Protein 8TFG (pdb70)

Foldseek 3Di:
DAEEEEEADPLLQVLLCVQVDPRYRYYHQVAAQKAQAPAPVQQDPVCPPPPCRNLQFDLVPLRDGDIGGDPVRVVVLVVVLVVLVPHQEYEYEYEQALRSLLRVVNNCVSNVHPHYYFYFYFFFRDNVRSVVRRVPGDPRQVLSPLLVVLVSSVQSVQQVQCLVLCCVQFNNVDGDDQLLLLLLLVQVVQLVLLLQFAKAKAWWKKFWWAQCVQPVPWVVRIDIWIWQDKQRAGADDLVQADRHHHGDPDDGHDGDDPVVNVLLVVLCPPHWKFWADKDKAKDWAAADFAAALLVLQLQCCQPVVDASVRSVVLVVSCRSNRWKTHRFDPASFADPLLQVQLQVVCCVVPNPQLFAPDGDGPGDPDLDVSRPHYGIATGDSHHDALVNCCVVQPDPNVSNSVSSLQNHLSSSLNRTHIWMWIKIKTWMWDDRPPMIIIIIDIWIATPGCRSVVRDWGGDDPFVDDDTPHDTGDGTDDDGGRIIGTDDMDIGMDMHHRDTADFLSVSSVVCVVLQQDGSVPSNVSVVVCVVSQQWHDDDRGIFGFLSSVLVSCVCCVQVNLSNDSNLNNQVSVQSSCSSVVNDGSSVVQCQAAQADDDTDPPHNSPVGHDNVSSPDDCVVSHSFVSQWAWNAAAPVRWTWTWGQDPVGIKIWTWAQDPVGDTDIQIFRDDVVAGSSRCDSVNVVVRSVD

CATH classification: 3.40.50.140 (+1 more: 1.10.290.10)

InterPro domains:
  IPR000380 DNA topoisomerase, type IA [PTHR42785] (16-924)
  IPR003601 DNA topoisomerase, type IA, domain 2 [SM00436] (132-220)
  IPR003602 DNA topoisomerase, type IA, DNA-binding domain [SM00437] (295-567)
  IPR005733 DNA topoisomerase I, bacterial-type [TIGR01051] (20-669)
  IPR006171 TOPRIM domain [PF01751] (20-141)
  IPR006171 TOPRIM domain [PS50880] (18-142)
  IPR006171 TOPRIM domain [SM00493] (18-132)
  IPR013497 DNA topoisomerase, type IA, central [PF01131] (156-603)
  IPR013497 DNA topoisomerase, type IA, central [PR00417] (106-119)
  IPR013497 DNA topoisomerase, type IA, central [PR00417] (190-208)
  IPR013497 DNA topoisomerase, type IA, central [PR00417] (337-346)
  IPR013497 DNA topoisomerase, type IA, central [PR00417] (419-435)
  IPR013497 DNA topoisomerase, type IA, central [PR00417] (530-544)
  IPR013497 DNA topoisomerase, type IA, central [PS52039] (157-616)
  IPR013497 DNA topoisomerase, type IA, central [cd00186] (158-608)
  IPR013824 DNA topoisomerase, type IA, central region, subdomain 1 [G3DSA:1.10.460.10] (163-608)
  IPR013825 DNA topoisomerase, type IA, central region, subdomain 2 [G3DSA:2.70.20.10] (212-514)
  IPR013826 DNA topoisomerase, type IA, central region, subdomain 3 [G3DSA:1.10.290.10] (303-434)
  IPR023405 DNA topoisomerase, type IA, core domain [SSF56712] (18-608)
  IPR023406 DNA topoisomerase, type IA, active site [PS00396] (332-346)

Organism: Mycobacterium tuberculosis (strain ATCC 25618 / H37Rv) (NCBI:txid83332)

Radius of gyration: 31.02 Å; Cα contacts (8 Å, |Δi|>4): 1341; chains: 1; bounding box: 82×68×83 Å

Solvent-accessible surface area: 31887 Å² total; per-residue (Å²): 65,112,70,0,0,0,0,27,23,64,46,3,8,158,56,0,40,77,71,24,39,117,33,51,73,20,62,12,0,119,20,52,0,37,30,0,2,165,53,66,104,24,10,58,85,167,58,144,90,74,135,40,2,163,34,0,0,26,29,126,46,79,0,75,32,9,31,14,25,17,85,132,35,127,72,4,2,71,105,4,98,28,55,19,170,98,12,62,31,0,7,0,0,1,19,7,10,35,81,1,0,0,7,0,53,5,0,38,79,4,12,149,36,228,39,83,58,63,8,0,45,19,50,23,0,19,66,76,22,0,118,50,7,8,106,138,59,47,132,54,25,87,62,0,7,35,0,21,13,0,49,44,0,0,69,36,0,6,20,122,26,5,13,57,7,5,125,107,10,22,21,112,144,10,51,19,16,13,18,40,16,0,0,5,63,5,4,0,30,64,1,80,76,44,49,60,30,137,64,12,70,28,52,10,0,58,0,38,0,34,0,44,117,53,44,117,126,10,77,43,65,57,15,61,3,86,4,42,15,4,60,66,114,101,3,0,32,25,185,17,25,57,73,115,20,87,73,148,220,60,127,121,24,53,61,3,86,104,50,45,0,61,66,13,9,68,36,0,79,96,47,86,0,25,2,40,59,40,87,102,120,92,42,72,64,180,6,22,50,0,0,13,0,2,25,0,2,6,1,0,20,39,110,19,153,2,38,1,76,98,0,21,55,2,0,50,100,2,2,13,59,17,43,0,1,12,0,62,2,26,0,4,28,1,42,140,39,0,13,77,15,0,36,72,28,0,100,135,104,52,29,102,117,28,6,2,132,62,87,42,85,43,102,107,160,29,120,18,64,81,26,13,94,11,0,0,5,0,11,19,124,114,13,44,47,17,113,60,1,102,171,102,14,81,51,132,56,86,27,6,16,83,0,2,57,4,0,15,50,3,0,0,1,0,0,0,9,36,0,115,5,60,46,16,42,12,105,0,32,10,94,7,56,166,56,66,0,6,0,37,10,90,4,33,20,34,98,12,39,0,0,10,115,10,11,41,51,44,59,17,105,64,106,35,64,83,32,32,62,31,67,91,141,24,6,134,8,75,93,44,24,128,2,38,39,88,117,39,56,40,36,36,51,57,17,123,51,48,27,21,36,6,6,0,19,0,0,84,16,0,48,132,66,22,1,2,25,22,62,34,9,17,55,4,2,73,23,0,46,98,91,35,16,3,52,90,97,69,22,7,2,0,1,20,14,18,0,12,3,7,4,20,3,6,38,139,78,6,33,75,5,1,43,60,112,32,2,16,16,20,3,71,40,0,16,77,2,3,49,41,108,51,172,52,31,72,10,0,46,27,6,7,78,23,22,125,118,37,58,102,85,15,5,12,106,47,19,0,0,109,145,27,8,61,85,118,31,135,69,6,64,40,156,121,20,12,37,20,118,28,55,66,7,119,139,46,72,62,0,35,0,18,24,20,204,158,27,36,31,0,14,13,83,29,75,23,164,97,45,106,102,56,63,54,132,11,134,16,62,95,87,38,3,5,33,74,5,68,54,134,40,0,63,102,41,14,92,156

GO terms:
  GO:0000287 magnesium ion binding (F, IDA)
  GO:0003917 DNA topoisomerase type I (single strand cut, ATP-independent) activity (F, IDA)
  GO:0005886 plasma membrane (C, HDA)
  GO:0008428 ribonuclease inhibitor activity (F, IDA)

Secondary structure (DSSP, 8-state):
--EEEEES-HHHHHHHHHHH-TTEEEEE--S-SEES-SSGGGS-GGGTT-TTTTTTEETTTTTEE--EE-GGGHHHHHHHHHHHTT-SEEEE---SSHHHHHHHHHHHHHH--SS-EEE---SS--HHHHHHHHHS-----HHHHHHHHHHHHHHHHHHHHHHHHHHHHT-TT----HHHHHHHHHHHHHHHHHHH----EEEEEEEEEE-TTT-TT-SSSEEEEEEEEETTEEEP-GGGB-TTSPBPSSS-EE-B-HHHHHHHHHHHTT--EEEEEEEEEEEEEPPPPPB-HHHHHHHHHHHH---HHHHHHHHHHHHHTTSBS-S--------HHHHHHHHHHHHHHH-GGGB-SS-----PPPS-TTT--S-B-B-SSSPPPHHHHHTTT-GGGHHHHHHHHHHHHHHHHTTBPPEEEEEEEEEEEEEETTEEEEEEEEEE--SB-GGGGT--PPPPTTT----TT--B------TT-EEEEEEEEEEEEE--PPPPPBHHHHHHHHHHTT---TTTHHHHHHHHHHTTSEEEETTEEEE-HHHHHHHHHHHHH-GGGG-HHHHHHHHHHHHHHHTTSS-HHHHHHHHHH--S-SSTT-HHHHT-HHHHHTS-GGGS-HHHHTEEEEEE-TTS-EEEEEEETTEEEEEEEEE-SSSSEEEEEEE--TTS-GGG--HHHHHHHHH-

Structure (mmCIF, N/CA/C/O backbone):
data_8TFG
#
_entry.id   8TFG
#
_c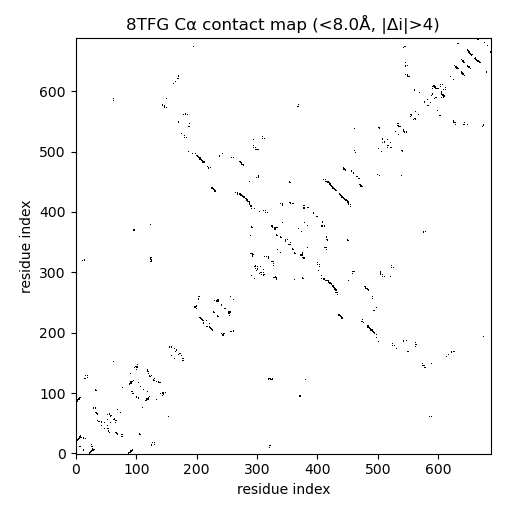ell.length_a   64.371
_cell.length_b   92.876
_cell.length_c   139.931
_cell.angle_alpha   90.000
_cell.angle_beta   90.000
_cell.angle_gamma   90.000
#
_symmetry.space_group_name_H-M   'P 21 21 21'
#
loop_
_entity.id
_entity.type
_entity.pdbx_description
1 polymer 'DNA topoisomerase 1'
2 non-polymer 1,2-ETHANEDIOL
3 non-polymer 'ACETATE ION'
4 water water
#
loop_
_atom_site.group_PDB
_atom_site.id
_atom_site.type_symbol
_atom_site.label_atom_id
_atom_site.label_alt_id
_atom_site.label_comp_id
_atom_site.label_asym_id
_atom_site.label_entity_id
_atom_site.label_seq_id
_atom_site.pdbx_PDB_ins_code
_atom_site.Cartn_x
_atom_site.Cartn_y
_atom_site.Cartn_z
_atom_site.occupancy
_atom_site.B_iso_or_equiv
_atom_site.auth_seq_id
_atom_site.auth_comp_id
_atom_site.auth_asym_id
_atom_site.auth_atom_id
_atom_site.pdbx_PDB_model_num
ATOM 1 N N . GLY A 1 1 ? -40.21272 30.38263 51.24292 1.000 65.55091 17 GLY A N 1
ATOM 2 C CA . GLY A 1 1 ? -39.03260 30.33922 50.40020 1.000 64.41643 17 GLY A CA 1
ATOM 3 C C . GLY A 1 1 ? -39.02518 29.09357 49.53679 1.000 67.43328 17 GLY A C 1
ATOM 4 O O . GLY A 1 1 ? -38.21832 28.18519 49.74500 1.000 69.65213 17 GLY A O 1
ATOM 5 N N . ARG A 1 2 ? -39.94294 29.03335 48.57717 1.000 57.15795 18 ARG A N 1
ATOM 6 C CA . ARG A 1 2 ? -40.06982 27.87906 47.70400 1.000 50.81951 18 ARG A CA 1
ATOM 7 C C . ARG A 1 2 ? -39.54107 28.25861 46.32366 1.000 46.33690 18 ARG A C 1
ATOM 8 O O . ARG A 1 2 ? -39.71853 29.40311 45.85720 1.000 43.78918 18 ARG A O 1
ATOM 16 N N . ARG A 1 3 ? -38.86086 27.30849 45.69341 1.000 41.64807 19 ARG A N 1
ATOM 17 C CA . ARG A 1 3 ? -38.27832 27.50455 44.36739 1.000 42.19298 19 ARG A CA 1
ATOM 18 C C . ARG A 1 3 ? -38.80267 26.41560 43.42711 1.000 40.99750 19 ARG A C 1
ATOM 19 O O . ARG A 1 3 ? -38.85717 25.23755 43.81043 1.000 42.65849 19 ARG A O 1
ATOM 27 N N . LEU A 1 4 ? -39.22073 26.80852 42.22194 1.000 37.07058 20 LEU A N 1
ATOM 28 C CA . LEU A 1 4 ? -39.61153 25.87521 41.16655 1.000 34.23366 20 LEU A CA 1
ATOM 29 C C . LEU A 1 4 ? -38.41296 25.65923 40.26717 1.000 39.37625 20 LEU A C 1
ATOM 30 O O . LEU A 1 4 ? -37.78831 26.64814 39.84974 1.000 33.33329 20 LEU A O 1
ATOM 35 N N . VAL A 1 5 ? -38.09184 24.38161 39.96724 1.000 33.14776 21 VAL A N 1
ATOM 36 C CA . VAL A 1 5 ? -37.01037 24.02648 39.05520 1.000 30.29864 21 VAL A CA 1
ATOM 37 C C . VAL A 1 5 ? -37.60352 23.17800 37.93212 1.000 29.33337 21 VAL A C 1
ATOM 38 O O . VAL A 1 5 ? -38.34405 22.23156 38.21449 1.000 31.93438 21 VAL A O 1
ATOM 42 N N . ILE A 1 6 ? -37.28718 23.51608 36.67278 1.000 27.65934 22 ILE A N 1
ATOM 43 C CA . ILE A 1 6 ? -37.80473 22.81321 35.49865 1.000 27.57305 22 ILE A CA 1
ATOM 44 C C . ILE A 1 6 ? -36.64413 22.18987 34.72204 1.000 31.03605 22 ILE A C 1
ATOM 45 O O . ILE A 1 6 ? -35.65540 22.86132 34.36716 1.000 27.98312 22 ILE A O 1
ATOM 50 N N . VAL A 1 7 ? -36.78405 20.91023 34.44379 1.000 29.20782 23 VAL A N 1
ATOM 51 C CA . VAL A 1 7 ? -35.86723 20.15353 33.59609 1.000 29.80767 23 VAL A CA 1
ATOM 52 C C . VAL A 1 7 ? -36.71227 19.43907 32.53235 1.000 31.06058 23 VAL A C 1
ATOM 53 O O . VAL A 1 7 ? -37.94597 19.46683 32.57457 1.000 29.37410 23 VAL A O 1
ATOM 57 N N . GLU A 1 8 ? -36.02776 18.74934 31.59939 1.000 27.37200 24 GLU A N 1
ATOM 58 C CA . GLU A 1 8 ? -36.71170 18.11945 30.47963 1.000 29.56760 24 GLU A CA 1
ATOM 59 C C . GLU A 1 8 ? -37.45289 16.83054 30.84283 1.000 32.54937 24 GLU A C 1
ATOM 60 O O . GLU A 1 8 ? -38.40717 16.48329 30.14439 1.000 35.27135 24 GLU A O 1
ATOM 66 N N . SER A 1 9 ? -36.98424 16.05099 31.80804 1.000 31.72114 25 SER A N 1
ATOM 67 C CA . SER A 1 9 ? -37.50875 14.70466 31.99224 1.000 33.89068 25 SER A CA 1
ATOM 68 C C . SER A 1 9 ? -37.74431 14.37432 33.46061 1.000 34.48413 25 SER A C 1
ATOM 69 O O . SER A 1 9 ? -37.06283 14.92170 34.34978 1.000 32.11779 25 SER A O 1
ATOM 72 N N . PRO A 1 10 ? -38.70099 13.46478 33.75245 1.000 34.14450 26 PRO A N 1
ATOM 73 C CA . PRO A 1 10 ? -38.92781 13.08164 35.16237 1.000 35.42655 26 PRO A CA 1
ATOM 74 C C . PRO A 1 10 ? -37.71970 12.41564 35.81661 1.000 34.43955 26 PRO A C 1
ATOM 75 O O . PRO A 1 10 ? -37.51211 12.60049 37.02120 1.000 36.84566 26 PRO A O 1
ATOM 79 N N . THR A 1 11 ? -36.94328 11.59872 35.09112 1.000 38.49889 27 THR A N 1
ATOM 80 C CA . THR A 1 11 ? -35.78485 10.96096 35.73596 1.000 39.42316 27 THR A CA 1
ATOM 81 C C . THR A 1 11 ? -34.79303 12.02017 36.20471 1.000 32.82189 27 THR A C 1
ATOM 82 O O . THR A 1 11 ? -34.29920 11.98695 37.34341 1.000 32.12045 27 THR A O 1
ATOM 86 N N . LYS A 1 12 ? -34.50849 12.98324 35.33080 1.000 29.36164 28 LYS A N 1
ATOM 87 C CA . LYS A 1 12 ? -33.65500 14.11396 35.69292 1.000 33.22650 28 LYS A CA 1
ATOM 88 C C . LYS A 1 12 ? -34.24894 14.92196 36.83215 1.000 33.05244 28 LYS A C 1
ATOM 89 O O . LYS A 1 12 ? -33.52077 15.35386 37.73954 1.000 31.96592 28 LYS A O 1
ATOM 95 N N . ALA A 1 13 ? -35.57901 15.09700 36.84000 1.000 32.29294 29 ALA A N 1
ATOM 96 C CA . ALA A 1 13 ? -36.20012 15.87089 37.91469 1.000 31.44081 29 ALA A CA 1
ATOM 97 C C . ALA A 1 13 ? -36.01429 15.20453 39.27391 1.000 38.31005 29 ALA A C 1
ATOM 98 O O . ALA A 1 13 ? -35.66970 15.88071 40.25189 1.000 33.64039 29 ALA A O 1
ATOM 100 N N . ARG A 1 14 ? -36.20257 13.87614 39.35578 1.000 35.97917 30 ARG A N 1
ATOM 101 C CA . ARG A 1 14 ? -35.99122 13.20096 40.63282 1.000 39.64215 30 ARG A CA 1
ATOM 102 C C . ARG A 1 14 ? -34.53961 13.27786 41.05558 1.000 36.12054 30 ARG A C 1
ATOM 103 O O . ARG A 1 14 ? -34.25677 13.49371 42.23378 1.000 33.55609 30 ARG A O 1
ATOM 111 N N . LYS A 1 15 ? -33.60467 13.08270 40.10789 1.000 34.21764 31 LYS A N 1
ATOM 112 C CA . LYS A 1 15 ? -32.18857 13.14547 40.45742 1.000 36.41919 31 LYS A CA 1
ATOM 113 C C . LYS A 1 15 ? -31.77979 14.54932 40.93145 1.000 35.29837 31 LYS A C 1
ATOM 114 O O . LYS A 1 15 ? -31.07012 14.68777 41.95312 1.000 35.48027 31 LYS A O 1
ATOM 120 N N . LEU A 1 16 ? -32.21005 15.61914 40.22365 1.000 33.22443 32 LEU A N 1
ATOM 121 C CA . LEU A 1 16 ? -31.91339 16.95344 40.76608 1.000 36.27702 32 LEU A CA 1
ATOM 122 C C . LEU A 1 16 ? -32.51500 17.16046 42.15283 1.000 38.62121 32 LEU A C 1
ATOM 123 O O . LEU A 1 16 ? -31.85580 17.72982 43.04403 1.000 39.07464 32 LEU A O 1
ATOM 128 N N . ALA A 1 17 ? -33.77470 16.75228 42.35471 1.000 37.24597 33 ALA A N 1
ATOM 129 C CA . ALA A 1 17 ? -34.41575 17.00879 43.65161 1.000 39.31918 33 ALA A CA 1
ATOM 130 C C . ALA A 1 17 ? -33.65811 16.35086 44.78222 1.000 37.74462 33 ALA A C 1
ATOM 131 O O . ALA A 1 17 ? -33.61831 16.88944 45.90279 1.000 40.22342 33 ALA A O 1
ATOM 133 N N . SER A 1 18 ? -33.07851 15.18175 44.51401 1.000 38.41152 34 SER A N 1
ATOM 134 C CA . SER A 1 18 ? -32.28296 14.47413 45.51313 1.000 40.28394 34 SER A CA 1
ATOM 135 C C . SER A 1 18 ? -31.06185 15.26797 45.95642 1.000 39.27522 34 SER A C 1
ATOM 136 O O . SER A 1 18 ? -30.56861 15.05643 47.05095 1.000 42.90335 34 SER A O 1
ATOM 139 N N . TYR A 1 19 ? -30.51055 16.13278 45.11466 1.000 40.88993 35 TYR A N 1
ATOM 140 C CA . TYR A 1 19 ? -29.34499 16.91341 45.53353 1.000 42.25684 35 TYR A CA 1
ATOM 141 C C . TYR A 1 19 ? -29.68900 18.32028 46.03315 1.000 45.59198 35 TYR A C 1
ATOM 142 O O . TYR A 1 19 ? -28.92695 18.87571 46.82453 1.000 46.90705 35 TYR A O 1
ATOM 151 N N . LEU A 1 20 ? -30.79970 18.91575 45.56213 1.000 39.13973 36 LEU A N 1
ATOM 152 C CA . LEU A 1 20 ? -31.18491 20.27467 45.93614 1.000 43.90517 36 LEU A CA 1
ATOM 153 C C . LEU A 1 20 ? -31.87025 20.32087 47.29221 1.000 49.42854 36 LEU A C 1
ATOM 154 O O . LEU A 1 20 ? -31.76230 21.32381 47.99819 1.000 44.67126 36 LEU A O 1
ATOM 159 N N . GLY A 1 21 ? -32.62946 19.27744 47.63685 1.000 48.02989 37 GLY A N 1
ATOM 160 C CA . GLY A 1 21 ? -33.22169 19.16785 48.95196 1.000 54.10506 37 GLY A CA 1
ATOM 161 C C . GLY A 1 21 ? -34.43668 20.05684 49.15787 1.000 50.34193 37 GLY A C 1
ATOM 162 O O . GLY A 1 21 ? -35.16094 20.43630 48.22433 1.000 44.64485 37 GLY A O 1
ATOM 163 N N . SER A 1 22 ? -34.64531 20.38943 50.43167 1.000 50.83904 38 SER A N 1
ATOM 164 C CA . SER A 1 22 ? -35.86471 21.05003 50.87155 1.000 50.73160 38 SER A CA 1
ATOM 165 C C . SER A 1 22 ? -35.95397 22.45261 50.29745 1.000 50.34506 38 SER A C 1
ATOM 166 O O . SER A 1 22 ? -34.94675 23.15284 50.14928 1.000 50.24408 38 SER A O 1
ATOM 169 N N . GLY A 1 23 ? -37.17654 22.85227 49.95438 1.000 49.16033 39 GLY A N 1
ATOM 170 C CA . GLY A 1 23 ? -37.38270 24.17087 49.41758 1.000 49.41607 39 GLY A CA 1
ATOM 171 C C . GLY A 1 23 ? -37.28765 24.25911 47.91439 1.000 48.75031 39 GLY A C 1
ATOM 172 O O . GLY A 1 23 ? -37.37780 25.36003 47.38016 1.000 47.23757 39 GLY A O 1
ATOM 173 N N . TYR A 1 24 ? -37.06274 23.14550 47.22065 1.000 44.36604 40 TYR A N 1
ATOM 174 C CA . TYR A 1 24 ? -37.03334 23.12042 45.76883 1.000 43.87413 40 TYR A CA 1
ATOM 175 C C . TYR A 1 24 ? -38.09662 22.13752 45.30601 1.000 45.35005 40 TYR A C 1
ATOM 176 O O . TYR A 1 24 ? -38.15009 21.00869 45.79570 1.000 49.70563 40 TYR A O 1
ATOM 185 N N . ILE A 1 25 ? -38.94121 22.55355 44.37815 1.000 37.61037 41 ILE A N 1
ATOM 186 C CA . ILE A 1 25 ? -39.88749 21.65944 43.73258 1.000 41.20848 41 ILE A CA 1
ATOM 187 C C . ILE A 1 25 ? -39.36511 21.47889 42.30899 1.000 41.74953 41 ILE A C 1
ATOM 188 O O . ILE A 1 25 ? -39.20838 22.47686 41.60474 1.000 37.44198 41 ILE A O 1
ATOM 193 N N . VAL A 1 26 ? -39.04835 20.24174 41.89002 1.000 33.71964 42 VAL A N 1
ATOM 194 C CA . VAL A 1 26 ? -38.41374 20.01370 40.58153 1.000 32.41315 42 VAL A CA 1
ATOM 195 C C . VAL A 1 26 ? -39.41069 19.28348 39.69160 1.000 36.69566 42 VAL A C 1
ATOM 196 O O . VAL A 1 26 ? -39.93566 18.21899 40.06628 1.000 37.15949 42 VAL A O 1
ATOM 200 N N . GLU A 1 27 ? -39.73486 19.89345 38.56131 1.000 33.84124 43 GLU A N 1
ATOM 201 C CA . GLU A 1 27 ? -40.76708 19.39167 37.68317 1.000 35.04231 43 GLU A CA 1
ATOM 202 C C . GLU A 1 27 ? -40.18876 19.21806 36.28571 1.000 36.74076 43 GLU A C 1
ATOM 203 O O . GLU A 1 27 ? -39.15375 19.78478 35.93115 1.000 32.01775 43 GLU A O 1
ATOM 209 N N . SER A 1 28 ? -40.88447 18.42098 35.49373 1.000 34.16009 44 SER A N 1
ATOM 210 C CA . SER A 1 28 ? -40.40915 18.06625 34.16873 1.000 33.94377 44 SER A CA 1
ATOM 211 C C . SER A 1 28 ? -41.28746 18.75580 33.13357 1.000 34.42102 44 SER A C 1
ATOM 212 O O . SER A 1 28 ? -42.51116 18.83810 33.31401 1.000 39.07924 44 SER A O 1
ATOM 215 N N . SER A 1 29 ? -40.66951 19.26311 32.04919 1.000 30.69776 45 SER A N 1
ATOM 216 C CA . SER A 1 29 ? -41.44505 19.82380 30.93961 1.000 38.90946 45 SER A CA 1
ATOM 217 C C . SER A 1 29 ? -41.79272 18.79659 29.87807 1.000 38.87777 45 SER A C 1
ATOM 218 O O . SER A 1 29 ? -42.51900 19.13863 28.92587 1.000 39.77811 45 SER A O 1
ATOM 221 N N . ARG A 1 30 ? -41.26828 17.57755 30.00183 1.000 34.92696 46 ARG A N 1
ATOM 222 C CA . ARG A 1 30 ? -41.32497 16.57439 28.93824 1.000 39.07964 46 ARG A CA 1
ATOM 223 C C . ARG A 1 30 ? -40.77642 17.11537 27.61593 1.000 39.03021 46 ARG A C 1
ATOM 224 O O . ARG A 1 30 ? -41.35796 16.89157 26.55521 1.000 39.30756 46 ARG A O 1
ATOM 232 N N . GLY A 1 31 ? -39.64937 17.83550 27.67004 1.000 37.23290 47 GLY A N 1
ATOM 233 C CA . GLY A 1 31 ? -39.03574 18.30969 26.43839 1.000 33.51845 47 GLY A CA 1
ATOM 234 C C . GLY A 1 31 ? -39.56042 19.67265 25.99706 1.000 32.57961 47 GLY A C 1
ATOM 235 O O . GLY A 1 31 ? -39.83502 20.54514 26.83860 1.000 29.51259 47 GLY A O 1
ATOM 236 N N . HIS A 1 32 ? -39.70583 19.88029 24.68380 1.000 30.21174 48 HIS A N 1
ATOM 237 C CA . HIS A 1 32 ? -40.30231 21.13488 24.21007 1.000 31.23268 48 HIS A CA 1
ATOM 238 C C . HIS A 1 32 ? -41.75987 21.22544 24.61644 1.000 29.54830 48 HIS A C 1
ATOM 239 O O . HIS A 1 32 ? -42.45645 20.20669 24.69028 1.000 33.88352 48 HIS A O 1
ATOM 246 N N . ILE A 1 33 ? -42.22454 22.45226 24.88076 1.000 28.23658 49 ILE A N 1
ATOM 247 C CA . ILE A 1 33 ? -43.63815 22.71410 25.17497 1.000 31.39586 49 ILE A CA 1
ATOM 248 C C . ILE A 1 33 ? -44.34663 23.44180 24.02284 1.000 33.01237 49 ILE A C 1
ATOM 249 O O . ILE A 1 33 ? -45.58802 23.47214 24.00579 1.000 31.57970 49 ILE A O 1
ATOM 254 N N . ARG A 1 34 ? -43.60092 24.00493 23.07613 1.000 27.81527 50 ARG A N 1
ATOM 255 C CA . ARG A 1 34 ? -44.15476 24.71177 21.93704 1.000 28.82430 50 ARG A CA 1
ATOM 256 C C . ARG A 1 34 ? -43.53349 24.19732 20.65542 1.000 31.93598 50 ARG A C 1
ATOM 257 O O . ARG A 1 34 ? -42.46421 23.56998 20.63485 1.000 31.71225 50 ARG A O 1
ATOM 265 N N . ASP A 1 35 ? -44.21616 24.48792 19.55977 1.000 28.01045 51 ASP A N 1
ATOM 266 C CA . ASP A 1 35 ? -43.67090 24.10901 18.25287 1.000 26.84059 51 ASP A CA 1
ATOM 267 C C . ASP A 1 35 ? -44.39470 24.94709 17.21683 1.000 25.11191 51 ASP A C 1
ATOM 268 O O . ASP A 1 35 ? -45.37531 25.64151 17.53159 1.000 27.33090 51 ASP A O 1
ATOM 273 N N . LEU A 1 36 ? -43.91453 24.86873 15.97985 1.000 28.08565 52 LEU A N 1
ATOM 274 C CA . LEU A 1 36 ? -44.68297 25.43199 14.87544 1.000 26.78042 52 LEU A CA 1
ATOM 275 C C . LEU A 1 36 ? -45.94864 24.61396 14.68934 1.000 28.52583 52 LEU A C 1
ATOM 276 O O . LEU A 1 36 ? -45.99177 23.43858 15.09370 1.000 28.54387 52 LEU A O 1
ATOM 281 N N . PRO A 1 37 ? -46.98628 25.17662 14.04394 1.000 28.13100 53 PRO A N 1
ATOM 282 C CA . PRO A 1 37 ? -48.22670 24.40506 13.82410 1.000 30.16662 53 PRO A CA 1
ATOM 283 C C . PRO A 1 37 ? -47.97179 23.11359 13.06940 1.000 31.69224 53 PRO A C 1
ATOM 284 O O . PRO A 1 37 ? -47.25480 23.10344 12.07954 1.000 33.36630 53 PRO A O 1
ATOM 288 N N . ARG A 1 38 ? -48.61372 22.03123 13.51911 1.000 32.99298 54 ARG A N 1
ATOM 289 C CA . ARG A 1 38 ? -48.53222 20.72735 12.86782 1.000 37.79825 54 ARG A CA 1
ATOM 290 C C . ARG A 1 38 ? -49.76770 20.40948 12.02788 1.000 40.46498 54 ARG A C 1
ATOM 291 O O . ARG A 1 38 ? -49.75308 19.42002 11.28938 1.000 43.94038 54 ARG A O 1
ATOM 299 N N . ALA A 1 39 ? -50.83751 21.19432 12.15343 1.000 36.00221 55 ALA A N 1
ATOM 300 C CA . ALA A 1 39 ? -52.05726 21.00375 11.36507 1.000 37.39635 55 ALA A CA 1
ATOM 301 C C . ALA A 1 39 ? -52.84046 22.30215 11.40855 1.000 35.37357 55 ALA A C 1
ATOM 302 O O . ALA A 1 39 ? -52.58334 23.16804 12.24644 1.000 34.52005 55 ALA A O 1
ATOM 304 N N . ALA A 1 40 ? -53.87486 22.38359 10.55114 1.000 37.05569 56 ALA A N 1
ATOM 305 C CA . ALA A 1 40 ? -54.69196 23.59064 10.50514 1.000 36.26425 56 ALA A CA 1
ATOM 306 C C . ALA A 1 40 ? -55.26852 23.90909 11.88111 1.000 37.08785 56 ALA A C 1
ATOM 307 O O . ALA A 1 40 ? -55.32104 25.07559 12.28619 1.000 37.40939 56 ALA A O 1
ATOM 309 N N . SER A 1 41 ? -55.68314 22.88000 12.63369 1.000 36.99165 57 SER A N 1
ATOM 310 C CA . SER A 1 41 ? -56.35442 23.14631 13.91727 1.000 40.10423 57 SER A CA 1
ATOM 311 C C . SER A 1 41 ? -55.41063 23.68323 14.99082 1.000 37.42451 57 SER A C 1
ATOM 312 O O . SER A 1 41 ? -55.89563 24.14124 16.03014 1.000 42.02166 57 SER A O 1
ATOM 315 N N . ASP A 1 42 ? -54.08699 23.62711 14.79392 1.000 36.22451 58 ASP A N 1
ATOM 316 C CA . ASP A 1 42 ? -53.16226 24.24233 15.74239 1.000 35.99395 58 ASP A CA 1
ATOM 317 C C . ASP A 1 42 ? -53.15776 25.76638 15.62462 1.000 37.76133 58 ASP A C 1
ATOM 318 O O . ASP A 1 42 ? -52.57709 26.43954 16.48327 1.000 40.29811 58 ASP A O 1
ATOM 323 N N . VAL A 1 43 ? -53.71714 26.33285 14.55832 1.000 31.92578 59 VAL A N 1
ATOM 324 C CA . VAL A 1 43 ? -53.62833 27.77681 14.37013 1.000 32.66039 59 VAL A CA 1
ATOM 325 C C . VAL A 1 43 ? -54.67729 28.44182 15.26897 1.000 33.56161 59 VAL A C 1
ATOM 326 O O . VAL A 1 43 ? -55.88548 28.19538 15.09755 1.000 32.39657 59 VAL A O 1
ATOM 330 N N . PRO A 1 44 ? -54.28827 29.26778 16.24755 1.000 33.86117 60 PRO A N 1
ATOM 331 C CA . PRO A 1 44 ? -55.31210 29.92641 17.08109 1.000 36.98453 60 PRO A CA 1
ATOM 332 C C . PRO A 1 44 ? -56.13921 30.92364 16.27201 1.000 35.10190 60 PRO A C 1
ATOM 333 O O . PRO A 1 44 ? -55.69248 31.46747 15.24777 1.000 30.20240 60 PRO A O 1
ATOM 337 N N . ALA A 1 45 ? -57.34525 31.21131 16.79595 1.000 33.05934 61 ALA A N 1
ATOM 338 C CA . ALA A 1 45 ? -58.30164 32.08414 16.10537 1.000 35.14279 61 ALA A CA 1
ATOM 339 C C . ALA A 1 45 ? -57.67935 33.42206 15.68218 1.000 40.10064 61 ALA A C 1
ATOM 340 O O . ALA A 1 45 ? -57.94240 33.90753 14.57584 1.000 37.23273 61 ALA A O 1
ATOM 342 N N . LYS A 1 46 ? -56.82312 34.00176 16.52669 1.000 35.23320 62 LYS A N 1
ATOM 343 C CA . LYS A 1 46 ? -56.18032 35.28035 16.24093 1.000 32.72277 62 LYS A CA 1
ATOM 344 C C . LYS A 1 46 ? -55.35258 35.24982 14.96277 1.000 35.81898 62 LYS A C 1
ATOM 345 O O . LYS A 1 46 ? -55.20674 36.27325 14.28424 1.000 32.85682 62 LYS A O 1
ATOM 351 N N . TYR A 1 47 ? -54.75459 34.11170 14.65579 1.000 29.00642 63 TYR A N 1
ATOM 352 C CA . TYR A 1 47 ? -53.89916 33.99728 13.48628 1.000 27.04526 63 TYR A CA 1
ATOM 353 C C . TYR A 1 47 ? -54.58289 33.36108 12.26917 1.000 27.54475 63 TYR A C 1
ATOM 354 O O . TYR A 1 47 ? -53.92125 33.18562 11.23556 1.000 30.30632 63 TYR A O 1
ATOM 363 N N . LYS A 1 48 ? -55.85473 32.99219 12.35313 1.000 28.33158 64 LYS A N 1
ATOM 364 C CA . LYS A 1 48 ? -56.51915 32.40082 11.18176 1.000 30.75112 64 LYS A CA 1
ATOM 365 C C . LYS A 1 48 ? -56.68979 33.42360 10.05783 1.000 32.55828 64 LYS A C 1
ATOM 366 O O . LYS A 1 48 ? -56.96882 33.04923 8.90810 1.000 32.13114 64 LYS A O 1
ATOM 372 N N . SER A 1 49 ? -56.56350 34.70801 10.36584 1.000 30.58989 65 SER A N 1
ATOM 373 C CA . SER A 1 49 ? -56.56718 35.74065 9.33019 1.000 30.81342 65 SER A CA 1
ATOM 374 C C . SER A 1 49 ? -55.21577 35.88748 8.60751 1.000 34.18910 65 SER A C 1
ATOM 375 O O . SER A 1 49 ? -55.10368 36.69804 7.67514 1.000 33.83093 65 SER A O 1
ATOM 378 N N . GLN A 1 50 ? -54.18751 35.11087 8.96552 1.000 28.25730 66 GLN A N 1
ATOM 379 C CA . GLN A 1 50 ? -52.87609 35.23819 8.36248 1.000 27.61860 66 GLN A CA 1
ATOM 380 C C . GLN A 1 50 ? -52.67175 34.06867 7.41282 1.000 29.70255 66 GLN A C 1
ATOM 381 O O . GLN A 1 50 ? -52.61457 32.90751 7.88037 1.000 27.14896 66 GLN A O 1
ATOM 387 N N . PRO A 1 51 ? -52.55361 34.28943 6.10161 1.000 27.89856 67 PRO A N 1
ATOM 388 C CA . PRO A 1 51 ? -52.47273 33.14152 5.20061 1.000 28.22178 67 PRO A CA 1
ATOM 389 C C . PRO A 1 51 ? -51.24485 32.28281 5.41873 1.000 28.25801 67 PRO A C 1
ATOM 390 O O . PRO A 1 51 ? -51.28509 31.10185 5.03375 1.000 30.84708 67 PRO A O 1
ATOM 394 N N . TRP A 1 52 ? -50.16870 32.82341 6.02499 1.000 26.21527 68 TRP A N 1
ATOM 395 C CA . TRP A 1 52 ? -48.96878 32.07557 6.31954 1.000 25.62907 68 TRP A CA 1
ATOM 396 C C . TRP A 1 52 ? -49.05686 31.24188 7.61668 1.000 24.87667 68 TRP A C 1
ATOM 397 O O . TRP A 1 52 ? -48.10202 30.53480 7.92822 1.000 25.51401 68 TRP A O 1
ATOM 408 N N . ALA A 1 53 ? -50.13026 31.34741 8.39111 1.000 27.16826 69 ALA A N 1
ATOM 409 C CA . ALA A 1 53 ? -50.11358 30.78731 9.75856 1.000 26.05565 69 ALA A CA 1
ATOM 410 C C . ALA A 1 53 ? -50.00185 29.26255 9.77954 1.000 24.67834 69 ALA A C 1
ATOM 411 O O . ALA A 1 53 ? -49.33062 28.70811 10.65800 1.000 25.77322 69 ALA A O 1
ATOM 413 N N . ARG A 1 54 ? -50.65004 28.55087 8.82938 1.000 26.81065 70 ARG A N 1
ATOM 414 C CA . ARG A 1 54 ? -50.45743 27.09544 8.79104 1.000 27.68860 70 ARG A CA 1
ATOM 415 C C . ARG A 1 54 ? -49.00127 26.70819 8.54177 1.000 28.72159 70 ARG A C 1
ATOM 416 O O . ARG A 1 54 ? -48.47513 25.77405 9.17316 1.000 27.97080 70 ARG A O 1
ATOM 424 N N . LEU A 1 55 ? -48.32322 27.36712 7.58491 1.000 24.01948 71 LEU A N 1
ATOM 425 C CA . LEU A 1 55 ? -46.90447 27.10237 7.43070 1.000 23.27686 71 LEU A CA 1
ATOM 426 C C . LEU A 1 55 ? -46.15171 27.47821 8.72061 1.000 27.12240 71 LEU A C 1
ATOM 427 O O . LEU A 1 55 ? -45.16651 26.82037 9.11057 1.000 22.56173 71 LEU A O 1
ATOM 432 N N . GLY A 1 56 ? -46.61431 28.52003 9.41260 1.000 25.43820 72 GLY A N 1
ATOM 433 C CA . GLY A 1 56 ? -46.03278 28.80185 10.73965 1.000 26.08318 72 GLY A CA 1
ATOM 434 C C . GLY A 1 56 ? -44.87305 29.77356 10.72739 1.000 27.33103 72 GLY A C 1
ATOM 435 O O . GLY A 1 56 ? -44.24520 29.98598 11.78368 1.000 26.41766 72 GLY A O 1
ATOM 436 N N . VAL A 1 57 ? -44.53127 30.32953 9.56184 1.000 23.88913 73 VAL A N 1
ATOM 437 C CA . VAL A 1 57 ? -43.36961 31.20389 9.36345 1.000 21.97480 73 VAL A CA 1
ATOM 438 C C . VAL A 1 57 ? -43.82461 32.30355 8.41703 1.000 22.79673 73 VAL A C 1
ATOM 439 O O . VAL A 1 57 ? -44.39884 32.02067 7.35540 1.000 25.17148 73 VAL A O 1
ATOM 443 N N . ASN A 1 58 ? -43.61309 33.54569 8.80037 1.000 22.61611 74 ASN A N 1
ATOM 444 C CA . ASN A 1 58 ? -43.93206 34.67655 7.91133 1.000 25.08947 74 ASN A CA 1
ATOM 445 C C . ASN A 1 58 ? -42.64757 35.11098 7.22934 1.000 27.86575 74 ASN A C 1
ATOM 446 O O . ASN A 1 58 ? -41.89956 35.94439 7.76211 1.000 25.34443 74 ASN A O 1
ATOM 451 N N . VAL A 1 59 ? -42.41039 34.57215 6.02692 1.000 24.90871 75 VAL A N 1
ATOM 452 C CA . VAL A 1 59 ? -41.14611 34.81021 5.36245 1.000 29.50164 75 VAL A CA 1
ATOM 453 C C . VAL A 1 59 ? -41.04002 36.25824 4.95005 1.000 33.07534 75 VAL A C 1
ATOM 454 O O . VAL A 1 59 ? -39.92736 36.72561 4.60302 1.000 33.49743 75 VAL A O 1
ATOM 458 N N . ASP A 1 60 ? -42.16456 36.97279 4.94187 1.000 29.02317 76 ASP A N 1
ATOM 459 C CA . ASP A 1 60 ? -42.14498 38.38393 4.53670 1.000 31.29133 76 ASP A CA 1
ATOM 460 C C . ASP A 1 60 ? -41.96953 39.32768 5.70909 1.000 34.74143 76 ASP A C 1
ATOM 461 O O . ASP A 1 60 ? -41.98277 40.54614 5.50474 1.000 38.37933 76 ASP A O 1
ATOM 466 N N . ALA A 1 61 ? -41.84879 38.81019 6.92784 1.000 30.52167 77 ALA A N 1
ATOM 467 C CA . ALA A 1 61 ? -41.60045 39.61809 8.11966 1.000 30.93654 77 ALA A CA 1
ATOM 468 C C . ALA A 1 61 ? -40.42957 39.01984 8.88683 1.000 24.56257 77 ALA A C 1
ATOM 469 O O . ALA A 1 61 ? -40.50736 38.68683 10.06481 1.000 31.14127 77 ALA A O 1
ATOM 471 N N . ASP A 1 62 ? -39.33141 38.82241 8.18381 1.000 26.94111 78 ASP A N 1
ATOM 472 C CA . ASP A 1 62 ? -38.10579 38.32275 8.78485 1.000 27.01543 78 ASP A CA 1
ATOM 473 C C . ASP A 1 62 ? -38.32481 36.96612 9.44520 1.000 27.04161 78 ASP A C 1
ATOM 474 O O . ASP A 1 62 ? -37.72752 36.66384 10.47454 1.000 28.10405 78 ASP A O 1
ATOM 479 N N . PHE A 1 63 ? -39.15815 36.13021 8.80969 1.000 24.96332 79 PHE A N 1
ATOM 480 C CA . PHE A 1 63 ? -39.28761 34.70093 9.19413 1.000 24.40133 79 PHE A CA 1
ATOM 481 C C . PHE A 1 63 ? -39.83395 34.57308 10.60114 1.000 23.40842 79 PHE A C 1
ATOM 482 O O . PHE A 1 63 ? -39.47626 33.66809 11.36519 1.000 23.34922 79 PHE A O 1
ATOM 490 N N . GLU A 1 64 ? -40.74840 35.47724 10.93897 1.000 27.07278 80 GLU A N 1
ATOM 491 C CA . GLU A 1 64 ? -41.38767 35.47134 12.23560 1.000 26.68454 80 GLU A CA 1
ATOM 492 C C . GLU A 1 64 ? -42.11279 34.14453 12.46121 1.000 27.53214 80 GLU A C 1
ATOM 493 O O . GLU A 1 64 ? -42.94987 33.77330 11.62911 1.000 27.45116 80 GLU A O 1
ATOM 499 N N . PRO A 1 65 ? -41.85468 33.41998 13.55733 1.000 26.12119 81 PRO A N 1
ATOM 500 C CA . PRO A 1 65 ? -42.53537 32.14383 13.79142 1.000 26.06683 81 PRO A CA 1
ATOM 501 C C . PRO A 1 65 ? -43.84585 32.30252 14.54822 1.000 29.08015 81 PRO A C 1
ATOM 502 O O . PRO A 1 65 ? -44.05103 33.24854 15.29650 1.000 27.60934 81 PRO A O 1
ATOM 506 N N . LEU A 1 66 ? -44.75760 31.37376 14.29730 1.000 24.91485 82 LEU A N 1
ATOM 507 C CA . LEU A 1 66 ? -45.95763 31.17924 15.10436 1.000 24.33296 82 LEU A CA 1
ATOM 508 C C . LEU A 1 66 ? -45.71191 29.94790 15.97023 1.000 29.50123 82 LEU A C 1
ATOM 509 O O . LEU A 1 66 ? -45.89399 28.81506 15.52444 1.000 26.73404 82 LEU A O 1
ATOM 514 N N . TYR A 1 67 ? -45.34248 30.16616 17.22634 1.000 25.46964 83 TYR A N 1
ATOM 515 C CA . TYR A 1 67 ? -45.19077 29.05987 18.18281 1.000 28.27015 83 TYR A CA 1
ATOM 516 C C . TYR A 1 67 ? -46.49521 28.83922 18.91974 1.000 27.71037 83 TYR A C 1
ATOM 517 O O . TYR A 1 67 ? -47.08847 29.79462 19.43300 1.000 26.21087 83 TYR A O 1
ATOM 526 N N . ILE A 1 68 ? -46.95592 27.59388 18.94494 1.000 26.55939 84 ILE A N 1
ATOM 527 C CA . ILE A 1 68 ? -48.20606 27.24749 19.60493 1.000 27.87379 84 ILE A CA 1
ATOM 528 C C . ILE A 1 68 ? -47.92412 26.12234 20.59422 1.000 30.81097 84 ILE A C 1
ATOM 529 O O . ILE A 1 68 ? -46.91980 25.42063 20.48355 1.000 31.29739 84 ILE A O 1
ATOM 534 N N . ILE A 1 69 ? -48.80771 25.96345 21.58103 1.000 33.98635 85 ILE A N 1
ATOM 535 C CA . ILE A 1 69 ? -48.61554 24.88467 22.54505 1.000 37.19506 85 ILE A CA 1
ATOM 536 C C . ILE A 1 69 ? -49.23494 23.62836 21.95849 1.000 41.88409 85 ILE A C 1
ATOM 537 O O . ILE A 1 69 ? -50.41615 23.61183 21.62467 1.000 39.33111 85 ILE A O 1
ATOM 542 N N . SER A 1 70 ? -48.41914 22.60181 21.78503 1.000 45.44438 86 SER A N 1
ATOM 543 C CA . SER A 1 70 ? -48.90339 21.33760 21.24866 1.000 52.09676 86 SER A CA 1
ATOM 544 C C . SER A 1 70 ? -50.01433 20.78790 22.14132 1.000 51.08244 86 SER A C 1
ATOM 545 O O . SER A 1 70 ? -49.92289 20.87516 23.37492 1.000 53.44884 86 SER A O 1
ATOM 548 N N . PRO A 1 71 ? -51.08955 20.26024 21.56231 1.000 52.38151 87 PRO A N 1
ATOM 549 C CA . PRO A 1 71 ? -52.25267 19.90525 22.39009 1.000 52.02093 87 PRO A CA 1
ATOM 550 C C . PRO A 1 71 ? -51.91629 18.88596 23.47733 1.000 54.08677 87 PRO A C 1
ATOM 551 O O . PRO A 1 71 ? -52.41527 19.01203 24.60019 1.000 45.70341 87 PRO A O 1
ATOM 555 N N . GLU A 1 72 ? -51.00176 17.95749 23.21057 1.000 52.16136 88 GLU A N 1
ATOM 556 C CA . GLU A 1 72 ? -50.56108 16.99718 24.21149 1.000 52.54978 88 GLU A CA 1
ATOM 557 C C . GLU A 1 72 ? -49.68357 17.62861 25.28929 1.000 52.85450 88 GLU A C 1
ATOM 558 O O . GLU A 1 72 ? -49.35178 16.92900 26.25067 1.000 46.75978 88 GLU A O 1
ATOM 564 N N . LYS A 1 73 ? -49.28377 18.90360 25.15252 1.000 49.08456 89 LYS A N 1
ATOM 565 C CA . LYS A 1 73 ? -48.49646 19.59548 26.17769 1.000 46.28176 89 LYS A CA 1
ATOM 566 C C . LYS A 1 73 ? -49.28732 20.63754 26.96438 1.000 43.87897 89 LYS A C 1
ATOM 567 O O . LYS A 1 73 ? -48.71912 21.28521 27.84633 1.000 40.99464 89 LYS A O 1
ATOM 573 N N . ARG A 1 74 ? -50.58420 20.82608 26.66826 1.000 43.19516 90 ARG A N 1
ATOM 574 C CA . ARG A 1 74 ? -51.35493 21.86463 27.33619 1.000 43.97483 90 ARG A CA 1
ATOM 575 C C . ARG A 1 74 ? -51.43496 21.62563 28.83234 1.000 41.92457 90 ARG A C 1
ATOM 576 O O . ARG A 1 74 ? -51.30931 22.57014 29.61678 1.000 39.25073 90 ARG A O 1
ATOM 584 N N . SER A 1 75 ? -51.65986 20.37973 29.25589 1.000 40.77671 91 SER A N 1
ATOM 585 C CA . SER A 1 75 ? -51.81705 20.13406 30.69322 1.000 43.11354 91 SER A CA 1
ATOM 586 C C . SER A 1 75 ? -50.49626 20.34385 31.42739 1.000 42.70625 91 SER A C 1
ATOM 587 O O . SER A 1 75 ? -50.47851 20.90863 32.52346 1.000 43.54798 91 SER A O 1
ATOM 590 N N . THR A 1 76 ? -49.37620 20.00043 30.79222 1.000 44.09517 92 THR A N 1
ATOM 591 C CA . THR A 1 76 ? -48.07186 20.31610 31.36058 1.000 43.69962 92 THR A CA 1
ATOM 592 C C . THR A 1 76 ? -47.89534 21.82061 31.56439 1.000 39.99950 92 THR A C 1
ATOM 593 O O . THR A 1 76 ? -47.52858 22.27499 32.65528 1.000 39.56867 92 THR A O 1
ATOM 597 N N . VAL A 1 77 ? -48.14952 22.62018 30.51842 1.000 42.21380 93 VAL A N 1
ATOM 598 C CA . VAL A 1 77 ? -48.07467 24.07714 30.67987 1.000 40.89479 93 VAL A CA 1
ATOM 599 C C . VAL A 1 77 ? -49.02102 24.53411 31.79058 1.000 40.43969 93 VAL A C 1
ATOM 600 O O . VAL A 1 77 ? -48.64989 25.32571 32.67331 1.000 39.87972 93 VAL A O 1
ATOM 604 N N . SER A 1 78 ? -50.23874 23.99888 31.80634 1.000 40.77453 94 SER A N 1
ATOM 605 C CA . SER A 1 78 ? -51.18923 24.40815 32.83815 1.000 44.51861 94 SER A CA 1
ATOM 606 C C . SER A 1 78 ? -50.70067 24.08804 34.25096 1.000 43.40059 94 SER A C 1
ATOM 607 O O . SER A 1 78 ? -50.81220 24.92630 35.15288 1.000 42.78185 94 SER A O 1
ATOM 610 N N . GLU A 1 79 ? -50.14866 22.89392 34.47344 1.000 44.08826 95 GLU A N 1
ATOM 611 C CA . GLU A 1 79 ? -49.59815 22.60038 35.81007 1.000 45.20663 95 GLU A CA 1
ATOM 612 C C . GLU A 1 79 ? -48.43374 23.51512 36.17033 1.000 40.43511 95 GLU A C 1
ATOM 613 O O . GLU A 1 79 ? -48.36921 24.01824 37.29768 1.000 40.53879 95 GLU A O 1
ATOM 619 N N . LEU A 1 80 ? -47.49653 23.73426 35.22981 1.000 37.03213 96 LEU A N 1
ATOM 620 C CA . LEU A 1 80 ? -46.35302 24.60288 35.51033 1.000 41.30243 96 LEU A CA 1
ATOM 621 C C . LEU A 1 80 ? -46.80921 26.00913 35.89199 1.000 40.80621 96 LEU A C 1
ATOM 622 O O . LEU A 1 80 ? -46.27723 26.59997 36.84735 1.000 39.25616 96 LEU A O 1
ATOM 627 N N . ARG A 1 81 ? -47.79658 26.56492 35.15843 1.000 39.68036 97 ARG A N 1
ATOM 628 C CA . ARG A 1 81 ? -48.34179 27.89445 35.49401 1.000 43.65612 97 ARG A CA 1
ATOM 629 C C . ARG A 1 81 ? -48.90859 27.92412 36.90723 1.000 42.94993 97 ARG A C 1
ATOM 630 O O . ARG A 1 81 ? -48.68894 28.88011 37.66089 1.000 46.55831 97 ARG A O 1
ATOM 638 N N . GLY A 1 82 ? -49.64908 26.88974 37.27860 1.000 42.92307 98 GLY A N 1
ATOM 639 C CA . GLY A 1 82 ? -50.21419 26.85440 38.62045 1.000 48.03048 98 GLY A CA 1
ATOM 640 C C . GLY A 1 82 ? -49.14611 26.76099 39.69040 1.000 48.41680 98 GLY A C 1
ATOM 641 O O . GLY A 1 82 ? -49.26457 27.39193 40.74232 1.000 47.14238 98 GLY A O 1
ATOM 642 N N . LEU A 1 83 ? -48.09496 25.96157 39.44603 1.000 45.65702 99 LEU A N 1
ATOM 643 C CA . LEU A 1 83 ? -46.99941 25.83790 40.42015 1.000 46.44246 99 LEU A CA 1
ATOM 644 C C . LEU A 1 83 ? -46.23790 27.15050 40.56353 1.000 47.99291 99 LEU A C 1
ATOM 645 O O . LEU A 1 83 ? -45.78470 27.52670 41.66217 1.000 45.19174 99 LEU A O 1
ATOM 650 N N . LEU A 1 84 ? -46.10045 27.86074 39.44796 1.000 44.79221 100 LEU A N 1
ATOM 651 C CA . LEU A 1 84 ? -45.32608 29.08647 39.42547 1.000 44.07185 100 LEU A CA 1
ATOM 652 C C . LEU A 1 84 ? -45.94185 30.14464 40.32472 1.000 46.75632 100 LEU A C 1
ATOM 653 O O . LEU A 1 84 ? -45.22294 30.91645 40.96203 1.000 45.76517 100 LEU A O 1
ATOM 658 N N . LYS A 1 85 ? -47.27348 30.17450 40.40874 1.000 48.44901 101 LYS A N 1
ATOM 659 C CA . LYS A 1 85 ? -47.99681 31.11007 41.25313 1.000 52.58377 101 LYS A CA 1
ATOM 660 C C . LYS A 1 85 ? -47.62117 31.01575 42.73188 1.000 48.91000 101 LYS A C 1
ATOM 661 O O . LYS A 1 85 ? -47.98426 31.91267 43.48029 1.000 50.82281 101 LYS A O 1
ATOM 667 N N . ASP A 1 86 ? -46.91105 29.97115 43.16950 1.000 50.23729 102 ASP A N 1
ATOM 668 C CA . ASP A 1 86 ? -46.69814 29.71264 44.59362 1.000 53.53297 102 ASP A CA 1
ATOM 669 C C . ASP A 1 86 ? -45.22376 29.61175 44.98048 1.000 51.35814 102 ASP A C 1
ATOM 670 O O . ASP A 1 86 ? -44.90780 29.06389 46.03361 1.000 48.63118 102 ASP A O 1
ATOM 675 N N . VAL A 1 87 ? -44.31062 30.09289 44.13498 1.000 41.53682 103 VAL A N 1
ATOM 676 C CA . VAL A 1 87 ? -42.88815 30.05308 44.43525 1.000 43.21900 103 VAL A CA 1
ATOM 677 C C . VAL A 1 87 ? -42.32989 31.47232 44.35371 1.000 45.44996 103 VAL A C 1
ATOM 678 O O . VAL A 1 87 ? -42.90255 32.35974 43.71590 1.000 40.31061 103 VAL A O 1
ATOM 682 N N . ASP A 1 88 ? -41.20128 31.67290 45.02662 1.000 37.33708 104 ASP A N 1
ATOM 683 C CA . ASP A 1 88 ? -40.48996 32.93795 45.01785 1.000 41.01042 104 ASP A CA 1
ATOM 684 C C . ASP A 1 88 ? -39.42920 33.03812 43.92815 1.000 42.85280 104 ASP A C 1
ATOM 685 O O . ASP A 1 88 ? -39.01400 34.15489 43.61017 1.000 34.65609 104 ASP A O 1
ATOM 690 N N . GLU A 1 89 ? -38.99514 31.92276 43.33076 1.000 37.98413 105 GLU A N 1
ATOM 691 C CA . GLU A 1 89 ? -38.00398 31.99158 42.27154 1.000 37.38768 105 GLU A CA 1
ATOM 692 C C . GLU A 1 89 ? -38.19892 30.79710 41.33639 1.000 36.10957 105 GLU A C 1
ATOM 693 O O . GLU A 1 89 ? -38.66436 29.72214 41.74905 1.000 34.95884 105 GLU A O 1
ATOM 699 N N . LEU A 1 90 ? -37.76927 30.98643 40.09042 1.000 31.78692 106 LEU A N 1
ATOM 700 C CA . LEU A 1 90 ? -37.82801 29.96202 39.04875 1.000 31.49458 106 LEU A CA 1
ATOM 701 C C . LEU A 1 90 ? -36.40786 29.64494 38.57973 1.000 30.37706 106 LEU A C 1
ATOM 702 O O . LEU A 1 90 ? -35.67384 30.55517 38.18891 1.000 32.88827 106 LEU A O 1
ATOM 707 N N . TYR A 1 91 ? -36.03575 28.35757 38.59440 1.000 29.12241 107 TYR A N 1
ATOM 708 C CA . TYR A 1 91 ? -34.76761 27.88448 38.07484 1.000 28.68515 107 TYR A CA 1
ATOM 709 C C . TYR A 1 91 ? -35.03914 27.09042 36.80644 1.000 28.43984 107 TYR A C 1
ATOM 710 O O . TYR A 1 91 ? -35.91754 26.23849 36.80248 1.000 27.65599 107 TYR A O 1
ATOM 719 N N . LEU A 1 92 ? -34.32233 27.39340 35.72212 1.000 27.11254 108 LEU A N 1
ATOM 720 C CA . LEU A 1 92 ? -34.45329 26.60470 34.50398 1.000 26.02205 108 LEU A CA 1
ATOM 721 C C . LEU A 1 92 ? -33.17193 25.78883 34.34945 1.000 31.28703 108 LEU A C 1
ATOM 722 O O . LEU A 1 92 ? -32.07429 26.35328 34.24655 1.000 29.90042 108 LEU A O 1
ATOM 727 N N . ALA A 1 93 ? -33.30118 24.45699 34.37646 1.000 26.47416 109 ALA A N 1
ATOM 728 C CA . ALA A 1 93 ? -32.13871 23.58980 34.49585 1.000 27.28824 109 ALA A CA 1
ATOM 729 C C . ALA A 1 93 ? -32.10873 22.61398 33.33251 1.000 27.28279 109 ALA A C 1
ATOM 730 O O . ALA A 1 93 ? -31.76553 21.44486 33.50238 1.000 27.36976 109 ALA A O 1
ATOM 732 N N . THR A 1 94 ? -32.47466 23.09407 32.15765 1.000 25.68495 110 THR A N 1
ATOM 733 C CA . THR A 1 94 ? -32.34834 22.30275 30.92080 1.000 24.77070 110 THR A CA 1
ATOM 734 C C . THR A 1 94 ? -30.88893 22.22030 30.51269 1.000 26.44928 110 THR A C 1
ATOM 735 O O . THR A 1 94 ? -30.06193 22.96157 31.02725 1.000 25.22993 110 THR A O 1
ATOM 739 N N . ASP A 1 95 ? -30.57305 21.30209 29.56358 1.000 26.34273 111 ASP A N 1
ATOM 740 C CA . ASP A 1 95 ? -29.22785 21.19797 29.01859 1.000 26.91574 111 ASP A CA 1
ATOM 741 C C . ASP A 1 95 ? -28.74995 22.55717 28.51587 1.000 27.88314 111 ASP A C 1
ATOM 742 O O . ASP A 1 95 ? -29.53837 23.37234 28.01944 1.000 24.46685 111 ASP A O 1
ATOM 747 N N . GLY A 1 96 ? -27.42883 22.79210 28.61312 1.000 26.33823 112 GLY A N 1
ATOM 748 C CA . GLY A 1 96 ? -26.87893 24.08473 28.21313 1.000 27.35124 112 GLY A CA 1
ATOM 749 C C . GLY A 1 96 ? -26.54661 24.22641 26.74130 1.000 29.44211 112 GLY A C 1
ATOM 750 O O . GLY A 1 96 ? -25.97202 25.26112 26.33079 1.000 28.66789 112 GLY A O 1
ATOM 751 N N . ASP A 1 97 ? -26.89125 23.24172 25.92868 1.000 26.22130 113 ASP A N 1
ATOM 752 C CA . ASP A 1 97 ? -26.67281 23.42261 24.48725 1.000 24.68712 113 ASP A CA 1
ATOM 753 C C . ASP A 1 97 ? -27.88789 24.12560 23.86843 1.000 23.92873 113 ASP A C 1
ATOM 754 O O . ASP A 1 97 ? -28.87576 24.45558 24.56024 1.000 24.70354 113 ASP A O 1
ATOM 759 N N . ARG A 1 98 ? -27.85328 24.37358 22.53675 1.000 24.10398 114 ARG A N 1
ATOM 760 C CA . ARG A 1 98 ? -28.86012 25.27758 21.96764 1.000 24.03338 114 ARG A CA 1
ATOM 761 C C . ARG A 1 98 ? -30.23879 24.66024 22.07241 1.000 21.33952 114 ARG A C 1
ATOM 762 O O . ARG A 1 98 ? -31.22827 25.38758 22.22232 1.000 23.06287 114 ARG A O 1
ATOM 770 N N . GLU A 1 99 ? -30.33612 23.32207 22.02889 1.000 22.05546 115 GLU A N 1
ATOM 771 C CA . GLU A 1 99 ? -31.63832 22.69881 22.19950 1.000 22.60560 115 GLU A CA 1
ATOM 772 C C . GLU A 1 99 ? -32.21711 23.0211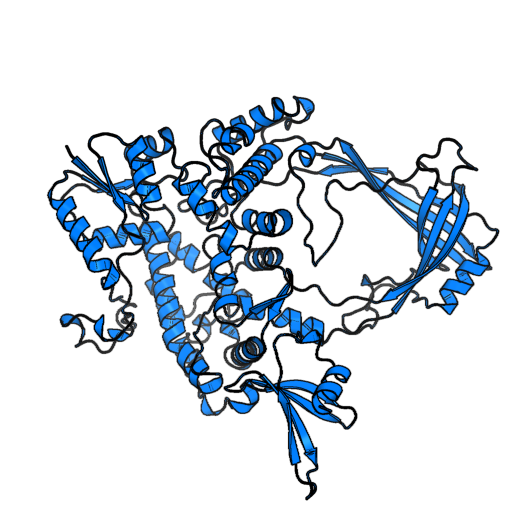9 23.58325 1.000 26.75688 115 GLU A C 1
ATOM 773 O O . GLU A 1 99 ? -33.38381 23.42950 23.69937 1.000 23.46083 115 GLU A O 1
ATOM 779 N N . GLY A 1 100 ? -31.43283 22.77136 24.64545 1.000 24.92674 116 GLY A N 1
ATOM 780 C CA . GLY A 1 100 ? -31.91267 23.02957 26.01385 1.000 22.67143 116 GLY A CA 1
ATOM 781 C C . GLY A 1 100 ? -32.09173 24.52574 26.27816 1.000 23.71906 116 GLY A C 1
ATOM 782 O O . GLY A 1 100 ? -32.99024 24.93465 27.02367 1.000 25.60436 116 GLY A O 1
ATOM 783 N N . GLU A 1 101 ? -31.25955 25.36850 25.64628 1.000 21.24699 117 GLU A N 1
ATOM 784 C CA . GLU A 1 101 ? -31.42991 26.81672 25.80196 1.000 24.82272 117 GLU A CA 1
ATOM 785 C C . GLU A 1 101 ? -32.73866 27.25922 25.18360 1.000 24.59918 117 GLU A C 1
ATOM 786 O O . GLU A 1 101 ? -33.44949 28.07575 25.76107 1.000 25.29428 117 GLU A O 1
ATOM 792 N N . ALA A 1 102 ? -33.07354 26.71074 24.00768 1.000 24.04472 118 ALA A N 1
ATOM 793 C CA . ALA A 1 102 ? -34.34316 27.03649 23.36054 1.000 25.82035 118 ALA A CA 1
ATOM 794 C C . ALA A 1 102 ? -35.52393 26.55819 24.20331 1.000 25.27141 118 ALA A C 1
ATOM 795 O O . ALA A 1 102 ? -36.53452 27.27452 24.32976 1.000 24.51898 118 ALA A O 1
ATOM 797 N N . ILE A 1 103 ? -35.42699 25.37135 24.82756 1.000 24.88567 119 ILE A N 1
ATOM 798 C CA . ILE A 1 103 ? -36.50983 24.98786 25.74095 1.000 26.04263 119 ILE A CA 1
ATOM 799 C C . ILE A 1 103 ? -36.63775 25.98513 26.88659 1.000 28.23411 119 ILE A C 1
ATOM 800 O O . ILE A 1 103 ? -37.74710 26.34162 27.30228 1.000 24.94615 119 ILE A O 1
ATOM 805 N N . ALA A 1 104 ? -35.51038 26.42461 27.45087 1.000 25.38251 120 ALA A N 1
ATOM 806 C CA . ALA A 1 104 ? -35.61448 27.39840 28.54254 1.000 27.39801 120 ALA A CA 1
ATOM 807 C C . ALA A 1 104 ? -36.27299 28.68776 28.02301 1.000 27.21903 120 ALA A C 1
ATOM 808 O O . ALA A 1 104 ? -37.12462 29.28640 28.67940 1.000 29.57951 120 ALA A O 1
ATOM 810 N N . TRP A 1 105 ? -35.85372 29.14135 26.84290 1.000 24.03049 121 TRP A N 1
ATOM 811 C CA . TRP A 1 105 ? -36.41826 30.37018 26.30757 1.000 26.12292 121 TRP A CA 1
ATOM 812 C C . TRP A 1 105 ? -37.92799 30.22240 26.09439 1.000 27.31177 121 TRP A C 1
ATOM 813 O O . TRP A 1 105 ? -38.70748 31.12815 26.41505 1.000 28.03228 121 TRP A O 1
ATOM 824 N N . HIS A 1 106 ? -38.36018 29.07049 25.56826 1.000 25.45233 122 HIS A N 1
ATOM 825 C CA . HIS A 1 106 ? -39.79147 28.85053 25.40441 1.000 26.56543 122 HIS A CA 1
ATOM 826 C C . HIS A 1 106 ? -40.52681 28.85370 26.73602 1.000 27.84555 122 HIS A C 1
ATOM 827 O O . HIS A 1 106 ? -41.66343 29.32020 26.80872 1.000 26.45890 122 HIS A O 1
ATOM 834 N N . LEU A 1 107 ? -39.95220 28.24463 27.77889 1.000 28.55811 123 LEU A N 1
ATOM 835 C CA . LEU A 1 107 ? -40.62916 28.25983 29.07387 1.000 27.08122 123 LEU A CA 1
ATOM 836 C C . LEU A 1 107 ? -40.81740 29.69572 29.55472 1.000 27.64976 123 LEU A C 1
ATOM 837 O O . LEU A 1 107 ? -41.88406 30.05912 30.08286 1.000 29.04299 123 LEU A O 1
ATOM 842 N N . LEU A 1 108 ? -39.80998 30.53551 29.34986 1.000 29.39680 124 LEU A N 1
ATOM 843 C CA . LEU A 1 108 ? -39.94877 31.94553 29.72961 1.000 30.85311 124 LEU A CA 1
ATOM 844 C C . LEU A 1 108 ? -41.01928 32.64633 28.91692 1.000 30.92229 124 LEU A C 1
ATOM 845 O O . LEU A 1 108 ? -41.78432 33.44716 29.46308 1.000 31.98008 124 LEU A O 1
ATOM 850 N N . GLU A 1 109 ? -41.05964 32.38562 27.61154 1.000 32.10484 125 GLU A N 1
ATOM 851 C CA . GLU A 1 109 ? -42.04308 33.04268 26.75335 1.000 35.90326 125 GLU A CA 1
ATOM 852 C C . GLU A 1 109 ? -43.45004 32.60363 27.09886 1.000 32.17973 125 GLU A C 1
ATOM 853 O O . GLU A 1 109 ? -44.38492 33.39469 26.98789 1.000 33.02776 125 GLU A O 1
ATOM 859 N N . THR A 1 110 ? -43.60958 31.35394 27.51811 1.000 29.75361 126 THR A N 1
ATOM 860 C CA . THR A 1 110 ? -44.92504 30.77822 27.78278 1.000 33.67852 126 THR A CA 1
ATOM 861 C C . THR A 1 110 ? -45.41828 31.05641 29.19221 1.000 36.86449 126 THR A C 1
ATOM 862 O O . THR A 1 110 ? -46.60842 31.32922 29.38739 1.000 36.22567 126 THR A O 1
ATOM 866 N N . LEU A 1 111 ? -44.52045 30.94190 30.18756 1.000 33.45067 127 LEU A N 1
ATOM 867 C CA . LEU A 1 111 ? -44.87739 31.07669 31.58972 1.000 34.69941 127 LEU A CA 1
ATOM 868 C C . LEU A 1 111 ? -44.90974 32.53040 32.03237 1.000 34.35244 127 LEU A C 1
ATOM 869 O O . LEU A 1 111 ? -45.60636 32.86163 33.00458 1.000 32.42070 127 LEU A O 1
ATOM 874 N N . LYS A 1 112 ? -44.14561 33.40077 31.37275 1.000 35.21561 128 LYS A N 1
ATOM 875 C CA . LYS A 1 112 ? -44.13709 34.83113 31.66438 1.000 40.43252 128 LYS A CA 1
ATOM 876 C C . LYS A 1 112 ? -43.95777 35.12893 33.15377 1.000 38.16259 128 LYS A C 1
ATOM 877 O O . LYS A 1 112 ? -44.80491 35.79376 33.76669 1.000 37.93954 128 LYS A O 1
ATOM 883 N N . PRO A 1 113 ? -42.83294 34.70532 33.74293 1.000 36.55612 129 PRO A N 1
ATOM 884 C CA . PRO A 1 113 ? -42.63920 34.83986 35.20439 1.000 35.63728 129 PRO A CA 1
ATOM 885 C C . PRO A 1 113 ? -42.66568 36.29369 35.67403 1.000 39.91000 129 PRO A C 1
ATOM 886 O O . PRO A 1 113 ? -42.18700 37.19657 34.98368 1.000 40.51766 129 PRO A O 1
ATOM 890 N N . ARG A 1 114 ? -43.17856 36.50575 36.89375 1.000 37.68792 130 ARG A N 1
ATOM 891 C CA . ARG A 1 114 ? -43.08435 37.79916 37.56772 1.000 41.81071 130 ARG A CA 1
ATOM 892 C C . ARG A 1 114 ? -42.13503 37.75350 38.77203 1.000 37.28066 130 ARG A C 1
ATOM 893 O O . ARG A 1 114 ? -42.19615 38.61212 39.65686 1.000 41.95986 130 ARG A O 1
ATOM 901 N N . ILE A 1 115 ? -41.23105 36.77840 38.79691 1.000 35.21674 131 ILE A N 1
ATOM 902 C CA . ILE A 1 115 ? -40.34709 36.49912 39.92692 1.000 35.15887 131 ILE A CA 1
ATOM 903 C C . ILE A 1 115 ? -38.94648 36.31830 39.35306 1.000 33.20336 131 ILE A C 1
ATOM 904 O O . ILE A 1 115 ? -38.81006 36.13115 38.13562 1.000 34.31630 131 ILE A O 1
ATOM 909 N N . PRO A 1 116 ? -37.90252 36.31451 40.16734 1.000 34.50705 132 PRO A N 1
ATOM 910 C CA . PRO A 1 116 ? -36.55208 36.14306 39.62333 1.000 31.51960 132 PRO A CA 1
ATOM 911 C C . PRO A 1 116 ? -36.39510 34.79367 38.94362 1.000 36.58933 132 PRO A C 1
ATOM 912 O O . PRO A 1 116 ? -36.99447 33.79191 39.35637 1.000 32.94120 132 PRO A O 1
ATOM 916 N N . VAL A 1 117 ? -35.52040 34.76351 37.93956 1.000 31.36953 133 VAL A N 1
ATOM 917 C CA . VAL A 1 117 ? -35.23902 33.55366 37.17074 1.000 29.48820 133 VAL A CA 1
ATOM 918 C C . VAL A 1 117 ? -33.74296 33.29095 37.19274 1.000 32.51846 133 VAL A C 1
ATOM 919 O O . VAL A 1 117 ? -32.95784 34.20513 36.93628 1.000 33.60461 133 VAL A O 1
ATOM 923 N N . LYS A 1 118 ? -33.34575 32.04433 37.45268 1.000 30.63244 134 LYS A N 1
ATOM 924 C CA . LYS A 1 118 ? -31.94375 31.62168 37.43185 1.000 28.83889 134 LYS A CA 1
ATOM 925 C C . LYS A 1 118 ? -31.81127 30.51325 36.39183 1.000 33.95091 134 LYS A C 1
ATOM 926 O O . LYS A 1 118 ? -32.53629 29.52339 36.46212 1.000 31.36680 134 LYS A O 1
ATOM 932 N N . ARG A 1 119 ? -30.92841 30.68824 35.41383 1.000 27.32759 135 ARG A N 1
ATOM 933 C CA . ARG A 1 119 ? -30.67965 29.63887 34.42447 1.000 27.78721 135 ARG A CA 1
ATOM 934 C C . ARG A 1 119 ? -29.45484 28.81518 34.85499 1.000 30.50136 135 ARG A C 1
ATOM 935 O O . ARG A 1 119 ? -28.33876 29.34289 34.92312 1.000 30.09281 135 ARG A O 1
ATOM 943 N N . MET A 1 120 ? -29.66918 27.53251 35.17543 1.000 28.79795 136 MET A N 1
ATOM 944 C CA . MET A 1 120 ? -28.66543 26.62652 35.74527 1.000 31.58385 136 MET A CA 1
ATOM 945 C C . MET A 1 120 ? -28.06114 25.80004 34.60981 1.000 30.37615 136 MET A C 1
ATOM 946 O O . MET A 1 120 ? -28.81465 25.23794 33.82844 1.000 32.05685 136 MET A O 1
ATOM 951 N N . VAL A 1 121 ? -26.73061 25.66571 34.54869 1.000 28.42861 137 VAL A N 1
ATOM 952 C CA . VAL A 1 121 ? -26.11301 24.85262 33.50536 1.000 31.56272 137 VAL A CA 1
ATOM 953 C C . VAL A 1 121 ? -25.08225 23.95007 34.16063 1.000 30.33391 137 VAL A C 1
ATOM 954 O O . VAL A 1 121 ? -24.28898 24.40862 34.98140 1.000 29.79924 137 VAL A O 1
ATOM 958 N N . PHE A 1 122 ? -25.08009 22.68294 33.78559 1.000 26.66484 138 PHE A N 1
ATOM 959 C CA . PHE A 1 122 ? -24.16067 21.69946 34.33489 1.000 27.13573 138 PHE A CA 1
ATOM 960 C C . PHE A 1 122 ? -24.00676 20.60792 33.29359 1.000 29.61352 138 PHE A C 1
ATOM 961 O O . PHE A 1 122 ? -24.88864 20.44945 32.44872 1.000 28.40990 138 PHE A O 1
ATOM 969 N N . HIS A 1 123 ? -22.90050 19.84477 33.36869 1.000 28.07566 139 HIS A N 1
ATOM 970 C CA . HIS A 1 123 ? -22.69624 18.72336 32.43335 1.000 30.17708 139 HIS A CA 1
ATOM 971 C C . HIS A 1 123 ? -22.44347 17.41895 33.16908 1.000 28.59901 139 HIS A C 1
ATOM 972 O O . HIS A 1 123 ? -21.97863 16.43785 32.57328 1.000 28.31181 139 HIS A O 1
ATOM 979 N N . GLU A 1 124 ? -22.75108 17.38052 34.45453 1.000 28.01587 140 GLU A N 1
ATOM 980 C CA . GLU A 1 124 ? -22.88288 16.09778 35.13558 1.000 29.02590 140 GLU A CA 1
ATOM 981 C C . GLU A 1 124 ? -23.80682 16.32931 36.30579 1.000 32.33656 140 GLU A C 1
ATOM 982 O O . GLU A 1 124 ? -23.90418 17.45672 36.80338 1.000 32.46633 140 GLU A O 1
ATOM 988 N N . ILE A 1 125 ? -24.49686 15.27782 36.73004 1.000 29.17800 141 ILE A N 1
ATOM 989 C CA . ILE A 1 125 ? -25.47356 15.48445 37.77017 1.000 30.35778 141 ILE A CA 1
ATOM 990 C C . ILE A 1 125 ? -24.92665 14.84640 39.03238 1.000 33.89907 141 ILE A C 1
ATOM 991 O O . ILE A 1 125 ? -25.14940 13.66118 39.30588 1.000 34.72748 141 ILE A O 1
ATOM 996 N N . THR A 1 126 ? -24.18712 15.64321 39.79892 1.000 33.20197 142 THR A N 1
ATOM 997 C CA . THR A 1 126 ? -23.60112 15.25583 41.07131 1.000 34.82500 142 THR A CA 1
ATOM 998 C C . THR A 1 126 ? -23.96253 16.34427 42.08054 1.000 37.73002 142 THR A C 1
ATOM 999 O O . THR A 1 126 ? -24.33220 17.45913 41.70280 1.000 38.06838 142 THR A O 1
ATOM 1003 N N . GLU A 1 127 ? -23.90127 16.01762 43.35641 1.000 39.69396 143 GLU A N 1
ATOM 1004 C CA . GLU A 1 127 ? -24.24320 17.03728 44.35611 1.000 37.96784 143 GLU A CA 1
ATOM 1005 C C . GLU A 1 127 ? -23.37074 18.29828 44.20567 1.000 37.34231 143 GLU A C 1
ATOM 1006 O O . GLU A 1 127 ? -23.92970 19.40521 44.08476 1.000 38.26986 143 GLU A O 1
ATOM 1012 N N . PRO A 1 128 ? -22.04030 18.21025 44.13014 1.000 40.14429 144 PRO A N 1
ATOM 1013 C CA . PRO A 1 128 ? -21.25673 19.42538 43.87693 1.000 40.78989 144 PRO A CA 1
ATOM 1014 C C . PRO A 1 128 ? -21.59185 20.11078 42.56006 1.000 38.90556 144 PRO A C 1
ATOM 1015 O O . PRO A 1 128 ? -21.59344 21.35257 42.49301 1.000 40.74575 144 PRO A O 1
ATOM 1019 N N . ALA A 1 129 ? -21.88837 19.36694 41.49914 1.000 39.50159 145 ALA A N 1
ATOM 1020 C CA . ALA A 1 129 ? -22.11797 20.06891 40.23482 1.000 34.07882 145 ALA A CA 1
ATOM 1021 C C . ALA A 1 129 ? -23.44386 20.81151 40.26665 1.000 35.02654 145 ALA A C 1
ATOM 1022 O O . ALA A 1 129 ? -23.56270 21.90647 39.70439 1.000 35.30565 145 ALA A O 1
ATOM 1024 N N . ILE A 1 130 ? -24.45708 20.23324 40.91043 1.000 35.34586 146 ILE A N 1
ATOM 1025 C CA . ILE A 1 130 ? -25.78284 20.85898 40.90036 1.000 38.43394 146 ILE A CA 1
ATOM 1026 C C . ILE A 1 130 ? -25.80385 22.05813 41.83815 1.000 40.02793 146 ILE A C 1
ATOM 1027 O O . ILE A 1 130 ? -26.42648 23.10307 41.54193 1.000 40.06543 146 ILE A O 1
ATOM 1032 N N . ARG A 1 131 ? -25.10684 21.93565 42.97330 1.000 39.47853 147 ARG A N 1
ATOM 1033 C CA . ARG A 1 131 ? -25.02725 23.04670 43.91266 1.000 44.32971 147 ARG A CA 1
ATOM 1034 C C . ARG A 1 131 ? -24.31497 24.23084 43.26428 1.000 43.97770 147 ARG A C 1
ATOM 1035 O O . ARG A 1 131 ? -24.80687 25.36868 43.31385 1.000 40.36609 147 ARG A O 1
ATOM 1043 N N . ALA A 1 132 ? -23.14201 23.97332 42.64959 1.000 39.59165 148 ALA A N 1
ATOM 1044 C CA . ALA A 1 132 ? -22.44338 25.01244 41.89177 1.000 41.80053 148 ALA A CA 1
ATOM 1045 C C . ALA A 1 132 ? -23.35708 25.66641 40.85593 1.000 41.11311 148 ALA A C 1
ATOM 1046 O O . ALA A 1 132 ? -23.37003 26.89294 40.70303 1.000 40.93739 148 ALA A O 1
ATOM 1048 N N . ALA A 1 133 ? -24.10550 24.87549 40.10741 1.000 39.19159 149 ALA A N 1
ATOM 1049 C CA . ALA A 1 133 ? -24.86101 25.49294 39.02136 1.000 36.51559 149 ALA A CA 1
ATOM 1050 C C . ALA A 1 133 ? -25.95128 26.39500 39.58423 1.000 35.97770 149 ALA A C 1
ATOM 1051 O O . ALA A 1 133 ? -26.23638 27.45946 39.02508 1.000 37.73470 149 ALA A O 1
ATOM 1053 N N . ALA A 1 134 ? -26.57247 25.98748 40.69389 1.000 38.49079 150 ALA A N 1
ATOM 1054 C CA . ALA A 1 134 ? -27.64696 26.78335 41.28292 1.000 37.61774 150 ALA A CA 1
ATOM 1055 C C . ALA A 1 134 ? -27.11049 28.09176 41.85324 1.000 42.06575 150 ALA A C 1
ATOM 1056 O O . ALA A 1 134 ? -27.83504 29.08834 41.91333 1.000 41.07731 150 ALA A O 1
ATOM 1058 N N . GLU A 1 135 ? -25.87745 28.08585 42.34122 1.000 42.89182 151 GLU A N 1
ATOM 1059 C CA . GLU A 1 135 ? -25.30437 29.29237 42.93392 1.000 45.23446 151 GLU A CA 1
ATOM 1060 C C . GLU A 1 135 ? -24.66690 30.21344 41.90966 1.000 43.05467 151 GLU A C 1
ATOM 1061 O O . GLU A 1 135 ? -24.42809 31.39178 42.21206 1.000 37.59050 151 GLU A O 1
ATOM 1067 N N . HIS A 1 136 ? -24.39756 29.71612 40.70780 1.000 39.83553 152 HIS A N 1
ATOM 1068 C CA . HIS A 1 136 ? -23.74530 30.50539 39.65524 1.000 46.17400 152 HIS A CA 1
ATOM 1069 C C . HIS A 1 136 ? -24.51671 30.41937 38.33594 1.000 37.44846 152 HIS A C 1
ATOM 1070 O O . HIS A 1 136 ? -24.00928 29.86465 37.36133 1.000 36.80725 152 HIS A O 1
ATOM 1077 N N . PRO A 1 137 ? -25.72963 30.99319 38.27118 1.000 38.21683 153 PRO A N 1
ATOM 1078 C CA . PRO A 1 137 ? -26.53895 30.89115 37.04579 1.000 34.38898 153 PRO A CA 1
ATOM 1079 C C . PRO A 1 137 ? -25.85024 31.57431 35.86904 1.000 38.66701 153 PRO A C 1
ATOM 1080 O O . PRO A 1 137 ? -24.99029 32.43356 36.01697 1.000 38.45555 153 PRO A O 1
ATOM 1084 N N . ARG A 1 138 ? -26.24581 31.17058 34.68089 1.000 33.77411 154 ARG A N 1
ATOM 1085 C CA . ARG A 1 138 ? -25.69057 31.68733 33.43301 1.000 35.61802 154 ARG A CA 1
ATOM 1086 C C . ARG A 1 138 ? -26.73606 32.59202 32.80409 1.000 37.53074 154 ARG A C 1
ATOM 1087 O O . ARG A 1 138 ? -27.93417 32.28628 32.85441 1.000 39.15142 154 ARG A O 1
ATOM 1095 N N . ASP A 1 139 ? -26.29751 33.69884 32.19903 1.000 36.12729 155 ASP A N 1
ATOM 1096 C CA . ASP A 1 139 ? -27.24556 34.54523 31.48002 1.000 35.41797 155 ASP A CA 1
ATOM 1097 C C . ASP A 1 139 ? -27.83181 33.80362 30.27392 1.000 35.01374 155 ASP A C 1
ATOM 1098 O O . ASP A 1 139 ? -27.14536 33.02219 29.62041 1.000 31.75098 155 ASP A O 1
ATOM 1103 N N . LEU A 1 140 ? -29.11182 34.03636 29.98509 1.000 33.21576 156 LEU A N 1
ATOM 1104 C CA . LEU A 1 140 ? -29.72681 33.36523 28.84172 1.000 34.92398 156 LEU A CA 1
ATOM 1105 C C . LEU A 1 140 ? -29.00568 33.80545 27.57441 1.000 37.26067 156 LEU A C 1
ATOM 1106 O O . LEU A 1 140 ? -28.71871 34.99215 27.39392 1.000 35.40053 156 LEU A O 1
ATOM 1111 N N . ASP A 1 141 ? -28.66363 32.83812 26.72629 1.000 31.66802 157 ASP A N 1
ATOM 1112 C CA . ASP A 1 141 ? -27.79864 33.06577 25.57446 1.000 32.04682 157 ASP A CA 1
ATOM 1113 C C . ASP A 1 141 ? -28.71302 33.08423 24.33912 1.000 30.39192 157 ASP A C 1
ATOM 1114 O O . ASP A 1 141 ? -29.09825 32.03640 23.80810 1.000 27.60803 157 ASP A O 1
ATOM 1119 N N . ILE A 1 142 ? -29.04800 34.29337 23.87182 1.000 28.27034 158 ILE A N 1
ATOM 1120 C CA . ILE A 1 142 ? -30.00962 34.41229 22.77263 1.000 29.83313 158 ILE A CA 1
ATOM 1121 C C . ILE A 1 142 ? -29.39398 33.97294 21.44552 1.000 29.96732 158 ILE A C 1
ATOM 1122 O O . ILE A 1 142 ? -30.11398 33.60009 20.50680 1.000 26.37453 158 ILE A O 1
ATOM 1127 N N . ASP A 1 143 ? -28.07051 33.96815 21.33746 1.000 27.52034 159 ASP A N 1
ATOM 1128 C CA . ASP A 1 143 ? -27.43682 33.46325 20.11958 1.000 25.39497 159 ASP A CA 1
ATOM 1129 C C . ASP A 1 143 ? -27.67584 31.95559 19.96942 1.000 26.46968 159 ASP A C 1
ATOM 1130 O O . ASP A 1 143 ? -27.94855 31.47219 18.86085 1.000 25.02085 159 ASP A O 1
ATOM 1135 N N . LEU A 1 144 ? -27.64223 31.20544 21.08884 1.000 25.53865 160 LEU A N 1
ATOM 1136 C CA . LEU A 1 144 ? -27.99782 29.78038 21.03575 1.000 25.77162 160 LEU A CA 1
ATOM 1137 C C . LEU A 1 144 ? -29.45749 29.62109 20.61710 1.000 23.43104 160 LEU A C 1
ATOM 1138 O O . LEU A 1 144 ? -29.79857 28.77231 19.77120 1.000 22.68450 160 LEU A O 1
ATOM 1143 N N . VAL A 1 145 ? -30.36224 30.39993 21.25206 1.000 23.58681 161 VAL A N 1
ATOM 1144 C CA . VAL A 1 145 ? -31.77830 30.28435 20.90051 1.000 24.49055 161 VAL A CA 1
ATOM 1145 C C . VAL A 1 145 ? -31.97847 30.59788 19.40859 1.000 21.73907 161 VAL A C 1
ATOM 1146 O O . VAL A 1 145 ? -32.74159 29.89896 18.71476 1.000 22.76408 161 VAL A O 1
ATOM 1150 N N . ASP A 1 146 ? -31.29001 31.64109 18.89868 1.000 23.38293 162 ASP A N 1
ATOM 1151 C CA . ASP A 1 146 ? -31.43878 31.99912 17.48142 1.000 23.25576 162 ASP A CA 1
ATOM 1152 C C . ASP A 1 146 ? -30.91860 30.89137 16.57634 1.000 23.62327 162 ASP A C 1
ATOM 1153 O O . ASP A 1 146 ? -31.49324 30.62957 15.51596 1.000 25.08461 162 ASP A O 1
ATOM 1158 N N . ALA A 1 147 ? -29.82004 30.21883 16.96720 1.000 22.43702 163 ALA A N 1
ATOM 1159 C CA . ALA A 1 147 ? -29.35104 29.12135 16.12016 1.000 21.68302 163 ALA A CA 1
ATOM 1160 C C . ALA A 1 147 ? -30.36045 27.97304 16.10523 1.000 25.92662 163 ALA A C 1
ATOM 1161 O O . ALA A 1 147 ? -30.57184 27.31407 15.06378 1.000 22.57329 163 ALA A O 1
ATOM 1163 N N . GLN A 1 148 ? -30.94739 27.65711 17.27143 1.000 22.63962 164 GLN A N 1
ATOM 1164 C CA . GLN A 1 148 ? -31.94978 26.58733 17.30132 1.000 21.71001 164 GLN A CA 1
ATOM 1165 C C . GLN A 1 148 ? -33.14057 26.96939 16.44170 1.000 24.75307 164 GLN A C 1
ATOM 1166 O O . GLN A 1 148 ? -33.68517 26.13667 15.71388 1.000 22.69042 164 GLN A O 1
ATOM 1172 N N . GLU A 1 149 ? -33.58143 28.23327 16.53555 1.000 23.37324 165 GLU A N 1
ATOM 1173 C CA . GLU A 1 149 ? -34.76725 28.63119 15.77787 1.000 24.88581 165 GLU A CA 1
ATOM 1174 C C . GLU A 1 149 ? -34.46060 28.65195 14.27978 1.000 23.22448 165 GLU A C 1
ATOM 1175 O O . GLU A 1 149 ? -35.34422 28.32823 13.47778 1.000 22.03408 165 GLU A O 1
ATOM 1181 N N . THR A 1 150 ? -33.23260 29.04056 13.90606 1.000 22.21782 166 THR A N 1
ATOM 1182 C CA . THR A 1 150 ? -32.86561 29.03142 12.49315 1.000 24.24748 166 THR A CA 1
ATOM 1183 C C . THR A 1 150 ? -33.00458 27.62752 11.92157 1.000 23.79461 166 THR A C 1
ATOM 1184 O O . THR A 1 150 ? -33.57760 27.41851 10.83487 1.000 22.89202 166 THR A O 1
ATOM 1188 N N . ARG A 1 151 ? -32.49829 26.63610 12.64502 1.000 22.85819 167 ARG A N 1
ATOM 1189 C CA . ARG A 1 151 ? -32.62091 25.27777 12.12352 1.000 25.33752 167 ARG A CA 1
ATOM 1190 C C . ARG A 1 151 ? -34.07426 24.82236 12.09092 1.000 23.50162 167 ARG A C 1
ATOM 1191 O O . ARG A 1 151 ? -34.47319 24.10986 11.16043 1.000 23.10774 167 ARG A O 1
ATOM 1199 N N . ARG A 1 152 ? -34.86169 25.15154 13.13205 1.000 20.44847 168 ARG A N 1
ATOM 1200 C CA . ARG A 1 152 ? -36.28430 24.75921 13.10880 1.000 22.70492 168 ARG A CA 1
ATOM 1201 C C . ARG A 1 152 ? -36.98618 25.33688 11.89141 1.000 25.26931 168 ARG A C 1
ATOM 1202 O O . ARG A 1 152 ? -37.79473 24.64975 11.23896 1.000 24.17329 168 ARG A O 1
ATOM 1210 N N . ILE A 1 153 ? -36.74331 26.62800 11.59825 1.000 22.21870 169 ILE A N 1
ATOM 1211 C CA . ILE A 1 153 ? -37.42117 27.26504 10.46244 1.000 21.38583 169 ILE A CA 1
ATOM 1212 C C . ILE A 1 153 ? -36.87727 26.73806 9.15049 1.000 24.24591 169 ILE A C 1
ATOM 1213 O O . ILE A 1 153 ? -37.63171 26.44001 8.21764 1.000 24.03955 169 ILE A O 1
ATOM 1218 N N . LEU A 1 154 ? -35.57181 26.52514 9.08879 1.000 23.73857 170 LEU A N 1
ATOM 1219 C CA . LEU A 1 154 ? -34.97332 25.89175 7.90840 1.000 21.87716 170 LEU A CA 1
ATOM 1220 C C . LEU A 1 154 ? -35.64792 24.56969 7.61052 1.000 21.67527 170 LEU A C 1
ATOM 1221 O O . LEU A 1 154 ? -35.98038 24.26729 6.44992 1.000 22.39432 170 LEU A O 1
ATOM 1226 N N . ASP A 1 155 ? -35.79484 23.72628 8.63891 1.000 22.70896 171 ASP A N 1
ATOM 1227 C CA . ASP A 1 155 ? -36.41270 22.41296 8.42098 1.000 24.42468 171 ASP A CA 1
ATOM 1228 C C . ASP A 1 155 ? -37.85107 22.54807 7.93995 1.000 26.02946 171 ASP A C 1
ATOM 1229 O O . ASP A 1 155 ? -38.32094 21.75075 7.09373 1.000 22.54905 171 ASP A O 1
ATOM 1234 N N . ARG A 1 156 ? -38.57523 23.55038 8.47502 1.000 20.56578 172 ARG A N 1
ATOM 1235 C CA . ARG A 1 156 ? -39.96500 23.76209 8.04777 1.000 22.05332 172 ARG A CA 1
ATOM 1236 C C . ARG A 1 156 ? -40.04878 24.24349 6.58601 1.000 21.50927 172 ARG A C 1
ATOM 1237 O O . ARG A 1 156 ? -40.87584 23.76140 5.80771 1.000 22.53050 172 ARG A O 1
ATOM 1245 N N . LEU A 1 157 ? -39.16388 25.16643 6.18986 1.000 20.11171 173 LEU A N 1
ATOM 1246 C CA . LEU A 1 157 ? -39.17077 25.70532 4.82036 1.000 22.63835 173 LEU A CA 1
ATOM 1247 C C . LEU A 1 157 ? -38.70180 24.66930 3.83222 1.000 23.50319 173 LEU A C 1
ATOM 1248 O O . LEU A 1 157 ? -39.21479 24.60468 2.69673 1.000 23.05576 173 LEU A O 1
ATOM 1253 N N . TYR A 1 158 ? -37.68383 23.90009 4.23305 1.000 22.08420 174 TYR A N 1
ATOM 1254 C CA . TYR A 1 158 ? -37.17866 22.84019 3.36413 1.000 25.53982 174 TYR A CA 1
ATOM 1255 C C . TYR A 1 158 ? -38.29171 21.84370 3.08257 1.000 24.60795 174 TYR A C 1
ATOM 1256 O O . TYR A 1 158 ? -38.52153 21.44040 1.93054 1.000 25.72402 174 TYR A O 1
ATOM 1265 N N . GLY A 1 159 ? -38.97594 21.41028 4.14402 1.000 21.98545 175 GLY A N 1
ATOM 1266 C CA . GLY A 1 159 ? -40.09071 20.48750 3.98103 1.000 26.36066 175 GLY A CA 1
ATOM 1267 C C . GLY A 1 159 ? -41.22547 21.08049 3.16421 1.000 26.39979 175 GLY A C 1
ATOM 1268 O O . GLY A 1 159 ? -41.78156 20.41657 2.26746 1.000 27.22235 175 GLY A O 1
ATOM 1269 N N . TYR A 1 160 ? -41.54820 22.35305 3.41271 1.000 21.48420 176 TYR A N 1
ATOM 1270 C CA . TYR A 1 160 ? -42.61784 23.02864 2.64929 1.000 25.33770 176 TYR A CA 1
ATOM 1271 C C . TYR A 1 160 ? -42.32367 23.04759 1.14528 1.000 28.08131 176 TYR A C 1
ATOM 1272 O O . TYR A 1 160 ? -43.21803 22.81371 0.32257 1.000 25.99170 176 TYR A O 1
ATOM 1281 N N . GLU A 1 161 ? -41.05985 23.31623 0.76380 1.000 25.81592 177 GLU A N 1
ATOM 1282 C CA . GLU A 1 161 ? -40.70530 23.44524 -0.64873 1.000 27.30582 177 GLU A CA 1
ATOM 1283 C C . GLU A 1 161 ? -40.42735 22.09511 -1.31835 1.000 27.65659 177 GLU A C 1
ATOM 1284 O O . GLU A 1 161 ? -40.79444 21.90182 -2.48139 1.000 26.30052 177 GLU A O 1
ATOM 1290 N N . VAL A 1 162 ? -39.79793 21.15476 -0.60908 1.000 25.54729 178 VAL A N 1
ATOM 1291 C CA . VAL A 1 162 ? -39.29396 19.93656 -1.25315 1.000 25.11754 178 VAL A CA 1
ATOM 1292 C C . VAL A 1 162 ? -40.28963 18.78949 -1.18747 1.000 26.76721 178 VAL A C 1
ATOM 1293 O O . VAL A 1 162 ? -40.42412 18.03260 -2.15017 1.000 26.62503 178 VAL A O 1
ATOM 1297 N N . SER A 1 163 ? -41.02983 18.65391 -0.09487 1.000 26.42456 179 SER A N 1
ATOM 1298 C CA . SER A 1 163 ? -41.99522 17.55533 0.01890 1.000 30.29806 179 SER A CA 1
ATOM 1299 C C . SER A 1 163 ? -42.91892 17.44409 -1.18432 1.000 32.83576 179 SER A C 1
ATOM 1300 O O . SER A 1 163 ? -43.09114 16.31707 -1.68032 1.000 34.13062 179 SER A O 1
ATOM 1303 N N . PRO A 1 164 ? -43.54017 18.52891 -1.69776 1.000 33.34461 180 PRO A N 1
ATOM 1304 C CA . PRO A 1 164 ? -44.45734 18.36162 -2.83025 1.000 34.31934 180 PRO A CA 1
ATOM 1305 C C . PRO A 1 164 ? -43.76901 17.79135 -4.04982 1.000 34.53113 180 PRO A C 1
ATOM 1306 O O . PRO A 1 164 ? -44.39653 17.03536 -4.80242 1.000 33.05498 180 PRO A O 1
ATOM 1310 N N . VAL A 1 165 ? -42.48331 18.11268 -4.25639 1.000 33.97775 181 VAL A N 1
ATOM 1311 C CA . VAL A 1 165 ? -41.75988 17.51095 -5.38378 1.000 32.20767 181 VAL A CA 1
ATOM 1312 C C . VAL A 1 165 ? -41.64807 16.00432 -5.17574 1.000 30.23462 181 VAL A C 1
ATOM 1313 O O . VAL A 1 165 ? -41.90199 15.21711 -6.09415 1.000 35.49079 181 VAL A O 1
ATOM 1317 N N . LEU A 1 166 ? -41.31872 15.57818 -3.95817 1.000 27.65940 182 LEU A N 1
ATOM 1318 C CA . LEU A 1 166 ? -41.20579 14.13757 -3.69891 1.000 34.00759 182 LEU A CA 1
ATOM 1319 C C . LEU A 1 166 ? -42.53944 13.43315 -3.91140 1.000 36.64127 182 LEU A C 1
ATOM 1320 O O . LEU A 1 166 ? -42.58677 12.33102 -4.49050 1.000 34.97961 182 LEU A O 1
ATOM 1325 N N . TRP A 1 167 ? -43.63506 14.06429 -3.44852 1.000 35.91204 183 TRP A N 1
ATOM 1326 C CA . TRP A 1 167 ? -44.98036 13.49575 -3.60019 1.000 35.75711 183 TRP A CA 1
ATOM 1327 C C . TRP A 1 167 ? -45.38393 13.33110 -5.06446 1.000 41.52799 183 TRP A C 1
ATOM 1328 O O . TRP A 1 167 ? -46.05066 12.36023 -5.44640 1.000 42.73448 183 TRP A O 1
ATOM 1339 N N . LYS A 1 168 ? -45.08074 14.31959 -5.87752 1.000 38.91193 184 LYS A N 1
ATOM 1340 C CA . LYS A 1 168 ? -45.53236 14.29195 -7.25455 1.000 38.95418 184 LYS A CA 1
ATOM 1341 C C . LYS A 1 168 ? -44.66561 13.37068 -8.09941 1.000 41.45337 184 LYS A C 1
ATOM 1342 O O . LYS A 1 168 ? -45.18203 12.66352 -8.97469 1.000 39.97880 184 LYS A O 1
ATOM 1348 N N . LYS A 1 169 ? -43.36458 13.33280 -7.80996 1.000 36.96922 185 LYS A N 1
ATOM 1349 C CA . LYS A 1 169 ? -42.37761 12.68501 -8.66035 1.000 39.74282 185 LYS A CA 1
ATOM 1350 C C . LYS A 1 169 ? -41.91095 11.32257 -8.15662 1.000 40.20972 185 LYS A C 1
ATOM 1351 O O . LYS A 1 169 ? -41.34079 10.56608 -8.94766 1.000 42.29193 185 LYS A O 1
ATOM 1357 N N . VAL A 1 170 ? -42.12698 10.97879 -6.88554 1.000 40.46937 186 VAL A N 1
ATOM 1358 C CA . VAL A 1 170 ? -41.69136 9.66724 -6.40199 1.000 38.27020 186 VAL A CA 1
ATOM 1359 C C . VAL A 1 170 ? -42.87986 8.89035 -5.85345 1.000 42.14805 186 VAL A C 1
ATOM 1360 O O . VAL A 1 170 ? -43.33769 7.92757 -6.48222 1.000 45.61700 186 VAL A O 1
ATOM 1364 N N . ALA A 1 171 ? -43.37191 9.29721 -4.66832 1.000 43.84289 187 ALA A N 1
ATOM 1365 C CA . ALA A 1 171 ? -44.43299 8.62360 -3.90774 1.000 49.66056 187 ALA A CA 1
ATOM 1366 C C . ALA A 1 171 ? -45.04340 9.55925 -2.87884 1.000 48.42894 187 ALA A C 1
ATOM 1367 O O . ALA A 1 171 ? -44.30166 10.26263 -2.16677 1.000 45.41883 187 ALA A O 1
ATOM 1369 N N . PRO A 1 172 ? -46.37227 9.55919 -2.75046 1.000 46.34254 188 PRO A N 1
ATOM 1370 C CA . PRO A 1 172 ? -47.04644 10.32739 -1.68381 1.000 49.76739 188 PRO A CA 1
ATOM 1371 C C . PRO A 1 172 ? -46.60573 10.00089 -0.26973 1.000 49.96388 188 PRO A C 1
ATOM 1372 O O . PRO A 1 172 ? -46.71668 10.86677 0.61116 1.000 48.69509 188 PRO A O 1
ATOM 1376 N N . LYS A 1 173 ? -46.13182 8.79947 0.00800 1.000 51.14844 189 LYS A N 1
ATOM 1377 C CA . LYS A 1 173 ? -45.89720 8.49800 1.42756 1.000 63.91139 189 LYS A CA 1
ATOM 1378 C C . LYS A 1 173 ? -44.53541 9.00880 1.96574 1.000 62.63802 189 LYS A C 1
ATOM 1379 O O . LYS A 1 173 ? -44.18322 8.71488 3.12433 1.000 60.20022 189 LYS A O 1
ATOM 1385 N N . LEU A 1 174 ? -43.79047 9.79868 1.18599 1.000 54.89503 190 LEU A N 1
ATOM 1386 C CA . LEU A 1 174 ? -42.42932 10.19871 1.54944 1.000 52.01936 190 LEU A CA 1
ATOM 1387 C C . LEU A 1 174 ? -42.41298 11.52565 2.28950 1.000 49.22027 190 LEU A C 1
ATOM 1388 O O . LEU A 1 174 ? -43.28421 12.38552 2.10394 1.000 51.09268 190 LEU A O 1
ATOM 1393 N N . SER A 1 175 ? -41.40813 11.68485 3.12663 1.000 47.09983 191 SER A N 1
ATOM 1394 C CA . SER A 1 175 ? -41.17752 12.93552 3.83372 1.000 51.79374 191 SER A CA 1
ATOM 1395 C C . SER A 1 175 ? -39.82378 13.49826 3.42250 1.000 39.54866 191 SER A C 1
ATOM 1396 O O . SER A 1 175 ? -38.84882 12.75596 3.32917 1.000 38.73527 191 SER A O 1
ATOM 1399 N N . ALA A 1 176 ? -39.75686 14.80694 3.20070 1.000 39.99776 192 ALA A N 1
ATOM 1400 C CA . ALA A 1 176 ? -38.46177 15.42811 2.98819 1.000 38.11647 192 ALA A CA 1
ATOM 1401 C C . ALA A 1 176 ? -37.62590 15.34017 4.26182 1.000 36.56129 192 ALA A C 1
ATOM 1402 O O . ALA A 1 176 ? -38.14691 15.34268 5.38191 1.000 39.71556 192 ALA A O 1
ATOM 1404 N N . GLY A 1 177 ? -36.31674 15.26142 4.08066 1.000 30.34857 193 GLY A N 1
ATOM 1405 C CA . GLY A 1 177 ? -35.37111 15.36551 5.19317 1.000 27.08283 193 GLY A CA 1
ATOM 1406 C C . GLY A 1 177 ? -34.01535 15.73959 4.59689 1.000 26.92954 193 GLY A C 1
ATOM 1407 O O . GLY A 1 177 ? -33.41847 14.91825 3.89914 1.000 26.53846 193 GLY A O 1
ATOM 1408 N N . ARG A 1 178 ? -33.53515 16.96165 4.85191 1.000 24.72378 194 ARG A N 1
ATOM 1409 C CA . ARG A 1 178 ? -32.39260 17.48876 4.12478 1.000 24.64633 194 ARG A CA 1
ATOM 1410 C C . ARG A 1 178 ? -31.10357 16.71801 4.47022 1.000 28.07085 194 ARG A C 1
ATOM 1411 O O . ARG A 1 178 ? -30.45577 16.16225 3.58059 1.000 23.06003 194 ARG A O 1
ATOM 1419 N N . VAL A 1 179 ? -30.70077 16.70021 5.74957 1.000 21.21777 195 VAL A N 1
ATOM 1420 C CA . VAL A 1 179 ? -29.45676 16.01133 6.10955 1.000 22.17692 195 VAL A CA 1
ATOM 1421 C C . VAL A 1 179 ? -29.64335 14.49602 5.97351 1.000 24.58395 195 VAL A C 1
ATOM 1422 O O . VAL A 1 179 ? -28.71861 13.78407 5.56485 1.000 23.41961 195 VAL A O 1
ATOM 1426 N N . GLN A 1 180 ? -30.85316 13.99583 6.22687 1.000 21.34998 196 GLN A N 1
ATOM 1427 C CA . GLN A 1 180 ? -31.16457 12.59822 5.95798 1.000 25.33834 196 GLN A CA 1
ATOM 1428 C C . GLN A 1 180 ? -30.88466 12.20569 4.51989 1.000 25.31413 196 GLN A C 1
ATOM 1429 O O . GLN A 1 180 ? -30.35018 11.10684 4.25361 1.000 25.24514 196 GLN A O 1
ATOM 1435 N N A SER A 1 181 ? -31.30555 13.04885 3.56110 0.655 23.85176 197 SER A N 1
ATOM 1436 N N B SER A 1 181 ? -31.24437 13.07460 3.57870 0.345 23.88921 197 SER A N 1
ATOM 1437 C CA A SER A 1 181 ? -31.07036 12.72942 2.13748 0.655 22.83258 197 SER A CA 1
ATOM 1438 C CA B SER A 1 181 ? -31.07619 12.73156 2.16967 0.345 22.81754 197 SER A CA 1
ATOM 1439 C C A SER A 1 181 ? -29.57077 12.67635 1.80749 0.655 23.75249 197 SER A C 1
ATOM 1440 C C B SER A 1 181 ? -29.59059 12.69842 1.79497 0.345 23.76819 197 SER A C 1
ATOM 1441 O O A SER A 1 181 ? -29.15128 11.94440 0.90127 0.655 23.04543 197 SER A O 1
ATOM 1442 O O B SER A 1 181 ? -29.19336 11.98499 0.86537 0.345 23.11233 197 SER A O 1
ATOM 1447 N N . VAL A 1 182 ? -28.75985 13.46100 2.50851 1.000 21.67374 198 VAL A N 1
ATOM 1448 C CA . VAL A 1 182 ? -27.31103 13.41545 2.26933 1.000 23.93622 198 VAL A CA 1
ATOM 1449 C C . VAL A 1 182 ? -26.70301 12.13728 2.82421 1.000 24.88866 198 VAL A C 1
ATOM 1450 O O . VAL A 1 182 ? -25.87941 11.49188 2.17119 1.000 22.09028 198 VAL A O 1
ATOM 1454 N N . ALA A 1 183 ? -27.10661 11.74647 4.03324 1.000 22.64803 199 ALA A N 1
ATOM 1455 C CA . ALA A 1 183 ? -26.63969 10.47718 4.56313 1.000 21.48425 199 ALA A CA 1
ATOM 1456 C C . ALA A 1 183 ? -27.09789 9.31963 3.67990 1.000 20.98583 199 ALA A C 1
ATOM 1457 O O . ALA A 1 183 ? -26.33647 8.36463 3.45462 1.000 23.39259 199 ALA A O 1
ATOM 1459 N N . THR A 1 184 ? -28.31236 9.40043 3.15318 1.000 21.49881 200 THR A N 1
ATOM 1460 C CA . THR A 1 184 ? -28.78416 8.34822 2.26021 1.000 22.20943 200 THR A CA 1
ATOM 1461 C C . THR A 1 184 ? -27.94005 8.31193 0.98320 1.000 24.07598 200 THR A C 1
ATOM 1462 O O . THR A 1 184 ? -27.60655 7.21871 0.47456 1.000 22.99321 200 THR A O 1
ATOM 1466 N N . ARG A 1 185 ? -27.55880 9.48924 0.47867 1.000 23.69558 201 ARG A N 1
ATOM 1467 C CA . ARG A 1 185 ? -26.71960 9.55815 -0.72994 1.000 22.24178 201 ARG A CA 1
ATOM 1468 C C . ARG A 1 185 ? -25.37793 8.88907 -0.50251 1.000 22.87835 201 ARG A C 1
ATOM 1469 O O . ARG A 1 185 ? -24.87425 8.18466 -1.37559 1.000 23.08172 201 ARG A O 1
ATOM 1477 N N . ILE A 1 186 ? -24.80367 9.04308 0.70246 1.000 22.34783 202 ILE A N 1
ATOM 1478 C CA . ILE A 1 186 ? -23.52604 8.39591 1.01896 1.000 22.36784 202 ILE A CA 1
ATOM 1479 C C . ILE A 1 186 ? -23.66967 6.89237 0.85832 1.000 24.13499 202 ILE A C 1
ATOM 1480 O O . ILE A 1 186 ? -22.81014 6.22076 0.27268 1.000 23.50977 202 ILE A O 1
ATOM 1485 N N A ILE A 1 187 ? -24.78039 6.34272 1.34514 0.516 21.61658 203 ILE A N 1
ATOM 1486 N N B ILE A 1 187 ? -24.76781 6.33978 1.37336 0.484 22.66470 203 ILE A N 1
ATOM 1487 C CA A ILE A 1 187 ? -24.98055 4.90180 1.29762 0.516 23.67654 203 ILE A CA 1
ATOM 1488 C CA B ILE A 1 187 ? -25.00301 4.90302 1.31303 0.484 23.49656 203 ILE A CA 1
ATOM 1489 C C A ILE A 1 187 ? -25.32567 4.44693 -0.12261 0.516 24.27943 203 ILE A C 1
ATOM 1490 C C B ILE A 1 187 ? -25.32521 4.45379 -0.11513 0.484 24.31651 203 ILE A C 1
ATOM 1491 O O A ILE A 1 187 ? -24.87460 3.37890 -0.58612 0.516 24.76912 203 ILE A O 1
ATOM 1492 O O B ILE A 1 187 ? -24.85516 3.39488 -0.57753 0.484 24.81036 203 ILE A O 1
ATOM 1501 N N . VAL A 1 188 ? -26.15407 5.23041 -0.82268 1.000 21.52183 204 VAL A N 1
ATOM 1502 C CA . VAL A 1 188 ? -26.49137 4.90599 -2.21728 1.000 24.45559 204 VAL A CA 1
ATOM 1503 C C . VAL A 1 188 ? -25.23379 4.95357 -3.08006 1.000 24.73841 204 VAL A C 1
ATOM 1504 O O . VAL A 1 188 ? -24.99368 4.06967 -3.91985 1.000 23.64343 204 VAL A O 1
ATOM 1508 N N . ALA A 1 189 ? -24.39774 5.96907 -2.88208 1.000 22.17744 205 ALA A N 1
ATOM 1509 C CA . ALA A 1 189 ? -23.20397 6.08222 -3.73670 1.000 28.05477 205 ALA A CA 1
ATOM 1510 C C . ALA A 1 189 ? -22.27059 4.89109 -3.56435 1.000 28.76730 205 ALA A C 1
ATOM 1511 O O . ALA A 1 189 ? -21.68413 4.38741 -4.54743 1.000 22.51848 205 ALA A O 1
ATOM 1513 N N . ARG A 1 190 ? -22.11865 4.42126 -2.32405 1.000 22.18211 206 ARG A N 1
ATOM 1514 C CA . ARG A 1 190 ? -21.31680 3.22316 -2.09141 1.000 21.67844 206 ARG A CA 1
ATOM 1515 C C . ARG A 1 190 ? -21.92989 1.98305 -2.76446 1.000 24.71372 206 ARG A C 1
ATOM 1516 O O . ARG A 1 190 ? -21.20844 1.16876 -3.34627 1.000 25.74633 206 ARG A O 1
ATOM 1524 N N . GLU A 1 191 ? -23.22870 1.79493 -2.65783 1.000 22.76644 207 GLU A N 1
ATOM 1525 C CA . GLU A 1 191 ? -23.87531 0.68686 -3.34946 1.000 27.01599 207 GLU A CA 1
ATOM 1526 C C . GLU A 1 191 ? -23.67952 0.77365 -4.86508 1.000 25.76586 207 GLU A C 1
ATOM 1527 O O . GLU A 1 191 ? -23.44734 -0.25063 -5.54200 1.000 25.37358 207 GLU A O 1
ATOM 1533 N N . ARG A 1 192 ? -23.79696 1.98179 -5.42157 1.000 24.20939 208 ARG A N 1
ATOM 1534 C CA . ARG A 1 192 ? -23.54339 2.13683 -6.86747 1.000 27.52267 208 ARG A CA 1
ATOM 1535 C C . ARG A 1 192 ? -22.10588 1.80664 -7.22917 1.000 30.93354 208 ARG A C 1
ATOM 1536 O O . ARG A 1 192 ? -21.85499 1.16725 -8.26288 1.000 27.21067 208 ARG A O 1
ATOM 1544 N N . ASP A 1 193 ? -21.13232 2.26921 -6.42215 1.000 26.17131 209 ASP A N 1
ATOM 1545 C CA . ASP A 1 193 ? -19.74411 1.83893 -6.59703 1.000 26.85423 209 ASP A CA 1
ATOM 1546 C C . ASP A 1 193 ? -19.59081 0.32525 -6.54079 1.000 28.88201 209 ASP A C 1
ATOM 1547 O O . ASP A 1 193 ? -18.79184 -0.25194 -7.29619 1.000 29.14852 209 ASP A O 1
ATOM 1552 N N . ARG A 1 194 ? -20.29770 -0.34973 -5.62258 1.000 26.99995 210 ARG A N 1
ATOM 1553 C CA . ARG A 1 194 ? -20.17035 -1.81848 -5.60747 1.000 27.86186 210 ARG A CA 1
ATOM 1554 C C . ARG A 1 194 ? -20.80596 -2.43444 -6.84956 1.000 31.30224 210 ARG A C 1
ATOM 1555 O O . ARG A 1 194 ? -20.34051 -3.47338 -7.32908 1.000 29.22114 210 ARG A O 1
ATOM 1563 N N . MET A 1 195 ? -21.89676 -1.84358 -7.33061 1.000 25.10973 211 MET A N 1
ATOM 1564 C CA . MET A 1 195 ? -22.57542 -2.41004 -8.50528 1.000 28.40240 211 MET A CA 1
ATOM 1565 C C . MET A 1 195 ? -21.70979 -2.26792 -9.76492 1.000 31.32154 211 MET A C 1
ATOM 1566 O O . MET A 1 195 ? -21.75353 -3.11798 -10.68163 1.000 27.26078 211 MET A O 1
ATOM 1571 N N . ALA A 1 196 ? -20.90841 -1.19523 -9.83214 1.000 25.85638 212 ALA A N 1
ATOM 1572 C CA . ALA A 1 196 ? -20.06795 -0.92480 -11.00196 1.000 28.76015 212 ALA A CA 1
ATOM 1573 C C . ALA A 1 196 ? -18.68998 -1.55200 -10.87786 1.000 31.31010 212 ALA A C 1
ATOM 1574 O O . ALA A 1 196 ? -17.94123 -1.57229 -11.86232 1.000 31.12598 212 ALA A O 1
ATOM 1576 N N . PHE A 1 197 ? -18.33656 -2.05369 -9.69219 1.000 29.38906 213 PHE A N 1
ATOM 1577 C CA . PHE A 1 197 ? -17.03602 -2.69069 -9.44618 1.000 27.89021 213 PHE A CA 1
ATOM 1578 C C . PHE A 1 197 ? -16.82859 -3.96836 -10.26131 1.000 31.13919 213 PHE A C 1
ATOM 1579 O O . PHE A 1 197 ? -17.72156 -4.79470 -10.35099 1.000 27.32679 213 PHE A O 1
ATOM 1587 N N . ARG A 1 198 ? -15.63544 -4.15014 -10.82952 1.000 26.89630 214 ARG A N 1
ATOM 1588 C CA . ARG A 1 198 ? -15.27939 -5.40335 -11.49570 1.000 29.94665 214 ARG A CA 1
ATOM 1589 C C . ARG A 1 198 ? -13.96082 -5.91892 -10.91846 1.000 32.11701 214 ARG A C 1
ATOM 1590 O O . ARG A 1 198 ? -12.97430 -5.18070 -10.84375 1.000 28.86933 214 ARG A O 1
ATOM 1598 N N . SER A 1 199 ? -13.94354 -7.18601 -10.54292 1.000 31.27245 215 SER A N 1
ATOM 1599 C CA . SER A 1 199 ? -12.79970 -7.76501 -9.86198 1.000 32.71743 215 SER A CA 1
ATOM 1600 C C . SER A 1 199 ? -11.69841 -8.11143 -10.86154 1.000 34.44987 215 SER A C 1
ATOM 1601 O O . SER A 1 199 ? -11.97296 -8.37159 -12.03747 1.000 35.84818 215 SER A O 1
ATOM 1604 N N . ALA A 1 200 ? -10.44182 -8.09576 -10.39708 1.000 32.19740 216 ALA A N 1
ATOM 1605 C CA . ALA A 1 200 ? -9.31863 -8.62206 -11.17346 1.000 33.53075 216 ALA A CA 1
ATOM 1606 C C . ALA A 1 200 ? -8.64988 -9.73747 -10.38937 1.000 36.49721 216 ALA A C 1
ATOM 1607 O O . ALA A 1 200 ? -8.56235 -9.67278 -9.14477 1.000 31.47946 216 ALA A O 1
ATOM 1609 N N . ALA A 1 201 ? -8.16261 -10.75332 -11.12006 1.000 34.20804 217 ALA A N 1
ATOM 1610 C CA . ALA A 1 201 ? -7.41996 -11.85808 -10.51506 1.000 36.01976 217 ALA A CA 1
ATOM 1611 C C . ALA A 1 201 ? -5.92986 -11.55978 -10.52794 1.000 34.24801 217 ALA A C 1
ATOM 1612 O O . ALA A 1 201 ? -5.40980 -10.99983 -11.49398 1.000 36.79935 217 ALA A O 1
ATOM 1614 N N . TYR A 1 202 ? -5.23260 -11.97866 -9.47181 1.000 34.16138 218 TYR A N 1
ATOM 1615 C CA . TYR A 1 202 ? -3.77499 -11.90478 -9.44350 1.000 32.72548 218 TYR A CA 1
ATOM 1616 C C . TYR A 1 202 ? -3.27714 -13.00235 -8.51552 1.000 34.81621 218 TYR A C 1
ATOM 1617 O O . TYR A 1 202 ? -4.01630 -13.46004 -7.63082 1.000 33.67678 218 TYR A O 1
ATOM 1626 N N . TRP A 1 203 ? -2.04909 -13.47689 -8.77513 1.000 36.59411 219 TRP A N 1
ATOM 1627 C CA . TRP A 1 203 ? -1.46200 -14.59684 -8.04098 1.000 35.35804 219 TRP A CA 1
ATOM 1628 C C . TRP A 1 203 ? -0.11400 -14.20342 -7.44136 1.000 38.50054 219 TRP A C 1
ATOM 1629 O O . TRP A 1 203 ? 0.60967 -13.33876 -7.96719 1.000 34.02556 219 TRP A O 1
ATOM 1640 N N . ASP A 1 204 ? 0.22516 -14.86124 -6.33842 1.000 37.37874 220 ASP A N 1
ATOM 1641 C CA . ASP A 1 204 ? 1.59308 -14.84100 -5.86385 1.000 37.79824 220 ASP A CA 1
ATOM 1642 C C . ASP A 1 204 ? 1.92045 -16.21036 -5.27703 1.000 39.99805 220 ASP A C 1
ATOM 1643 O O . ASP A 1 204 ? 1.32774 -17.22552 -5.66026 1.000 35.88537 220 ASP A O 1
ATOM 1648 N N . ILE A 1 205 ? 2.95008 -16.25120 -4.43828 1.000 40.31275 221 ILE A N 1
ATOM 1649 C CA . ILE A 1 205 ? 3.39632 -17.46851 -3.77592 1.000 37.36111 221 ILE A CA 1
ATOM 1650 C C . ILE A 1 205 ? 3.49415 -17.15716 -2.29510 1.000 39.64209 221 ILE A C 1
ATOM 1651 O O . ILE A 1 205 ? 4.12424 -16.16414 -1.90748 1.000 39.89235 221 ILE A O 1
ATOM 1656 N N . LEU A 1 206 ? 2.83547 -17.97450 -1.49044 1.000 36.41768 222 LEU A N 1
ATOM 1657 C CA . LEU A 1 206 ? 3.00911 -17.97479 -0.04055 1.000 38.32262 222 LEU A CA 1
ATOM 1658 C C . LEU A 1 206 ? 4.03415 -19.04198 0.29724 1.000 46.20541 222 LEU A C 1
ATOM 1659 O O . LEU A 1 206 ? 3.85834 -20.21074 -0.07049 1.000 43.74632 222 LEU A O 1
ATOM 1664 N N . ALA A 1 207 ? 5.11346 -18.63847 0.96947 1.000 46.22287 223 ALA A N 1
ATOM 1665 C CA . ALA A 1 207 ? 6.16266 -19.54600 1.41016 1.000 48.71319 223 ALA A CA 1
ATOM 1666 C C . ALA A 1 207 ? 6.12326 -19.65291 2.93240 1.000 48.88000 223 ALA A C 1
ATOM 1667 O O . ALA A 1 207 ? 5.94252 -18.64477 3.62107 1.000 49.75657 223 ALA A O 1
ATOM 1669 N N . LYS A 1 208 ? 6.23943 -20.88052 3.42935 1.000 53.24909 224 LYS A N 1
ATOM 1670 C CA . LYS A 1 208 ? 6.59267 -21.17502 4.81277 1.000 54.15359 224 LYS A CA 1
ATOM 1671 C C . LYS A 1 208 ? 8.08937 -21.47463 4.83986 1.000 60.94040 224 LYS A C 1
ATOM 1672 O O . LYS A 1 208 ? 8.55543 -22.39764 4.16115 1.000 59.39648 224 LYS A O 1
ATOM 1675 N N . LEU A 1 209 ? 8.83963 -20.68883 5.59880 1.000 59.14107 225 LEU A N 1
ATOM 1676 C CA . LEU A 1 209 ? 10.28897 -20.78144 5.63407 1.000 59.50689 225 LEU A CA 1
ATOM 1677 C C . LEU A 1 209 ? 10.71434 -21.24472 7.02625 1.000 59.58372 225 LEU A C 1
ATOM 1678 O O . LEU A 1 209 ? 10.10028 -20.85996 8.02446 1.000 56.05558 225 LEU A O 1
ATOM 1683 N N . ASP A 1 210 ? 11.74943 -22.07834 7.07698 1.000 64.87568 226 ASP A N 1
ATOM 1684 C CA . ASP A 1 210 ? 12.29688 -22.62529 8.32241 1.000 71.93724 226 ASP A CA 1
ATOM 1685 C C . ASP A 1 210 ? 13.73312 -22.14513 8.48094 1.000 72.19726 226 ASP A C 1
ATOM 1686 O O . ASP A 1 210 ? 14.59925 -22.49026 7.67003 1.000 68.31498 226 ASP A O 1
ATOM 1691 N N . ALA A 1 211 ? 13.97821 -21.35513 9.53138 1.000 74.68090 227 ALA A N 1
ATOM 1692 C CA . ALA A 1 211 ? 15.31016 -20.87062 9.86827 1.000 77.17005 227 ALA A CA 1
ATOM 1693 C C . ALA A 1 211 ? 15.96652 -21.64317 11.01097 1.000 88.04239 227 ALA A C 1
ATOM 1694 O O . ALA A 1 211 ? 17.00904 -21.20340 11.50915 1.000 89.77875 227 ALA A O 1
ATOM 1696 N N . SER A 1 212 ? 15.39932 -22.78467 11.43448 1.000 93.03302 228 SER A N 1
ATOM 1697 C CA . SER A 1 212 ? 15.93809 -23.48980 12.60041 1.000 91.28545 228 SER A CA 1
ATOM 1698 C C . SER A 1 212 ? 17.22472 -24.22978 12.26709 1.000 93.75325 228 SER A C 1
ATOM 1699 O O . SER A 1 212 ? 18.03772 -24.48181 13.16024 1.000 96.25667 228 SER A O 1
ATOM 1702 N N . VAL A 1 213 ? 17.41496 -24.60913 11.00133 1.000 96.61999 229 VAL A N 1
ATOM 1703 C CA . VAL A 1 213 ? 18.62172 -25.33079 10.60912 1.000 95.42292 229 VAL A CA 1
ATOM 1704 C C . VAL A 1 213 ? 19.83873 -24.40608 10.59419 1.000 94.22532 229 VAL A C 1
ATOM 1705 O O . VAL A 1 213 ? 20.94776 -24.82736 10.94601 1.000 95.68255 229 VAL A O 1
ATOM 1709 N N . SER A 1 214 ? 19.65935 -23.13659 10.21639 1.000 92.98515 230 SER A N 1
ATOM 1710 C CA . SER A 1 214 ? 20.77680 -22.19472 10.18347 1.000 88.36033 230 SER A CA 1
ATOM 1711 C C . SER A 1 214 ? 21.07252 -21.61118 11.57172 1.000 94.02828 230 SER A C 1
ATOM 1712 O O . SER A 1 214 ? 22.20930 -21.68674 12.05380 1.000 98.47923 230 SER A O 1
ATOM 1715 N N . ASP A 1 215 ? 20.06995 -21.04577 12.23732 1.000 91.27295 231 ASP A N 1
ATOM 1716 C CA . ASP A 1 215 ? 20.23023 -20.50946 13.59103 1.000 90.58486 231 ASP A CA 1
ATOM 1717 C C . ASP A 1 215 ? 19.34099 -21.35676 14.49600 1.000 86.19464 231 ASP A C 1
ATOM 1718 O O . ASP A 1 215 ? 18.10137 -21.26072 14.40567 1.000 85.92279 231 ASP A O 1
ATOM 1723 N N . PRO A 1 216 ? 19.90837 -22.19255 15.37230 1.000 91.21581 232 PRO A N 1
ATOM 1724 C CA . PRO A 1 216 ? 19.06600 -23.02901 16.25203 1.000 88.44890 232 PRO A CA 1
ATOM 1725 C C . PRO A 1 216 ? 18.25295 -22.25339 17.27466 1.000 79.39652 232 PRO A C 1
ATOM 1726 O O . PRO A 1 216 ? 17.28204 -22.80539 17.80701 1.000 84.53412 232 PRO A O 1
ATOM 1730 N N . ASP A 1 217 ? 18.59611 -21.00102 17.55858 1.000 80.46429 233 ASP A N 1
ATOM 1731 C CA . ASP A 1 217 ? 17.86687 -20.20217 18.53244 1.000 72.63421 233 ASP A CA 1
ATOM 1732 C C . ASP A 1 217 ? 16.78282 -19.33787 17.88547 1.000 75.67098 233 ASP A C 1
ATOM 1733 O O . ASP A 1 217 ? 16.23272 -18.44435 18.54614 1.000 71.53627 233 ASP A O 1
ATOM 1738 N N . ALA A 1 218 ? 16.49065 -19.55239 16.60469 1.000 76.79005 234 ALA A N 1
ATOM 1739 C CA . ALA A 1 218 ? 15.50708 -18.72557 15.91414 1.000 70.79695 234 ALA A CA 1
ATOM 1740 C C . ALA A 1 218 ? 14.13260 -18.91341 16.53266 1.000 67.86279 234 ALA A C 1
ATOM 1741 O O . ALA A 1 218 ? 13.62164 -20.03687 16.59002 1.000 71.90366 234 ALA A O 1
ATOM 1743 N N . ALA A 1 219 ? 13.52367 -17.81690 16.96913 1.000 63.18848 235 ALA A N 1
ATOM 1744 C CA . ALA A 1 219 ? 12.21529 -17.85918 17.62162 1.000 69.37093 235 ALA A CA 1
ATOM 1745 C C . ALA A 1 219 ? 11.28868 -16.77778 17.07425 1.000 68.05492 235 ALA A C 1
ATOM 1746 O O . ALA A 1 219 ? 11.54055 -15.57216 17.28615 1.000 68.93562 235 ALA A O 1
ATOM 1748 N N . PRO A 1 220 ? 10.20694 -17.13789 16.37022 1.000 65.67181 236 PRO A N 1
ATOM 1749 C CA . PRO A 1 220 ? 9.78291 -18.48823 15.97621 1.000 64.02848 236 PRO A CA 1
ATOM 1750 C C . PRO A 1 220 ? 10.70179 -19.11713 14.92576 1.000 68.33194 236 PRO A C 1
ATOM 1751 O O . PRO A 1 220 ? 11.33266 -18.40223 14.14906 1.000 69.06003 236 PRO A O 1
ATOM 1755 N N . PRO A 1 221 ? 10.80422 -20.45220 14.89199 1.000 68.57713 237 PRO A N 1
ATOM 1756 C CA . PRO A 1 221 ? 11.67190 -21.10110 13.89388 1.000 68.79511 237 PRO A CA 1
ATOM 1757 C C . PRO A 1 221 ? 11.08241 -21.16511 12.49247 1.000 69.66442 237 PRO A C 1
ATOM 1758 O O . PRO A 1 221 ? 11.83683 -21.41372 11.54092 1.000 63.08297 237 PRO A O 1
ATOM 1762 N N . THR A 1 222 ? 9.77365 -20.99679 12.33384 1.000 65.97370 238 THR A N 1
ATOM 1763 C CA . THR A 1 222 ? 9.18035 -20.89148 11.01015 1.000 62.28228 238 THR A CA 1
ATOM 1764 C C . THR A 1 222 ? 8.41334 -19.59052 10.92849 1.000 61.84788 238 THR A C 1
ATOM 1765 O O . THR A 1 222 ? 7.99147 -19.02939 11.94566 1.000 58.60862 238 THR A O 1
ATOM 1769 N N . PHE A 1 223 ? 8.20859 -19.13522 9.69711 1.000 55.49682 239 PHE A N 1
ATOM 1770 C CA . PHE A 1 223 ? 7.42475 -17.94430 9.45324 1.000 53.70730 239 PHE A CA 1
ATOM 1771 C C . PHE A 1 223 ? 7.01033 -17.92391 7.99069 1.000 51.65687 239 PHE A C 1
ATOM 1772 O O . PHE A 1 223 ? 7.48547 -18.71746 7.17196 1.000 51.17027 239 PHE A O 1
ATOM 1780 N N . SER A 1 224 ? 6.08095 -17.02798 7.69073 1.000 51.81667 240 SER A N 1
ATOM 1781 C CA . SER A 1 224 ? 5.50973 -16.92387 6.35697 1.000 51.34124 240 SER A CA 1
ATOM 1782 C C . SER A 1 224 ? 6.06040 -15.70918 5.63690 1.000 50.04274 240 SER A C 1
ATOM 1783 O O . SER A 1 224 ? 6.31713 -14.66840 6.24900 1.000 45.85893 240 SER A O 1
ATOM 1786 N N . ALA A 1 225 ? 6.19908 -15.83416 4.31610 1.000 45.80825 241 ALA A N 1
ATOM 1787 C CA . ALA A 1 225 ? 6.59206 -14.69686 3.50286 1.000 40.84377 241 ALA A CA 1
ATOM 1788 C C . ALA A 1 225 ? 5.88827 -14.83623 2.15557 1.000 46.10449 241 ALA A C 1
ATOM 1789 O O . ALA A 1 225 ? 5.53326 -15.94187 1.74238 1.000 40.25348 241 ALA A O 1
ATOM 1791 N N . ARG A 1 226 ? 5.70659 -13.71814 1.46464 1.000 40.68231 242 ARG A N 1
ATOM 1792 C CA . ARG A 1 226 ? 4.99927 -13.69743 0.18944 1.000 43.32124 242 ARG A CA 1
ATOM 1793 C C . ARG A 1 226 ? 5.90054 -13.20062 -0.92550 1.000 41.73227 242 ARG A C 1
ATOM 1794 O O . ARG A 1 226 ? 6.71809 -12.29879 -0.71005 1.000 40.85686 242 ARG A O 1
ATOM 1802 N N . LEU A 1 227 ? 5.74551 -13.78482 -2.12216 1.000 39.65289 243 LEU A N 1
ATOM 1803 C CA . LEU A 1 227 ? 6.54167 -13.34102 -3.26364 1.000 40.99375 243 LEU A CA 1
ATOM 1804 C C . LEU A 1 227 ? 6.16560 -11.90599 -3.61898 1.000 34.27684 243 LEU A C 1
ATOM 1805 O O . LEU A 1 227 ? 4.99302 -11.60302 -3.82572 1.000 39.63296 243 LEU A O 1
ATOM 1810 N N . THR A 1 228 ? 7.15148 -11.00928 -3.67671 1.000 42.70874 244 THR A N 1
ATOM 1811 C CA . THR A 1 228 ? 6.85351 -9.61835 -4.01099 1.000 38.82900 244 THR A CA 1
ATOM 1812 C C . THR A 1 228 ? 7.61780 -9.09910 -5.22596 1.000 41.71648 244 THR A C 1
ATOM 1813 O O . THR A 1 228 ? 7.24103 -8.04400 -5.74735 1.000 39.33482 244 THR A O 1
ATOM 1817 N N . ALA A 1 229 ? 8.67824 -9.77507 -5.69162 1.000 39.06917 245 ALA A N 1
ATOM 1818 C CA . ALA A 1 229 ? 9.31111 -9.32512 -6.92707 1.000 41.77895 245 ALA A CA 1
ATOM 1819 C C . ALA A 1 229 ? 9.78528 -10.51543 -7.75338 1.000 43.68876 245 ALA A C 1
ATOM 1820 O O . ALA A 1 229 ? 10.15278 -11.55496 -7.19884 1.000 46.47208 245 ALA A O 1
ATOM 1822 N N . VAL A 1 230 ? 9.80600 -10.34275 -9.08491 1.000 46.53472 246 VAL A N 1
ATOM 1823 C CA . VAL A 1 230 ? 10.41114 -11.31821 -10.00136 1.000 43.24574 246 VAL A CA 1
ATOM 1824 C C . VAL A 1 230 ? 11.25678 -10.57659 -11.03173 1.000 48.71810 246 VAL A C 1
ATOM 1825 O O . VAL A 1 230 ? 10.74127 -9.72945 -11.76887 1.000 45.89028 246 VAL A O 1
ATOM 1829 N N . ALA A 1 231 ? 12.54192 -10.92615 -11.10557 1.000 49.23037 247 ALA A N 1
ATOM 1830 C CA . ALA A 1 231 ? 13.49907 -10.35998 -12.06286 1.000 54.96060 247 ALA A CA 1
ATOM 1831 C C . ALA A 1 231 ? 13.40306 -8.83591 -12.10644 1.000 55.65132 247 ALA A C 1
ATOM 1832 O O . ALA A 1 231 ? 13.42821 -8.21778 -13.17035 1.000 56.89120 247 ALA A O 1
ATOM 1834 N N . GLY A 1 232 ? 13.27465 -8.23123 -10.92874 1.000 53.21055 248 GLY A N 1
ATOM 1835 C CA . GLY A 1 232 ? 13.27757 -6.79251 -10.75821 1.000 57.22566 248 GLY A CA 1
ATOM 1836 C C . GLY A 1 232 ? 11.96211 -6.10365 -11.03590 1.000 54.48157 248 GLY A C 1
ATOM 1837 O O . GLY A 1 232 ? 11.91352 -4.86702 -11.02672 1.000 58.61731 248 GLY A O 1
ATOM 1838 N N . ARG A 1 233 ? 10.90416 -6.85459 -11.30029 1.000 51.16837 249 ARG A N 1
ATOM 1839 C CA . ARG A 1 233 ? 9.56374 -6.32180 -11.47686 1.000 53.36254 249 ARG A CA 1
ATOM 1840 C C . ARG A 1 233 ? 8.78237 -6.63915 -10.22096 1.000 48.38925 249 ARG A C 1
ATOM 1841 O O . ARG A 1 233 ? 8.69156 -7.81426 -9.84052 1.000 45.60064 249 ARG A O 1
ATOM 1849 N N . ARG A 1 234 ? 8.20880 -5.61144 -9.59571 1.000 43.13645 250 ARG A N 1
ATOM 1850 C CA . ARG A 1 234 ? 7.31513 -5.84727 -8.47485 1.000 40.44016 250 ARG A CA 1
ATOM 1851 C C . ARG A 1 234 ? 6.10539 -6.67256 -8.91162 1.000 41.39413 250 ARG A C 1
ATOM 1852 O O . ARG A 1 234 ? 5.50951 -6.42445 -9.97424 1.000 40.92181 250 ARG A O 1
ATOM 1860 N N . VAL A 1 235 ? 5.71251 -7.64743 -8.06778 1.000 36.17954 251 VAL A N 1
ATOM 1861 C CA . VAL A 1 235 ? 4.49875 -8.44100 -8.30955 1.000 38.81234 251 VAL A CA 1
ATOM 1862 C C . VAL A 1 235 ? 3.24692 -7.63668 -7.98461 1.000 34.18138 251 VAL A C 1
ATOM 1863 O O . VAL A 1 235 ? 3.16189 -6.98889 -6.92692 1.000 34.50849 251 VAL A O 1
ATOM 1867 N N . ALA A 1 236 ? 2.23619 -7.73875 -8.85701 1.000 31.93009 252 ALA A N 1
ATOM 1868 C CA . ALA A 1 236 ? 0.98108 -7.00384 -8.66324 1.000 35.11252 252 ALA A CA 1
ATOM 1869 C C . ALA A 1 236 ? 0.23435 -7.50067 -7.42996 1.000 34.79991 252 ALA A C 1
ATOM 1870 O O . ALA A 1 236 ? 0.13099 -8.70901 -7.21116 1.000 32.04406 252 ALA A O 1
ATOM 1872 N N . THR A 1 237 ? -0.27163 -6.57369 -6.62103 1.000 30.48407 253 THR A N 1
ATOM 1873 C CA . THR A 1 237 ? -1.16620 -6.91237 -5.51109 1.000 34.04270 253 THR A CA 1
ATOM 1874 C C . THR A 1 237 ? -2.53419 -6.28999 -5.77699 1.000 32.80402 253 THR A C 1
ATOM 1875 O O . THR A 1 237 ? -2.73397 -5.59674 -6.79108 1.000 31.16412 253 THR A O 1
ATOM 1879 N N . GLY A 1 238 ? -3.44790 -6.49744 -4.82106 1.000 30.11136 254 GLY A N 1
ATOM 1880 C CA . GLY A 1 238 ? -4.82535 -6.03075 -4.98153 1.000 36.64034 254 GLY A CA 1
ATOM 1881 C C . GLY A 1 238 ? -4.94359 -4.51460 -5.09196 1.000 37.43734 254 GLY A C 1
ATOM 1882 O O . GLY A 1 238 ? -5.81353 -3.99577 -5.80894 1.000 38.04727 254 GLY A O 1
ATOM 1883 N N . ARG A 1 239 ? -4.04003 -3.78690 -4.45912 1.000 31.46553 255 ARG A N 1
ATOM 1884 C CA . ARG A 1 239 ? -4.08994 -2.31953 -4.52566 1.000 39.03215 255 ARG A CA 1
ATOM 1885 C C . ARG A 1 239 ? -3.65024 -1.75994 -5.88169 1.000 32.14957 255 ARG A C 1
ATOM 1886 O O . ARG A 1 239 ? -3.75427 -0.54418 -6.09216 1.000 34.61893 255 ARG A O 1
ATOM 1894 N N . ASP A 1 240 ? -3.11709 -2.58405 -6.77876 1.000 29.92845 256 ASP A N 1
ATOM 1895 C CA . ASP A 1 240 ? -2.59773 -2.10499 -8.05571 1.000 31.66138 256 ASP A CA 1
ATOM 1896 C C . ASP A 1 240 ? -3.65680 -2.02026 -9.16306 1.000 31.21019 256 ASP A C 1
ATOM 1897 O O . ASP A 1 240 ? -3.30821 -1.63811 -10.29588 1.000 29.90921 256 ASP A O 1
ATOM 1902 N N . PHE A 1 241 ? -4.90212 -2.40868 -8.89615 1.000 28.05707 257 PHE A N 1
ATOM 1903 C CA . PHE A 1 241 ? -5.97039 -2.40821 -9.90067 1.000 31.83397 257 PHE A CA 1
ATOM 1904 C C . PHE A 1 241 ? -6.99251 -1.32125 -9.61674 1.000 30.90833 257 PHE A C 1
ATOM 1905 O O . PHE A 1 241 ? -7.27806 -1.02183 -8.46175 1.000 27.74332 257 PHE A O 1
ATOM 1913 N N . ASP A 1 242 ? -7.59776 -0.78684 -10.68354 1.000 32.68894 258 ASP A N 1
ATOM 1914 C CA . ASP A 1 242 ? -8.63028 0.21991 -10.51412 1.000 30.38560 258 ASP A CA 1
ATOM 1915 C C . ASP A 1 242 ? -9.96637 -0.49584 -10.31731 1.000 32.74879 258 ASP A C 1
ATOM 1916 O O . ASP A 1 242 ? -10.03586 -1.73449 -10.30791 1.000 30.52737 258 ASP A O 1
ATOM 1921 N N . SER A 1 243 ? -11.03093 0.29502 -10.10744 1.000 26.70457 259 SER A N 1
ATOM 1922 C CA . SER A 1 243 ? -12.33113 -0.28274 -9.74220 1.000 29.65766 259 SER A CA 1
ATOM 1923 C C . SER A 1 243 ? -12.94311 -1.10736 -10.87534 1.000 33.27061 259 SER A C 1
ATOM 1924 O O . SER A 1 243 ? -13.96373 -1.78221 -10.65687 1.000 31.15612 259 SER A O 1
ATOM 1927 N N . LEU A 1 244 ? -12.37382 -1.05963 -12.08843 1.000 30.42029 260 LEU A N 1
ATOM 1928 C CA . LEU A 1 244 ? -12.83669 -1.91476 -13.16407 1.000 31.22095 260 LEU A CA 1
ATOM 1929 C C . LEU A 1 244 ? -11.91696 -3.10284 -13.44381 1.000 34.58499 260 LEU A C 1
ATOM 1930 O O . LEU A 1 244 ? -12.13736 -3.80276 -14.43753 1.000 34.84610 260 LEU A O 1
ATOM 1935 N N . GLY A 1 245 ? -10.89379 -3.34989 -12.60890 1.000 30.08474 261 GLY A N 1
ATOM 1936 C CA . GLY A 1 245 ? -10.03880 -4.49934 -12.80697 1.000 30.78272 261 GLY A CA 1
ATOM 1937 C C . GLY A 1 245 ? -8.86469 -4.29300 -13.76032 1.000 30.98333 261 GLY A C 1
ATOM 1938 O O . GLY A 1 245 ? -8.17024 -5.26745 -14.06191 1.000 31.39533 261 GLY A O 1
ATOM 1939 N N . THR A 1 246 ? -8.60134 -3.06623 -14.19098 1.000 29.69928 262 THR A N 1
ATOM 1940 C CA . THR A 1 246 ? -7.43348 -2.67433 -14.99149 1.000 31.22803 262 THR A CA 1
ATOM 1941 C C . THR A 1 246 ? -6.34132 -2.08151 -14.10360 1.000 31.52918 262 THR A C 1
ATOM 1942 O O . THR A 1 246 ? -6.63079 -1.36212 -13.14190 1.000 29.99619 262 THR A O 1
ATOM 1946 N N . LEU A 1 247 ? -5.08644 -2.33796 -14.46017 1.000 33.87334 263 LEU A N 1
ATOM 1947 C CA . LEU A 1 247 ? -3.96267 -1.80950 -13.67094 1.000 31.02598 263 LEU A CA 1
ATOM 1948 C C . LEU A 1 247 ? -4.00994 -0.28906 -13.58535 1.000 33.98015 263 LEU A C 1
ATOM 1949 O O . LEU A 1 247 ? -4.25069 0.40615 -14.59928 1.000 32.67105 263 LEU A O 1
ATOM 1954 N N . ARG A 1 248 ? -3.69645 0.23065 -12.39224 1.000 29.85585 264 ARG A N 1
ATOM 1955 C CA . ARG A 1 248 ? -3.47884 1.65916 -12.25066 1.000 28.35022 264 ARG A CA 1
ATOM 1956 C C . ARG A 1 248 ? -2.27107 2.10386 -13.06443 1.000 34.35188 264 ARG A C 1
ATOM 1957 O O . ARG A 1 248 ? -1.39521 1.31100 -13.41740 1.000 31.18395 264 ARG A O 1
ATOM 1965 N N . LYS A 1 249 ? -2.25728 3.40748 -13.39279 1.000 32.48719 265 LYS A N 1
ATOM 1966 C CA . LYS A 1 249 ? -1.17299 4.03132 -14.16200 1.000 34.93258 265 LYS A CA 1
ATOM 1967 C C . LYS A 1 249 ? -0.06280 4.46831 -13.20000 1.000 40.79207 265 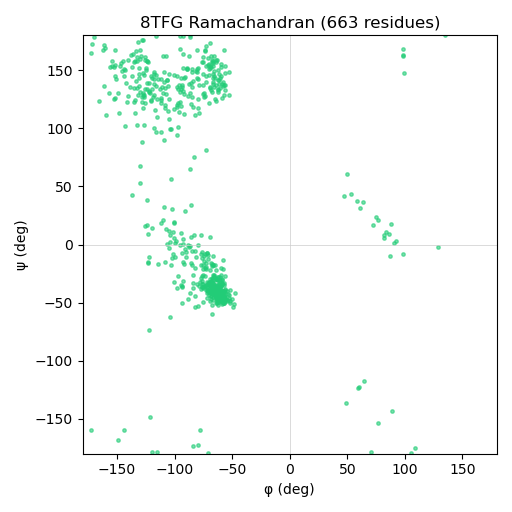LYS A C 1
ATOM 1968 O O . LYS A 1 249 ? 0.19148 5.65594 -12.99008 1.000 45.62977 265 LYS A O 1
ATOM 1974 N N . GLY A 1 250 ? 0.56259 3.49255 -12.55967 1.000 46.72396 266 GLY A N 1
ATOM 1975 C CA . GLY A 1 250 ? 1.67765 3.78559 -11.66863 1.000 44.53673 266 GLY A CA 1
ATOM 1976 C C . GLY A 1 250 ? 2.93436 3.05699 -12.11116 1.000 46.08785 266 GLY A C 1
ATOM 1977 O O . GLY A 1 250 ? 3.14725 2.82970 -13.31368 1.000 42.62861 266 GLY A O 1
ATOM 1978 N N . ASP A 1 251 ? 3.77300 2.68768 -11.14045 1.000 43.79126 267 ASP A N 1
ATOM 1979 C CA . ASP A 1 251 ? 4.99105 1.93623 -11.42863 1.000 46.89953 267 ASP A CA 1
ATOM 1980 C C . ASP A 1 251 ? 4.65911 0.61064 -12.09841 1.000 41.02237 267 ASP A C 1
ATOM 1981 O O . ASP A 1 251 ? 3.57699 0.05723 -11.90762 1.000 45.06469 267 ASP A O 1
ATOM 1986 N N . GLU A 1 252 ? 5.59354 0.11146 -12.89909 1.000 46.85499 268 GLU A N 1
ATOM 1987 C CA . GLU A 1 252 ? 5.37360 -1.14556 -13.60710 1.000 46.76464 268 GLU A CA 1
ATOM 1988 C C . GLU A 1 252 ? 5.30305 -2.29490 -12.61193 1.000 46.03376 268 GLU A C 1
ATOM 1989 O O . GLU A 1 252 ? 6.02478 -2.29907 -11.61028 1.000 46.51126 268 GLU A O 1
ATOM 1995 N N . VAL A 1 253 ? 4.37770 -3.23458 -12.84971 1.000 46.21010 269 VAL A N 1
ATOM 1996 C CA . VAL A 1 253 ? 4.27869 -4.47574 -12.07916 1.000 41.51591 269 VAL A CA 1
ATOM 1997 C C . VAL A 1 253 ? 4.20503 -5.63361 -13.06747 1.000 45.15569 269 VAL A C 1
ATOM 1998 O O . VAL A 1 253 ? 4.01821 -5.43404 -14.26608 1.000 38.07092 269 VAL A O 1
ATOM 2002 N N . ILE A 1 254 ? 4.37905 -6.85559 -12.55793 1.000 41.62597 270 ILE A N 1
ATOM 2003 C CA . ILE A 1 254 ? 4.05468 -8.07187 -13.31255 1.000 39.18701 270 ILE A CA 1
ATOM 2004 C C . ILE A 1 254 ? 2.85266 -8.74148 -12.65238 1.000 40.08201 270 ILE A C 1
ATOM 2005 O O . ILE A 1 254 ? 2.84656 -8.94787 -11.42841 1.000 36.09803 270 ILE A O 1
ATOM 2010 N N . VAL A 1 255 ? 1.80581 -9.01520 -13.44199 1.000 34.08611 271 VAL A N 1
ATOM 2011 C CA . VAL A 1 255 ? 0.61794 -9.70516 -12.93602 1.000 34.07605 271 VAL A CA 1
ATOM 2012 C C . VAL A 1 255 ? 0.82700 -11.19323 -13.16833 1.000 38.08015 271 VAL A C 1
ATOM 2013 O O . VAL A 1 255 ? 0.89207 -11.64089 -14.30718 1.000 36.07902 271 VAL A O 1
ATOM 2017 N N . LEU A 1 256 ? 0.98160 -11.95843 -12.10396 1.000 36.31674 272 LEU A N 1
ATOM 2018 C CA . LEU A 1 256 ? 1.11237 -13.40085 -12.22576 1.000 35.67464 272 LEU A CA 1
ATOM 2019 C C . LEU A 1 256 ? -0.24870 -14.08818 -12.29087 1.000 33.74499 272 LEU A C 1
ATOM 2020 O O . LEU A 1 256 ? -1.24664 -13.59516 -11.76755 1.000 35.73068 272 LEU A O 1
ATOM 2025 N N . ASP A 1 257 ? -0.28804 -15.23812 -12.97269 1.000 38.32033 273 ASP A N 1
ATOM 2026 C CA . ASP A 1 257 ? -1.47178 -16.09542 -12.94566 1.000 41.61518 273 ASP A CA 1
ATOM 2027 C C . ASP A 1 257 ? -1.06878 -17.45003 -12.37841 1.000 37.28926 273 ASP A C 1
ATOM 2028 O O . ASP A 1 257 ? 0.07744 -17.66828 -12.00968 1.000 40.11275 273 ASP A O 1
ATOM 2033 N N . GLU A 1 258 ? -2.02865 -18.37150 -12.30555 1.000 42.53432 274 GLU A N 1
ATOM 2034 C CA . GLU A 1 258 ? -1.72988 -19.71807 -11.82499 1.000 41.63879 274 GLU A CA 1
ATOM 2035 C C . GLU A 1 258 ? -0.48923 -20.31935 -12.49137 1.000 44.09187 274 GLU A C 1
ATOM 2036 O O . GLU A 1 258 ? 0.39794 -20.86402 -11.81247 1.000 40.16390 274 GLU A O 1
ATOM 2042 N N . GLY A 1 259 ? -0.44542 -20.29672 -13.83032 1.000 42.57578 275 GLY A N 1
ATOM 2043 C CA . GLY A 1 259 ? 0.64888 -20.95622 -14.52271 1.000 37.54546 275 GLY A CA 1
ATOM 2044 C C . GLY A 1 259 ? 2.00399 -20.35809 -14.17976 1.000 43.40380 275 GLY A C 1
ATOM 2045 O O . GLY A 1 259 ? 2.98128 -21.08993 -13.96782 1.000 40.11616 275 GLY A O 1
ATOM 2046 N N . SER A 1 260 ? 2.10691 -19.01505 -14.15626 1.000 41.20104 276 SER A N 1
ATOM 2047 C CA . SER A 1 260 ? 3.44522 -18.45051 -13.97751 1.000 41.24111 276 SER A CA 1
ATOM 2048 C C . SER A 1 260 ? 3.86999 -18.57284 -12.51707 1.000 40.49370 276 SER A C 1
ATOM 2049 O O . SER A 1 260 ? 5.03226 -18.87512 -12.22425 1.000 41.71181 276 SER A O 1
ATOM 2052 N N . ALA A 1 261 ? 2.92284 -18.40472 -11.59981 1.000 39.40563 277 ALA A N 1
ATOM 2053 C CA . ALA A 1 261 ? 3.22015 -18.57134 -10.17157 1.000 37.32702 277 ALA A CA 1
ATOM 2054 C C . ALA A 1 261 ? 3.62647 -20.00091 -9.85331 1.000 44.39318 277 ALA A C 1
ATOM 2055 O O . ALA A 1 261 ? 4.61163 -20.23162 -9.12588 1.000 42.86606 277 ALA A O 1
ATOM 2057 N N . THR A 1 262 ? 2.92073 -20.98455 -10.42842 1.000 42.65080 278 THR A N 1
ATOM 2058 C CA . THR A 1 262 ? 3.31012 -22.37419 -10.18698 1.000 42.31765 278 THR A CA 1
ATOM 2059 C C . THR A 1 262 ? 4.67068 -22.68410 -10.79904 1.000 45.71312 278 THR A C 1
ATOM 2060 O O . THR A 1 262 ? 5.47981 -23.38653 -10.19083 1.000 45.49196 278 THR A O 1
ATOM 2064 N N . ALA A 1 263 ? 4.95450 -22.15764 -11.99551 1.000 42.65911 279 ALA A N 1
ATOM 2065 C CA . ALA A 1 263 ? 6.26206 -22.43901 -12.59527 1.000 49.61683 279 ALA A CA 1
ATOM 2066 C C . ALA A 1 263 ? 7.38801 -21.81996 -11.77013 1.000 45.38184 279 ALA A C 1
ATOM 2067 O O . ALA A 1 263 ? 8.46062 -22.43180 -11.60405 1.000 43.02146 279 ALA A O 1
ATOM 2069 N N . LEU A 1 264 ? 7.15170 -20.60913 -11.23339 1.000 46.77923 280 LEU A N 1
ATOM 2070 C CA . LEU A 1 264 ? 8.14537 -19.98204 -10.36829 1.000 48.52265 280 LEU A CA 1
ATOM 2071 C C . LEU A 1 264 ? 8.39016 -20.82320 -9.12499 1.000 43.48622 280 LEU A C 1
ATOM 2072 O O . LEU A 1 264 ? 9.53765 -21.09070 -8.76128 1.000 47.61806 280 LEU A O 1
ATOM 2077 N N . ALA A 1 265 ? 7.31902 -21.25053 -8.47140 1.000 41.61159 281 ALA A N 1
ATOM 2078 C CA . ALA A 1 265 ? 7.46700 -22.09654 -7.28705 1.000 43.71689 281 ALA A CA 1
ATOM 2079 C C . ALA A 1 265 ? 8.19684 -23.37605 -7.63206 1.000 52.86902 281 ALA A C 1
ATOM 2080 O O . ALA A 1 265 ? 9.06012 -23.83575 -6.86881 1.000 51.96546 281 ALA A O 1
ATOM 2082 N N . ALA A 1 266 ? 7.89875 -23.94807 -8.80929 1.000 45.33851 282 ALA A N 1
ATOM 2083 C CA . ALA A 1 266 ? 8.55997 -25.20247 -9.17491 1.000 47.02352 282 ALA A CA 1
ATOM 2084 C C . ALA A 1 266 ? 10.06706 -25.01959 -9.32179 1.000 56.49369 282 ALA A C 1
ATOM 2085 O O . ALA A 1 266 ? 10.84398 -25.88315 -8.89736 1.000 56.53069 282 ALA A O 1
ATOM 2087 N N . GLY A 1 267 ? 10.50525 -23.89114 -9.89316 1.000 51.62886 283 GLY A N 1
ATOM 2088 C CA . GLY A 1 267 ? 11.94151 -23.65393 -9.99191 1.000 52.61967 283 GLY A CA 1
ATOM 2089 C C . GLY A 1 267 ? 12.62916 -23.33177 -8.67593 1.000 55.66853 283 GLY A C 1
ATOM 2090 O O . GLY A 1 267 ? 13.86444 -23.24822 -8.64467 1.000 59.06880 283 GLY A O 1
ATOM 2091 N N . LEU A 1 268 ? 11.86628 -23.14684 -7.60338 1.000 52.84184 284 LEU A N 1
ATOM 2092 C CA . LEU A 1 268 ? 12.41681 -22.87912 -6.28328 1.000 59.00055 284 LEU A CA 1
ATOM 2093 C C . LEU A 1 268 ? 12.60761 -24.15783 -5.46047 1.000 68.30681 284 LEU A C 1
ATOM 2094 O O . LEU A 1 268 ? 13.31984 -24.13143 -4.44397 1.000 67.08213 284 LEU A O 1
ATOM 2099 N N . ASP A 1 269 ? 11.99002 -25.26726 -5.87801 1.000 71.43225 285 ASP A N 1
ATOM 2100 C CA . ASP A 1 269 ? 12.11358 -26.52672 -5.15795 1.000 69.68245 285 ASP A CA 1
ATOM 2101 C C . ASP A 1 269 ? 13.57468 -26.94203 -5.05639 1.000 75.47540 285 ASP A C 1
ATOM 2102 O O . ASP A 1 269 ? 14.34142 -26.83750 -6.02009 1.000 76.03263 285 ASP A O 1
ATOM 2104 N N . GLY A 1 270 ? 13.96001 -27.40427 -3.86956 1.000 76.31683 286 GLY A N 1
ATOM 2105 C CA . GLY A 1 270 ? 15.32175 -27.83229 -3.63108 1.000 76.12285 286 GLY A CA 1
ATOM 2106 C C . GLY A 1 270 ? 16.34014 -26.72740 -3.45198 1.000 73.37893 286 GLY A C 1
ATOM 2107 O O . GLY A 1 270 ? 17.53050 -27.03278 -3.34629 1.000 73.85378 286 GLY A O 1
ATOM 2108 N N A THR A 1 271 ? 15.91396 -25.46270 -3.39784 0.452 70.07698 287 THR A N 1
ATOM 2109 N N B THR A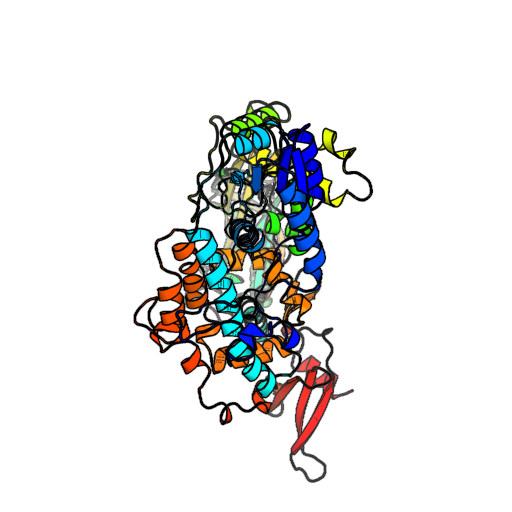 1 271 ? 15.92199 -25.46098 -3.42209 0.548 70.08206 287 THR A N 1
ATOM 2110 C CA A THR A 1 271 ? 16.80122 -24.31599 -3.24589 0.452 67.03562 287 THR A CA 1
ATOM 2111 C CA B THR A 1 271 ? 16.83086 -24.33586 -3.23600 0.548 67.03127 287 THR A CA 1
ATOM 2112 C C A THR A 1 271 ? 16.56607 -23.64215 -1.89580 0.452 66.15130 287 THR A C 1
ATOM 2113 C C B THR A 1 271 ? 16.61394 -23.71263 -1.85954 0.548 66.13781 287 THR A C 1
ATOM 2114 O O A THR A 1 271 ? 15.53370 -23.83838 -1.24466 0.452 66.94768 287 THR A O 1
ATOM 2115 O O B THR A 1 271 ? 15.63315 -23.99452 -1.16318 0.548 67.03581 287 THR A O 1
ATOM 2122 N N . GLN A 1 272 ? 17.53700 -22.82751 -1.48744 1.000 62.79500 288 GLN A N 1
ATOM 2123 C CA . GLN A 1 272 ? 17.48546 -22.10125 -0.22979 1.000 65.53702 288 GLN A CA 1
ATOM 2124 C C . GLN A 1 272 ? 17.30514 -20.60948 -0.52180 1.000 63.20232 288 GLN A C 1
ATOM 2125 O O . GLN A 1 272 ? 17.77624 -20.09929 -1.54876 1.000 60.82123 288 GLN A O 1
ATOM 2131 N N . LEU A 1 273 ? 16.59447 -19.90931 0.36436 1.000 56.40296 289 LEU A N 1
ATOM 2132 C CA . LEU A 1 273 ? 16.47999 -18.45617 0.27240 1.000 61.51555 289 LEU A CA 1
ATOM 2133 C C . LEU A 1 273 ? 17.56804 -17.78907 1.12831 1.000 61.64790 289 LEU A C 1
ATOM 2134 O O . LEU A 1 273 ? 18.19898 -18.42526 1.97938 1.000 60.97427 289 LEU A O 1
ATOM 2139 N N . THR A 1 274 ? 17.79761 -16.49397 0.87856 1.000 57.30608 290 THR A N 1
ATOM 2140 C CA . THR A 1 274 ? 18.85384 -15.73678 1.54938 1.000 61.47234 290 THR A CA 1
ATOM 2141 C C . THR A 1 274 ? 18.30091 -14.41119 2.06361 1.000 62.47700 290 THR A C 1
ATOM 2142 O O . THR A 1 274 ? 17.67734 -13.66228 1.30354 1.000 59.83403 290 THR A O 1
ATOM 2146 N N . VAL A 1 275 ? 18.53506 -14.10993 3.34491 1.000 60.86595 291 VAL A N 1
ATOM 2147 C CA . VAL A 1 275 ? 18.04713 -12.84885 3.90269 1.000 62.77972 291 VAL A CA 1
ATOM 2148 C C . VAL A 1 275 ? 18.85564 -11.71413 3.28251 1.000 59.91432 291 VAL A C 1
ATOM 2149 O O . VAL A 1 275 ? 20.08395 -11.68264 3.39410 1.000 64.28905 291 VAL A O 1
ATOM 2153 N N . ALA A 1 276 ? 18.18062 -10.77313 2.62938 1.000 59.00291 292 ALA A N 1
ATOM 2154 C CA . ALA A 1 276 ? 18.86936 -9.60379 2.08808 1.000 59.24843 292 ALA A CA 1
ATOM 2155 C C . ALA A 1 276 ? 18.85407 -8.42458 3.05939 1.000 62.55488 292 ALA A C 1
ATOM 2156 O O . ALA A 1 276 ? 19.90153 -7.84382 3.35145 1.000 62.34091 292 ALA A O 1
ATOM 2158 N N . SER A 1 277 ? 17.67353 -8.08126 3.57965 1.000 60.81049 293 SER A N 1
ATOM 2159 C CA . SER A 1 277 ? 17.43250 -6.95709 4.47660 1.000 61.84520 293 SER A CA 1
ATOM 2160 C C . SER A 1 277 ? 16.62633 -7.44458 5.66742 1.000 62.99296 293 SER A C 1
ATOM 2161 O O . SER A 1 277 ? 15.71099 -8.25873 5.50895 1.000 60.92069 293 SER A O 1
ATOM 2164 N N . ALA A 1 278 ? 16.92627 -6.89944 6.84401 1.000 68.37650 294 ALA A N 1
ATOM 2165 C CA . ALA A 1 278 ? 16.14049 -7.15154 8.05190 1.000 64.31393 294 ALA A CA 1
ATOM 2166 C C . ALA A 1 278 ? 16.23639 -5.91202 8.92502 1.000 67.12006 294 ALA A C 1
ATOM 2167 O O . ALA A 1 278 ? 17.34033 -5.52053 9.31262 1.000 71.93208 294 ALA A O 1
ATOM 2169 N N A GLU A 1 279 ? 15.09494 -5.28828 9.21813 0.506 66.51630 295 GLU A N 1
ATOM 2170 N N B GLU A 1 279 ? 15.09860 -5.30174 9.23613 0.494 66.51794 295 GLU A N 1
ATOM 2171 C CA A GLU A 1 279 ? 15.05114 -4.06734 10.01473 0.506 68.09882 295 GLU A CA 1
ATOM 2172 C CA B GLU A 1 279 ? 15.07764 -4.07801 10.02292 0.494 68.09620 295 GLU A CA 1
ATOM 2173 C C A GLU A 1 279 ? 14.15879 -4.26049 11.23431 0.506 67.17817 295 GLU A C 1
ATOM 2174 C C B GLU A 1 279 ? 14.15958 -4.24454 11.22707 0.494 67.17917 295 GLU A C 1
ATOM 2175 O O A GLU A 1 279 ? 13.10735 -4.90676 11.16072 0.506 64.92562 295 GLU A O 1
ATOM 2176 O O B GLU A 1 279 ? 13.09251 -4.86205 11.13582 0.494 64.93101 295 GLU A O 1
ATOM 2187 N N . GLU A 1 280 ? 14.59903 -3.70157 12.35670 1.000 66.51444 296 GLU A N 1
ATOM 2188 C CA . GLU A 1 280 ? 13.82736 -3.62992 13.58835 1.000 69.08380 296 GLU A CA 1
ATOM 2189 C C . GLU A 1 280 ? 13.70306 -2.16105 13.94871 1.000 69.75321 296 GLU A C 1
ATOM 2190 O O . GLU A 1 280 ? 14.71336 -1.48780 14.16144 1.000 71.69927 296 GLU A O 1
ATOM 2196 N N . LYS A 1 281 ? 12.47888 -1.65188 13.96539 1.000 66.54124 297 LYS A N 1
ATOM 2197 C CA . LYS A 1 281 ? 12.24557 -0.23023 14.18617 1.000 66.85216 297 LYS A CA 1
ATOM 2198 C C . LYS A 1 281 ? 11.27501 -0.07595 15.34854 1.000 64.02045 297 LYS A C 1
ATOM 2199 O O . LYS A 1 281 ? 10.13483 -0.57692 15.26601 1.000 60.17886 297 LYS A O 1
ATOM 2205 N N . PRO A 1 282 ? 11.63826 0.62653 16.42184 1.000 64.93019 298 PRO A N 1
ATOM 2206 C CA . PRO A 1 282 ? 10.67606 0.83350 17.50790 1.000 50.63289 298 PRO A CA 1
ATOM 2207 C C . PRO A 1 282 ? 9.54598 1.77407 17.13584 1.000 56.92588 298 PRO A C 1
ATOM 2208 O O . PRO A 1 282 ? 9.67140 2.63962 16.26719 1.000 62.65562 298 PRO A O 1
ATOM 2212 N N . TYR A 1 283 ? 8.39946 1.55320 17.77556 1.000 53.67048 299 TYR A N 1
ATOM 2213 C CA . TYR A 1 283 ? 7.26238 2.45252 17.68168 1.000 53.83411 299 TYR A CA 1
ATOM 2214 C C . TYR A 1 283 ? 6.74075 2.70142 19.08661 1.000 53.57958 299 TYR A C 1
ATOM 2215 O O . TYR A 1 283 ? 6.99242 1.92446 20.01490 1.000 52.52869 299 TYR A O 1
ATOM 2224 N N . ALA A 1 284 ? 6.03294 3.81879 19.23197 1.000 52.20631 300 ALA A N 1
ATOM 2225 C CA . ALA A 1 284 ? 5.34172 4.16283 20.46750 1.000 51.69563 300 ALA A CA 1
ATOM 2226 C C . ALA A 1 284 ? 3.95125 4.62996 20.06536 1.000 54.29127 300 ALA A C 1
ATOM 2227 O O . ALA A 1 284 ? 3.81141 5.48946 19.18416 1.000 56.54989 300 ALA A O 1
ATOM 2229 N N . ARG A 1 285 ? 2.93218 3.98928 20.63189 1.000 48.15092 301 ARG A N 1
ATOM 2230 C CA . ARG A 1 285 ? 1.53938 4.25730 20.30730 1.000 45.55683 301 ARG A CA 1
ATOM 2231 C C . ARG A 1 285 ? 0.92124 5.01274 21.48708 1.000 46.08893 301 ARG A C 1
ATOM 2232 O O . ARG A 1 285 ? 0.97568 4.54146 22.62906 1.000 42.02947 301 ARG A O 1
ATOM 2240 N N A ARG A 1 286 ? 0.35676 6.17982 21.20880 0.525 45.81178 302 ARG A N 1
ATOM 2241 N N B ARG A 1 286 ? 0.36762 6.19595 21.21089 0.475 45.81430 302 ARG A N 1
ATOM 2242 C CA A ARG A 1 286 ? -0.28998 6.99203 22.22074 0.525 45.74215 302 ARG A CA 1
ATOM 2243 C CA B ARG A 1 286 ? -0.28980 6.99120 22.23148 0.475 45.75450 302 ARG A CA 1
ATOM 2244 C C A ARG A 1 286 ? -1.69663 6.46148 22.51270 0.525 43.05626 302 ARG A C 1
ATOM 2245 C C B ARG A 1 286 ? -1.68894 6.44430 22.52096 0.475 43.05759 302 ARG A C 1
ATOM 2246 O O A ARG A 1 286 ? -2.34101 5.89239 21.62976 0.525 40.74149 302 ARG A O 1
ATOM 2247 O O B ARG A 1 286 ? -2.32058 5.85247 21.64342 0.475 40.73981 302 ARG A O 1
ATOM 2262 N N . PRO A 1 287 ? -2.19097 6.63707 23.74284 1.000 41.96251 303 PRO A N 1
ATOM 2263 C CA . PRO A 1 287 ? -3.54892 6.17950 24.07470 1.000 38.11952 303 PRO A CA 1
ATOM 2264 C C . PRO A 1 287 ? -4.61783 6.87030 23.24034 1.000 37.49819 303 PRO A C 1
ATOM 2265 O O . PRO A 1 287 ? -4.42772 7.98074 22.73739 1.000 38.68184 303 PRO A O 1
ATOM 2269 N N . TYR A 1 288 ? -5.76942 6.20590 23.12841 1.000 34.80917 304 TYR A N 1
ATOM 2270 C CA . TYR A 1 288 ? -6.93875 6.84761 22.49337 1.000 34.00322 304 TYR A CA 1
ATOM 2271 C C . TYR A 1 288 ? -7.41554 8.02057 23.34225 1.000 34.12725 304 TYR A C 1
ATOM 2272 O O . TYR A 1 288 ? -7.33976 7.94780 24.58026 1.000 34.60261 304 TYR A O 1
ATOM 2281 N N . PRO A 1 289 ? -7.90366 9.10117 22.72992 1.000 35.52884 305 PRO A N 1
ATOM 2282 C CA . PRO A 1 289 ? -8.44647 10.20513 23.52423 1.000 33.78958 305 PRO A CA 1
ATOM 2283 C C . PRO A 1 289 ? -9.69243 9.75000 24.26344 1.000 34.21357 305 PRO A C 1
ATOM 2284 O O . PRO A 1 289 ? -10.36252 8.78395 23.84938 1.000 30.79828 305 PRO A O 1
ATOM 2288 N N . PRO A 1 290 ? -10.09670 10.49448 25.28637 1.000 32.46083 306 PRO A N 1
ATOM 2289 C CA . PRO A 1 290 ? -11.40313 10.25067 25.92560 1.000 30.76026 306 PRO A CA 1
ATOM 2290 C C . PRO A 1 290 ? -12.51583 10.31933 24.88555 1.000 30.17614 306 PRO A C 1
ATOM 2291 O O . PRO A 1 290 ? -12.37965 10.97377 23.84290 1.000 29.99569 306 PRO A O 1
ATOM 2295 N N . PHE A 1 291 ? -13.61827 9.61888 25.16357 1.000 28.28024 307 PHE A N 1
ATOM 2296 C CA . PHE A 1 291 ? -14.74410 9.56491 24.23033 1.000 29.92785 307 PHE A CA 1
ATOM 2297 C C . PHE A 1 291 ? -15.36420 10.95247 23.97027 1.000 27.35777 307 PHE A C 1
ATOM 2298 O O . PHE A 1 291 ? -15.53358 11.77103 24.87762 1.000 25.84732 307 PHE A O 1
ATOM 2306 N N . MET A 1 292 ? -15.75046 11.20202 22.72174 1.000 27.55380 308 MET A N 1
ATOM 2307 C CA . MET A 1 292 ? -16.76691 12.21241 22.41970 1.000 27.49087 308 MET A CA 1
ATOM 2308 C C . MET A 1 292 ? -17.95148 11.47009 21.80576 1.000 27.14809 308 MET A C 1
ATOM 2309 O O . MET A 1 292 ? -17.90531 10.23084 21.65520 1.000 26.89984 308 MET A O 1
ATOM 2314 N N . THR A 1 293 ? -19.03431 12.18220 21.44900 1.000 25.36361 309 THR A N 1
ATOM 2315 C CA . THR A 1 293 ? -20.23062 11.46006 21.01151 1.000 22.52222 309 THR A CA 1
ATOM 2316 C C . THR A 1 293 ? -19.93556 10.56555 19.80619 1.000 25.08770 309 THR A C 1
ATOM 2317 O O . THR A 1 293 ? -20.38956 9.40668 19.74905 1.000 24.52941 309 THR A O 1
ATOM 2321 N N A SER A 1 294 ? -19.17153 11.07915 18.84266 0.572 26.13135 310 SER A N 1
ATOM 2322 N N B SER A 1 294 ? -19.15171 11.06570 18.84558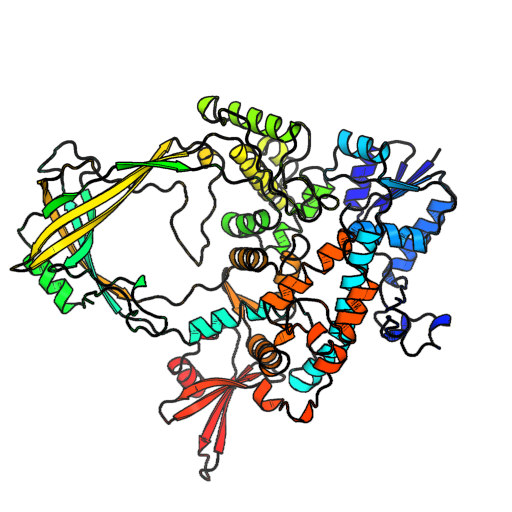 0.428 26.43365 310 SER A N 1
ATOM 2323 C CA A SER A 1 294 ? -18.91076 10.30052 17.62812 0.572 27.84835 310 SER A CA 1
ATOM 2324 C CA B SER A 1 294 ? -18.92327 10.28258 17.62682 0.428 27.77611 310 SER A CA 1
ATOM 2325 C C A SER A 1 294 ? -18.17510 9.00979 17.95598 0.572 27.31170 310 SER A C 1
ATOM 2326 C C B SER A 1 294 ? -18.16801 9.00202 17.94750 0.428 27.45523 310 SER A C 1
ATOM 2327 O O A SER A 1 294 ? -18.53783 7.93312 17.45995 0.572 24.77783 310 SER A O 1
ATOM 2328 O O B SER A 1 294 ? -18.50422 7.92543 17.43484 0.428 25.71083 310 SER A O 1
ATOM 2333 N N . THR A 1 295 ? -17.14185 9.09275 18.80790 1.000 23.76712 311 THR A N 1
ATOM 2334 C CA . THR A 1 295 ? -16.33649 7.88967 19.02230 1.000 25.69696 311 THR A CA 1
ATOM 2335 C C . THR A 1 295 ? -17.04412 6.94209 19.99169 1.000 27.36163 311 THR A C 1
ATOM 2336 O O . THR A 1 295 ? -16.86874 5.72527 19.90226 1.000 24.82356 311 THR A O 1
ATOM 2340 N N . LEU A 1 296 ? -17.87402 7.48032 20.90871 1.000 26.37172 312 LEU A N 1
ATOM 2341 C CA . LEU A 1 296 ? -18.72173 6.60658 21.73258 1.000 25.75354 312 LEU A CA 1
ATOM 2342 C C . LEU A 1 296 ? -19.65548 5.76411 20.86473 1.000 26.73389 312 LEU A C 1
ATOM 2343 O O . LEU A 1 296 ? -19.79150 4.56058 21.08113 1.000 24.32363 312 LEU A O 1
ATOM 2348 N N . GLN A 1 297 ? -20.34172 6.38080 19.89775 1.000 23.64610 313 GLN A N 1
ATOM 2349 C CA . GLN A 1 297 ? -21.24684 5.58341 19.06243 1.000 24.24545 313 GLN A CA 1
ATOM 2350 C C . GLN A 1 297 ? -20.46585 4.60947 18.19549 1.000 24.16330 313 GLN A C 1
ATOM 2351 O O . GLN A 1 297 ? -20.90042 3.47274 17.98882 1.000 25.74852 313 GLN A O 1
ATOM 2357 N N . GLN A 1 298 ? -19.30750 5.02913 17.67617 1.000 25.33555 314 GLN A N 1
ATOM 2358 C CA . GLN A 1 298 ? -18.53150 4.08024 16.86325 1.000 29.21641 314 GLN A CA 1
ATOM 2359 C C . GLN A 1 298 ? -18.10789 2.86067 17.67384 1.000 29.21325 314 GLN A C 1
ATOM 2360 O O . GLN A 1 298 ? -18.28395 1.71112 17.23173 1.000 28.00118 314 GLN A O 1
ATOM 2366 N N . GLU A 1 299 ? -17.52020 3.08978 18.85972 1.000 26.38315 315 GLU A N 1
ATOM 2367 C CA . GLU A 1 299 ? -16.99934 1.95484 19.62309 1.000 28.96412 315 GLU A CA 1
ATOM 2368 C C . GLU A 1 299 ? -18.12047 1.13326 20.25256 1.000 29.70713 315 GLU A C 1
ATOM 2369 O O . GLU A 1 299 ? -18.01200 -0.10114 20.34232 1.000 29.95767 315 GLU A O 1
ATOM 2375 N N . ALA A 1 300 ? -19.21794 1.77633 20.69470 1.000 27.86828 316 ALA A N 1
ATOM 2376 C CA . ALA A 1 300 ? -20.33378 0.96302 21.20259 1.000 29.77342 316 ALA A CA 1
ATOM 2377 C C . ALA A 1 300 ? -20.90166 0.08620 20.09153 1.000 30.38236 316 ALA A C 1
ATOM 2378 O O . ALA A 1 300 ? -21.37792 -1.03715 20.34245 1.000 30.95355 316 ALA A O 1
ATOM 2380 N N . SER A 1 301 ? -20.80867 0.55745 18.85817 1.000 26.62420 317 SER A N 1
ATOM 2381 C CA . SER A 1 301 ? -21.33382 -0.22708 17.73902 1.000 32.32968 317 SER A CA 1
ATOM 2382 C C . SER A 1 301 ? -20.38412 -1.38627 17.42003 1.000 33.85024 317 SER A C 1
ATOM 2383 O O . SER A 1 301 ? -20.80454 -2.54164 17.30574 1.000 35.82292 317 SER A O 1
ATOM 2386 N N . ARG A 1 302 ? -19.08762 -1.08781 17.28103 1.000 31.23904 318 ARG A N 1
ATOM 2387 C CA . ARG A 1 302 ? -18.13406 -2.13006 16.91031 1.000 32.12292 318 ARG A CA 1
ATOM 2388 C C . ARG A 1 302 ? -17.94034 -3.12407 18.05339 1.000 36.00792 318 ARG A C 1
ATOM 2389 O O . ARG A 1 302 ? -17.95790 -4.34141 17.83700 1.000 31.55802 318 ARG A O 1
ATOM 2397 N N . LYS A 1 303 ? -17.81692 -2.63657 19.29263 1.000 31.23322 319 LYS A N 1
ATOM 2398 C CA . LYS A 1 303 ? -17.51970 -3.56934 20.37254 1.000 34.07002 319 LYS A CA 1
ATOM 2399 C C . LYS A 1 303 ? -18.77460 -4.16929 21.00343 1.000 38.10841 319 LYS A C 1
ATOM 2400 O O . LYS A 1 303 ? -18.82146 -5.38695 21.22881 1.000 35.78549 319 LYS A O 1
ATOM 2406 N N . LEU A 1 304 ? -19.78311 -3.34581 21.33388 1.000 32.52103 320 LEU A N 1
ATOM 2407 C CA . LEU A 1 304 ? -20.94263 -3.85778 22.06666 1.000 36.27024 320 LEU A CA 1
ATOM 2408 C C . LEU A 1 304 ? -22.08749 -4.26858 21.14875 1.000 33.93220 320 LEU A C 1
ATOM 2409 O O . LEU A 1 304 ? -23.06429 -4.85302 21.63263 1.000 33.17828 320 LEU A O 1
ATOM 2414 N N . ARG A 1 305 ? -21.96510 -3.97853 19.86531 1.000 31.92426 321 ARG A N 1
ATOM 2415 C CA . ARG A 1 305 ? -23.00208 -4.19991 18.84265 1.000 40.75364 321 ARG A CA 1
ATOM 2416 C C . ARG A 1 305 ? -24.27559 -3.40927 19.14461 1.000 38.57315 321 ARG A C 1
ATOM 2417 O O . ARG A 1 305 ? -25.36809 -3.82841 18.79492 1.000 37.71484 321 ARG A O 1
ATOM 2425 N N . PHE A 1 306 ? -24.15248 -2.24368 19.78250 1.000 33.01015 322 PHE A N 1
ATOM 2426 C CA . PHE A 1 306 ? -25.31118 -1.37107 19.95775 1.000 33.62913 322 PHE A CA 1
ATOM 2427 C C . PHE A 1 306 ? -25.51764 -0.48536 18.71603 1.000 31.03790 322 PHE A C 1
ATOM 2428 O O . PHE A 1 306 ? -24.57725 0.13943 18.19902 1.000 29.10576 322 PHE A O 1
ATOM 2436 N N . SER A 1 307 ? -26.77007 -0.37361 18.26972 1.000 29.60803 323 SER A N 1
ATOM 2437 C CA . SER A 1 307 ? -27.08705 0.69606 17.31722 1.000 30.83880 323 SER A CA 1
ATOM 2438 C C . SER A 1 307 ? -26.78534 2.06783 17.91898 1.000 28.09647 323 SER A C 1
ATOM 2439 O O . SER A 1 307 ? -26.77662 2.24755 19.14323 1.000 27.32585 323 SER A O 1
ATOM 2442 N N . ALA A 1 308 ? -26.54417 3.05590 17.04139 1.000 25.91712 324 ALA A N 1
ATOM 2443 C CA . ALA A 1 308 ? -26.31464 4.40888 17.54540 1.000 29.96650 324 ALA A CA 1
ATOM 2444 C C . ALA A 1 308 ? -27.51059 4.90552 18.35957 1.000 28.13728 324 ALA A C 1
ATOM 2445 O O . ALA A 1 308 ? -27.33047 5.56830 19.37655 1.000 28.26470 324 ALA A O 1
ATOM 2447 N N . GLU A 1 309 ? -28.73740 4.61031 17.91195 1.000 27.94919 325 GLU A N 1
ATOM 2448 C CA . GLU A 1 309 ? -29.93860 4.94759 18.68524 1.000 28.22613 325 GLU A CA 1
ATOM 2449 C C . GLU A 1 309 ? -29.91274 4.33118 20.09144 1.000 29.98887 325 GLU A C 1
ATOM 2450 O O . GLU A 1 309 ? -30.15749 5.01968 21.08956 1.000 27.20553 325 GLU A O 1
ATOM 2456 N N . ARG A 1 310 ? -29.63560 3.02950 20.18505 1.000 26.50282 326 ARG A N 1
ATOM 2457 C CA . ARG A 1 310 ? -29.52852 2.34626 21.47859 1.000 32.51351 326 ARG A CA 1
ATOM 2458 C C . ARG A 1 310 ? -28.44748 2.97717 22.36176 1.000 24.24362 326 ARG A C 1
ATOM 2459 O O . ARG A 1 310 ? -28.67409 3.24993 23.55909 1.000 25.98747 326 ARG A O 1
ATOM 2467 N N . THR A 1 311 ? -27.25966 3.20971 21.79934 1.000 25.03154 327 THR A N 1
ATOM 2468 C CA . THR A 1 311 ? -26.17979 3.86849 22.56867 1.000 23.78777 327 THR A CA 1
ATOM 2469 C C . THR A 1 311 ? -26.62910 5.19722 23.18781 1.000 26.00901 327 THR A C 1
ATOM 2470 O O . THR A 1 311 ? -26.39217 5.46554 24.38335 1.000 26.11005 327 THR A O 1
ATOM 2474 N N . MET A 1 312 ? -27.27221 6.05644 22.38644 1.000 24.33061 328 MET A N 1
ATOM 2475 C CA . MET A 1 312 ? -27.69554 7.36719 22.89992 1.000 29.10316 328 MET A CA 1
ATOM 2476 C C . MET A 1 312 ? -28.84661 7.22837 23.89270 1.000 27.32998 328 MET A C 1
ATOM 2477 O O . MET A 1 312 ? -28.94608 8.02450 24.83817 1.000 26.43337 328 MET A O 1
ATOM 2482 N N . SER A 1 313 ? -29.74638 6.23417 23.69560 1.000 23.47985 329 SER A N 1
ATOM 2483 C CA A SER A 1 313 ? -30.80906 6.00115 24.67995 0.511 27.56571 329 SER A CA 1
ATOM 2484 C CA B SER A 1 313 ? -30.80838 6.01303 24.67567 0.489 27.56234 329 SER A CA 1
ATOM 2485 C C . SER A 1 313 ? -30.21923 5.57372 26.02437 1.000 28.55103 329 SER A C 1
ATOM 2486 O O . SER A 1 313 ? -30.66832 6.02963 27.09055 1.000 25.89173 329 SER A O 1
ATOM 2491 N N . ILE A 1 314 ? -29.21974 4.69592 25.98916 1.000 27.76414 330 ILE A N 1
ATOM 2492 C CA . ILE A 1 314 ? -28.54269 4.25935 27.21925 1.000 26.57734 330 ILE A CA 1
ATOM 2493 C C . ILE A 1 314 ? -27.78510 5.41675 27.84326 1.000 27.38461 330 ILE A C 1
ATOM 2494 O O . ILE A 1 314 ? -27.81802 5.62233 29.06431 1.000 27.12329 330 ILE A O 1
ATOM 2499 N N . ALA A 1 315 ? -27.01310 6.14450 27.01901 1.000 26.54733 331 ALA A N 1
ATOM 2500 C CA . ALA A 1 315 ? -26.22024 7.25061 27.55503 1.000 28.06155 331 ALA A CA 1
ATOM 2501 C C . ALA A 1 315 ? -27.11045 8.30842 28.20589 1.000 25.69868 331 ALA A C 1
ATOM 2502 O O . ALA A 1 315 ? -26.72907 8.91821 29.21968 1.000 25.82788 331 ALA A O 1
ATOM 2504 N N . GLN A 1 316 ? -28.29864 8.54165 27.63371 1.000 26.49424 332 GLN A N 1
ATOM 2505 C CA . GLN A 1 316 ? -29.23475 9.48643 28.24501 1.000 28.46985 332 GLN A CA 1
ATOM 2506 C C . GLN A 1 316 ? -29.58714 9.04752 29.66950 1.000 28.62057 332 GLN A C 1
ATOM 2507 O O . GLN A 1 316 ? -29.65478 9.86639 30.59365 1.000 27.48663 332 GLN A O 1
ATOM 2513 N N . ARG A 1 317 ? -29.88061 7.75224 29.84659 1.000 27.69375 333 ARG A N 1
ATOM 2514 C CA . ARG A 1 317 ? -30.18706 7.24899 31.18866 1.000 26.11639 333 ARG A CA 1
ATOM 2515 C C . ARG A 1 317 ? -29.00136 7.38871 32.11699 1.000 28.11361 333 ARG A C 1
ATOM 2516 O O . ARG A 1 317 ? -29.18346 7.72768 33.29092 1.000 27.63372 333 ARG A O 1
ATOM 2524 N N . LEU A 1 318 ? -27.79353 7.04960 31.63574 1.000 26.30853 334 LEU A N 1
ATOM 2525 C CA . LEU A 1 318 ? -26.62948 7.12701 32.49967 1.000 25.27185 334 LEU A CA 1
ATOM 2526 C C . LEU A 1 318 ? -26.38933 8.58424 32.90751 1.000 28.19061 334 LEU A C 1
ATOM 2527 O O . LEU A 1 318 ? -25.97815 8.88026 34.04205 1.000 28.57431 334 LEU A O 1
ATOM 2532 N N . TYR A 1 319 ? -26.65514 9.50372 31.99049 1.000 23.94630 335 TYR A N 1
ATOM 2533 C CA . TYR A 1 319 ? -26.50095 10.91346 32.32289 1.000 27.95699 335 TYR A CA 1
ATOM 2534 C C . TYR A 1 319 ? -27.53242 11.36191 33.35626 1.000 27.41598 335 TYR A C 1
ATOM 2535 O O . TYR A 1 319 ? -27.18370 11.98996 34.37869 1.000 25.38254 335 TYR A O 1
ATOM 2544 N N . GLU A 1 320 ? -28.81479 11.09888 33.09166 1.000 27.23017 336 GLU A N 1
ATOM 2545 C CA . GLU A 1 320 ? -29.86216 11.62469 33.97706 1.000 28.96286 336 GLU A CA 1
ATOM 2546 C C . GLU A 1 320 ? -29.81653 10.97895 35.36133 1.000 29.22722 336 GLU A C 1
ATOM 2547 O O . GLU A 1 320 ? -30.34714 11.54174 36.32204 1.000 30.22483 336 GLU A O 1
ATOM 2553 N N . ASN A 1 321 ? -29.15912 9.84041 35.48769 1.000 31.70245 337 ASN A N 1
ATOM 2554 C CA . ASN A 1 321 ? -29.06143 9.13810 36.76660 1.000 31.26624 337 ASN A CA 1
ATOM 2555 C C . ASN A 1 321 ? -27.73508 9.37498 37.45583 1.000 31.55250 337 ASN A C 1
ATOM 2556 O O . ASN A 1 321 ? -27.47339 8.72992 38.48189 1.000 32.94181 337 ASN A O 1
ATOM 2561 N N . GLY A 1 322 ? -26.88721 10.25817 36.90950 1.000 29.05070 338 GLY A N 1
ATOM 2562 C CA . GLY A 1 322 ? -25.68115 10.69262 37.59756 1.000 28.07046 338 GLY A CA 1
ATOM 2563 C C . GLY A 1 322 ? -24.43019 9.85676 37.38937 1.000 32.36096 338 GLY A C 1
ATOM 2564 O O . GLY A 1 322 ? -23.49402 9.96803 38.20684 1.000 30.37061 338 GLY A O 1
ATOM 2565 N N . TYR A 1 323 ? -24.38057 9.01066 36.35292 1.000 29.14325 339 TYR A N 1
ATOM 2566 C CA . TYR A 1 323 ? -23.23640 8.10890 36.16172 1.000 29.25661 339 TYR A CA 1
ATOM 2567 C C . TYR A 1 323 ? -22.14259 8.66239 35.26447 1.000 28.25870 339 TYR A C 1
ATOM 2568 O O . TYR A 1 323 ? -20.97604 8.30181 35.46457 1.000 30.81768 339 TYR A O 1
ATOM 2577 N N . ILE A 1 324 ? -22.48230 9.49395 34.26722 1.000 25.59349 340 ILE A N 1
ATOM 2578 C CA . ILE A 1 324 ? -21.53906 9.98178 33.26916 1.000 24.44719 340 ILE A CA 1
ATOM 2579 C C . ILE A 1 324 ? -21.79236 11.47398 33.01667 1.000 31.21043 340 ILE A C 1
ATOM 2580 O O . ILE A 1 324 ? -22.84370 12.02218 33.35835 1.000 28.19817 340 ILE A O 1
ATOM 2585 N N . THR A 1 325 ? -20.80913 12.12762 32.41020 1.000 26.79727 341 THR A N 1
ATOM 2586 C CA . THR A 1 325 ? -21.02557 13.49583 31.92083 1.000 27.86028 341 THR A CA 1
ATOM 2587 C C . THR A 1 325 ? -21.91243 13.53264 30.67961 1.000 26.51741 341 THR A C 1
ATOM 2588 O O . THR A 1 325 ? -22.22142 12.52078 30.02929 1.000 26.89370 341 THR A O 1
ATOM 2592 N N . TYR A 1 326 ? -22.29641 14.76483 30.31496 1.000 26.03476 342 TYR A N 1
ATOM 2593 C CA . TYR A 1 326 ? -23.25299 14.98423 29.22636 1.000 22.91475 342 TYR A CA 1
ATOM 2594 C C . TYR A 1 326 ? -22.79521 14.33141 27.91859 1.000 26.72174 342 TYR A C 1
ATOM 2595 O O . TYR A 1 326 ? -21.62667 14.45423 27.50529 1.000 25.17024 342 TYR A O 1
ATOM 2604 N N . MET A 1 327 ? -23.71928 13.62538 27.27679 1.000 23.42540 343 MET A N 1
ATOM 2605 C CA . MET A 1 327 ? -23.37259 12.69774 26.20534 1.000 22.41545 343 MET A CA 1
ATOM 2606 C C . MET A 1 327 ? -23.43939 13.32805 24.80903 1.000 26.01100 343 MET A C 1
ATOM 2607 O O . MET A 1 327 ? -23.22037 12.61492 23.81842 1.000 23.37896 343 MET A O 1
ATOM 2612 N N . ARG A 1 328 ? -23.70136 14.63458 24.68901 1.000 23.23417 344 ARG A N 1
ATOM 2613 C CA . ARG A 1 328 ? -23.69876 15.26668 23.34633 1.000 27.07617 344 ARG A CA 1
ATOM 2614 C C . ARG A 1 328 ? -22.57375 16.26305 23.37785 1.000 26.74370 344 ARG A C 1
ATOM 2615 O O . ARG A 1 328 ? -22.74207 17.35732 23.90825 1.000 27.48264 344 ARG A O 1
ATOM 2623 N N . THR A 1 329 ? -21.41564 15.85876 22.87603 1.000 25.68250 345 THR A N 1
ATOM 2624 C CA . THR A 1 329 ? -20.22428 16.70463 23.03892 1.000 27.62877 345 THR A CA 1
ATOM 2625 C C . THR A 1 329 ? -19.29642 16.43303 21.87215 1.000 28.45382 345 THR A C 1
ATOM 2626 O O . THR A 1 329 ? -19.23000 15.30377 21.36854 1.000 25.92440 345 THR A O 1
ATOM 2630 N N . ASP A 1 330 ? -18.59695 17.47227 21.42501 1.000 26.98563 346 ASP A N 1
ATOM 2631 C CA . ASP A 1 330 ? -17.49182 17.25883 20.50197 1.000 31.02337 346 ASP A CA 1
ATOM 2632 C C . ASP A 1 330 ? -16.14273 17.47861 21.18097 1.000 36.39882 346 ASP A C 1
ATOM 2633 O O . ASP A 1 330 ? -15.11724 17.58224 20.49412 1.000 34.85032 346 ASP A O 1
ATOM 2638 N N . SER A 1 331 ? -16.11231 17.55541 22.51182 1.000 30.26837 347 SER A N 1
ATOM 2639 C CA . SER A 1 331 ? -14.85280 17.75839 23.20921 1.000 35.18193 347 SER A CA 1
ATOM 2640 C C . SER A 1 331 ? -14.26794 16.42391 23.64290 1.000 33.33822 347 SER A C 1
ATOM 2641 O O . SER A 1 331 ? -14.99322 15.50405 24.04194 1.000 30.84110 347 SER A O 1
ATOM 2644 N N . THR A 1 332 ? -12.95145 16.31258 23.58118 1.000 36.13053 348 THR A N 1
ATOM 2645 C CA . THR A 1 332 ? -12.27260 15.19691 24.23177 1.000 38.40132 348 THR A CA 1
ATOM 2646 C C . THR A 1 332 ? -11.43166 15.67676 25.41188 1.000 38.28534 348 THR A C 1
ATOM 2647 O O . THR A 1 332 ? -10.54915 14.96681 25.88103 1.000 42.22827 348 THR A O 1
ATOM 2651 N N . THR A 1 333 ? -11.70209 16.86897 25.90491 1.000 36.91411 349 THR A N 1
ATOM 2652 C CA . THR A 1 333 ? -10.97679 17.42085 27.04532 1.000 44.18758 349 THR A CA 1
ATOM 2653 C C . THR A 1 333 ? -11.48313 16.84948 28.36962 1.000 41.78078 349 THR A C 1
ATOM 2654 O O . THR A 1 333 ? -12.67514 16.63134 28.54593 1.000 35.27206 349 THR A O 1
ATOM 2658 N N . LEU A 1 334 ? -10.56732 16.60215 29.30942 1.000 39.87530 350 LEU A N 1
ATOM 2659 C CA . LEU A 1 334 ? -10.93037 16.20546 30.66059 1.000 41.34960 350 LEU A CA 1
ATOM 2660 C C . LEU A 1 334 ? -10.56216 17.31668 31.62438 1.000 41.70798 350 LEU A C 1
ATOM 2661 O O . LEU A 1 334 ? -9.50503 17.93135 31.50201 1.000 40.28263 350 LEU A O 1
ATOM 2666 N N . SER A 1 335 ? -11.41168 17.52307 32.61033 1.000 38.14332 351 SER A N 1
ATOM 2667 C CA . SER A 1 335 ? -11.11464 18.44112 33.69609 1.000 41.40429 351 SER A CA 1
ATOM 2668 C C . SER A 1 335 ? -9.95138 17.91761 34.53255 1.000 43.29699 351 SER A C 1
ATOM 2669 O O . SER A 1 335 ? -9.64495 16.71520 34.55116 1.000 38.34444 351 SER A O 1
ATOM 2672 N N . GLU A 1 336 ? -9.27962 18.84603 35.21061 1.000 39.87029 352 GLU A N 1
ATOM 2673 C CA . GLU A 1 336 ? -8.15253 18.46073 36.06880 1.000 45.90387 352 GLU A CA 1
ATOM 2674 C C . GLU A 1 336 ? -8.56490 17.39856 37.08999 1.000 45.60301 352 GLU A C 1
ATOM 2675 O O . GLU A 1 336 ? -7.81240 16.45337 37.34321 1.000 42.25679 352 GLU A O 1
ATOM 2681 N N . SER A 1 337 ? -9.77092 17.51467 37.67413 1.000 39.31249 353 SER A N 1
ATOM 2682 C CA . SER A 1 337 ? -10.16685 16.49016 38.63378 1.000 46.12299 353 SER A CA 1
ATOM 2683 C C . SER A 1 337 ? -10.37493 15.12674 37.96216 1.000 42.89620 353 SER A C 1
ATOM 2684 O O . SER A 1 337 ? -10.01945 14.09086 38.53508 1.000 38.06669 353 SER A O 1
ATOM 2687 N N . ALA A 1 338 ? -10.87896 15.10044 36.73443 1.000 40.20463 354 ALA A N 1
ATOM 2688 C CA . ALA A 1 338 ? -11.08928 13.82730 36.05694 1.000 36.02682 354 ALA A CA 1
ATOM 2689 C C . ALA A 1 338 ? -9.77724 13.22155 35.55622 1.000 37.33349 354 ALA A C 1
ATOM 2690 O O . ALA A 1 338 ? -9.62522 11.99246 35.56423 1.000 37.92109 354 ALA A O 1
ATOM 2692 N N . ILE A 1 339 ? -8.81120 14.04288 35.13063 1.000 36.94698 355 ILE A N 1
ATOM 2693 C CA . ILE A 1 339 ? -7.46975 13.52108 34.83662 1.000 43.55438 355 ILE A CA 1
ATOM 2694 C C . ILE A 1 339 ? -6.84891 12.84267 36.05657 1.000 42.94015 355 ILE A C 1
ATOM 2695 O O . ILE A 1 339 ? -6.27844 11.73976 35.96121 1.000 37.81754 355 ILE A O 1
ATOM 2700 N N . ASN A 1 340 ? -6.94701 13.48731 37.21674 1.000 42.08467 356 ASN A N 1
ATOM 2701 C CA . ASN A 1 340 ? -6.36882 12.91361 38.43004 1.000 41.63292 356 ASN A CA 1
ATOM 2702 C C . ASN A 1 340 ? -7.10767 11.65038 38.86731 1.000 45.01384 356 ASN A C 1
ATOM 2703 O O . ASN A 1 340 ? -6.47242 10.69496 39.32679 1.000 45.76297 356 ASN A O 1
ATOM 2708 N N . ALA A 1 341 ? -8.43169 11.61111 38.69273 1.000 43.38303 357 ALA A N 1
ATOM 2709 C CA . ALA A 1 341 ? -9.21354 10.43198 39.04582 1.000 39.73284 357 ALA A CA 1
ATOM 2710 C C . ALA A 1 341 ? -8.85835 9.23844 38.14414 1.000 43.77155 357 ALA A C 1
ATOM 2711 O O . ALA A 1 341 ? -8.68420 8.10317 38.62503 1.000 39.00890 357 ALA A O 1
ATOM 2713 N N . ALA A 1 342 ? -8.75686 9.47427 36.83671 1.000 36.21898 358 ALA A N 1
ATOM 2714 C CA . ALA A 1 342 ? -8.34112 8.41309 35.92468 1.000 38.20923 358 ALA A CA 1
ATOM 2715 C C . ALA A 1 342 ? -6.91641 7.92052 36.21877 1.000 41.85769 358 ALA A C 1
ATOM 2716 O O . ALA A 1 342 ? -6.64780 6.71015 36.16389 1.000 41.00072 358 ALA A O 1
ATOM 2718 N N . ARG A 1 343 ? -5.97865 8.84699 36.46587 1.000 39.23308 359 ARG A N 1
ATOM 2719 C CA . ARG A 1 343 ? -4.59253 8.45745 36.69828 1.000 41.56646 359 ARG A CA 1
ATOM 2720 C C . ARG A 1 343 ? -4.47810 7.63552 37.97343 1.000 47.11132 359 ARG A C 1
ATOM 2721 O O . ARG A 1 343 ? -3.72051 6.66876 38.02955 1.000 42.83335 359 ARG A O 1
ATOM 2729 N N . THR A 1 344 ? -5.21189 8.01788 39.01467 1.000 40.63087 360 THR A N 1
ATOM 2730 C CA . THR A 1 344 ? -5.20705 7.20665 40.22525 1.000 47.24868 360 THR A CA 1
ATOM 2731 C C . THR A 1 344 ? -5.80105 5.82110 39.99169 1.000 47.04808 360 THR A C 1
ATOM 2732 O O . THR A 1 344 ? -5.25491 4.82421 40.47836 1.000 48.75450 360 THR A O 1
ATOM 2736 N N . GLN A 1 345 ? -6.88146 5.71239 39.22999 1.000 44.87980 361 GLN A N 1
ATOM 2737 C CA . GLN A 1 345 ? -7.44557 4.37856 39.03640 1.000 46.84323 361 GLN A CA 1
ATOM 2738 C C . GLN A 1 345 ? -6.47878 3.48127 38.26326 1.000 48.02644 361 GLN A C 1
ATOM 2739 O O . GLN A 1 345 ? -6.30988 2.28685 38.58677 1.000 46.24810 361 GLN A O 1
ATOM 2745 N N . ALA A 1 346 ? -5.86299 4.04084 37.21032 1.000 42.76935 362 ALA A N 1
ATOM 2746 C CA . ALA A 1 346 ? -4.86558 3.30033 36.43725 1.000 44.08140 362 ALA A CA 1
ATOM 2747 C C . ALA A 1 346 ? -3.71868 2.77622 37.31833 1.000 45.06398 362 ALA A C 1
ATOM 2748 O O . ALA A 1 346 ? -3.31774 1.60756 37.20197 1.000 49.66248 362 ALA A O 1
ATOM 2750 N N . ARG A 1 347 ? -3.14939 3.63655 38.16309 1.000 45.41700 363 ARG A N 1
ATOM 2751 C CA . ARG A 1 347 ? -2.10314 3.21316 39.10046 1.000 46.56306 363 ARG A CA 1
ATOM 2752 C C . ARG A 1 347 ? -2.56777 2.07380 40.01073 1.000 52.44620 363 ARG A C 1
ATOM 2753 O O . ARG A 1 347 ? -1.82965 1.10373 40.22842 1.000 51.24795 363 ARG A O 1
ATOM 2761 N N . GLN A 1 348 ? -3.77227 2.19336 40.58987 1.000 51.92297 364 GLN A N 1
ATOM 2762 C CA . GLN A 1 348 ? -4.26926 1.16609 41.50456 1.000 57.42299 364 GLN A CA 1
ATOM 2763 C C . GLN A 1 348 ? -4.53140 -0.16615 40.81076 1.000 57.06375 364 GLN A C 1
ATOM 2764 O O . GLN A 1 348 ? -4.35063 -1.22576 41.42637 1.000 60.48242 364 GLN A O 1
ATOM 2770 N N . LEU A 1 349 ? -4.94984 -0.15713 39.55603 1.000 53.16655 365 LEU A N 1
ATOM 2771 C CA A LEU A 1 349 ? -5.25152 -1.40678 38.86541 0.512 56.55613 365 LEU A CA 1
ATOM 2772 C CA B LEU A 1 349 ? -5.23233 -1.42277 38.89407 0.488 56.55507 365 LEU A CA 1
ATOM 2773 C C . LEU A 1 349 ? -4.06474 -1.96844 38.08992 1.000 58.94486 365 LEU A C 1
ATOM 2774 O O . LEU A 1 349 ? -3.92015 -3.19302 37.99687 1.000 61.62808 365 LEU A O 1
ATOM 2783 N N . TYR A 1 350 ? -3.20741 -1.10670 37.53385 1.000 55.08083 366 TYR A N 1
ATOM 2784 C CA . TYR A 1 350 ? -2.15070 -1.58044 36.66644 1.000 55.86332 366 TYR A CA 1
ATOM 2785 C C . TYR A 1 350 ? -0.73988 -1.21728 37.10681 1.000 53.79261 366 TYR A C 1
ATOM 2786 O O . TYR A 1 350 ? 0.19760 -1.75699 36.53363 1.000 52.11279 366 TYR A O 1
ATOM 2795 N N . GLY A 1 351 ? -0.54804 -0.33512 38.08824 1.000 54.05461 367 GLY A N 1
ATOM 2796 C CA . GLY A 1 351 ? 0.78118 -0.07077 38.61161 1.000 54.47120 367 GLY A CA 1
ATOM 2797 C C . GLY A 1 351 ? 1.41732 1.17971 38.02866 1.000 54.41472 367 GLY A C 1
ATOM 2798 O O . GLY A 1 351 ? 1.00648 1.71294 36.99863 1.000 52.01563 367 GLY A O 1
ATOM 2799 N N . ASP A 1 352 ? 2.46088 1.64649 38.71972 1.000 56.06590 368 ASP A N 1
ATOM 2800 C CA . ASP A 1 352 ? 3.05835 2.94648 38.39670 1.000 55.77442 368 ASP A CA 1
ATOM 2801 C C . ASP A 1 352 ? 3.56675 2.99568 36.96493 1.000 56.33664 368 ASP A C 1
ATOM 2802 O O . ASP A 1 352 ? 3.51422 4.05172 36.31585 1.000 55.93814 368 ASP A O 1
ATOM 2807 N N . GLU A 1 353 ? 4.08001 1.86297 36.46649 1.000 53.37391 369 GLU A N 1
ATOM 2808 C CA . GLU A 1 353 ? 4.62710 1.80282 35.11764 1.000 57.04266 369 GLU A CA 1
ATOM 2809 C C . GLU A 1 353 ? 3.56258 2.09101 34.05983 1.000 55.52771 369 GLU A C 1
ATOM 2810 O O . GLU A 1 353 ? 3.87969 2.57919 32.96454 1.000 57.68896 369 GLU A O 1
ATOM 2816 N N . TYR A 1 354 ? 2.30468 1.79268 34.35520 1.000 50.54598 370 TYR A N 1
ATOM 2817 C CA . TYR A 1 354 ? 1.27283 1.92724 33.34349 1.000 52.30083 370 TYR A CA 1
ATOM 2818 C C . TYR A 1 354 ? 0.62016 3.30332 33.35142 1.000 52.16861 370 TYR A C 1
ATOM 2819 O O . TYR A 1 354 ? -0.20564 3.58700 32.47931 1.000 46.13625 370 TYR A O 1
ATOM 2828 N N . VAL A 1 355 ? 0.97272 4.17714 34.28724 1.000 50.90482 371 VAL A N 1
ATOM 2829 C CA . VAL A 1 355 ? 0.43378 5.53234 34.26989 1.000 50.89855 371 VAL A CA 1
ATOM 2830 C C . VAL A 1 355 ? 1.32463 6.36044 33.36319 1.000 52.85086 371 VAL A C 1
ATOM 2831 O O . VAL A 1 355 ? 2.54541 6.20737 33.38945 1.000 54.24291 371 VAL A O 1
ATOM 2835 N N . ALA A 1 356 ? 0.72986 7.22917 32.55254 1.000 51.74643 372 ALA A N 1
ATOM 2836 C CA . ALA A 1 356 ? 1.52970 8.13413 31.73807 1.000 58.76052 372 ALA A CA 1
ATOM 2837 C C . ALA A 1 356 ? 2.45628 8.94467 32.64447 1.000 65.13028 372 ALA A C 1
ATOM 2838 O O . ALA A 1 356 ? 2.03526 9.38624 33.71945 1.000 60.87533 372 ALA A O 1
ATOM 2840 N N . PRO A 1 357 ? 3.72683 9.12700 32.26576 1.000 66.40393 373 PRO A N 1
ATOM 2841 C CA . PRO A 1 357 ? 4.67373 9.81280 33.17159 1.000 71.39093 373 PRO A CA 1
ATOM 2842 C C . PRO A 1 357 ? 4.22759 11.21008 33.58196 1.000 74.97233 373 PRO A C 1
ATOM 2843 O O . PRO A 1 357 ? 4.51352 11.65273 34.70880 1.000 70.66002 373 PRO A O 1
ATOM 2847 N N . ALA A 1 358 ? 3.53376 11.90796 32.69097 1.000 76.13685 374 ALA A N 1
ATOM 2848 C CA . ALA A 1 358 ? 2.95606 13.22841 32.87927 1.000 79.99554 374 ALA A CA 1
ATOM 2849 C C . ALA A 1 358 ? 1.46538 13.12703 32.59176 1.000 81.57688 374 ALA A C 1
ATOM 2850 O O . ALA A 1 358 ? 1.03547 12.21969 31.86759 1.000 76.30306 374 ALA A O 1
ATOM 2852 N N . PRO A 1 359 ? 0.64201 14.04050 33.12459 1.000 82.93223 375 PRO A N 1
ATOM 2853 C CA . PRO A 1 359 ? -0.78865 13.95850 32.81352 1.000 79.16099 375 PRO A CA 1
ATOM 2854 C C . PRO A 1 359 ? -1.11429 14.38417 31.38755 1.000 79.42953 375 PRO A C 1
ATOM 2855 O O . PRO A 1 359 ? -0.52643 15.32231 30.83897 1.000 79.47292 375 PRO A O 1
ATOM 2859 N N . ARG A 1 360 ? -2.03550 13.62849 30.77285 1.000 76.63782 376 ARG A N 1
ATOM 2860 C CA . ARG A 1 360 ? -2.41463 13.78017 29.36594 1.000 78.82355 376 ARG A CA 1
ATOM 2861 C C . ARG A 1 360 ? -3.66978 14.62228 29.22061 1.000 76.06321 376 ARG A C 1
ATOM 2862 O O . ARG A 1 360 ? -4.73461 14.26339 29.73660 1.000 71.12584 376 ARG A O 1
ATOM 2870 N N . GLN A 1 361 ? -3.54631 15.71642 28.48155 1.000 80.70179 377 GLN A N 1
ATOM 2871 C CA . GLN A 1 361 ? -4.67518 16.56537 28.14741 1.000 84.36611 377 GLN A CA 1
ATOM 2872 C C . GLN A 1 361 ? -4.86435 16.49668 26.63723 1.000 85.94646 377 GLN A C 1
ATOM 2873 O O . GLN A 1 361 ? -3.91231 16.71685 25.87489 1.000 86.88381 377 GLN A O 1
ATOM 2879 N N . TYR A 1 362 ? -6.07953 16.14954 26.21852 1.000 82.50107 378 TYR A N 1
ATOM 2880 C CA . TYR A 1 362 ? -6.44059 16.05657 24.80339 1.000 82.68086 378 TYR A CA 1
ATOM 2881 C C . TYR A 1 362 ? -7.25674 17.28027 24.38589 1.000 82.95814 378 TYR A C 1
ATOM 2882 O O . TYR A 1 362 ? -8.37944 17.17026 23.89124 1.000 77.92036 378 TYR A O 1
ATOM 2891 N N . THR A 1 363 ? -6.67095 18.46541 24.60129 1.000 97.13634 379 THR A N 1
ATOM 2892 C CA . THR A 1 363 ? -7.37560 19.74058 24.42045 1.000 97.49175 379 THR A CA 1
ATOM 2893 C C . THR A 1 363 ? -7.56808 19.99759 22.92384 1.000 99.04744 379 THR A C 1
ATOM 2894 O O . THR A 1 363 ? -6.80950 20.72733 22.27837 1.000 102.10081 379 THR A O 1
ATOM 2898 N N . ARG A 1 364 ? -8.60423 19.36283 22.36239 1.000 97.42558 380 ARG A N 1
ATOM 2899 C CA . ARG A 1 364 ? -9.07941 19.66764 21.01615 1.000 96.26264 380 ARG A CA 1
ATOM 2900 C C . ARG A 1 364 ? -10.08015 20.81733 21.12386 1.000 98.25250 380 ARG A C 1
ATOM 2901 O O . ARG A 1 364 ? -10.97604 20.79245 21.97975 1.000 98.96801 380 ARG A O 1
ATOM 2909 N N . LYS A 1 365 ? -9.89809 21.84424 20.29060 1.000 93.68462 381 LYS A N 1
ATOM 2910 C CA . LYS A 1 365 ? -10.72870 23.03962 20.38925 1.000 91.94821 381 LYS A CA 1
ATOM 2911 C C . LYS A 1 365 ? -12.12821 22.76050 19.85064 1.000 91.92588 381 LYS A C 1
ATOM 2912 O O . LYS A 1 365 ? -12.29998 22.24587 18.73739 1.000 88.54393 381 LYS A O 1
ATOM 2916 N N . VAL A 1 366 ? -13.11575 23.09021 20.66026 1.000 95.42088 382 VAL A N 1
ATOM 2917 C CA . VAL A 1 366 ? -14.52871 22.88430 20.37130 1.000 90.44476 382 VAL A CA 1
ATOM 2918 C C . VAL A 1 366 ? -15.08151 24.12307 19.68259 1.000 92.90530 382 VAL A C 1
ATOM 2919 O O . VAL A 1 366 ? -14.67456 25.25704 19.98413 1.000 91.07564 382 VAL A O 1
ATOM 2923 N N . LYS A 1 367 ? -16.00978 23.90868 18.74218 1.000 95.73358 383 LYS A N 1
ATOM 2924 C CA . LYS A 1 367 ? -16.54872 25.02784 17.97371 1.000 96.50344 383 LYS A CA 1
ATOM 2925 C C . LYS A 1 367 ? -17.41737 25.94422 18.82708 1.000 90.09484 383 LYS A C 1
ATOM 2926 O O . LYS A 1 367 ? -17.49236 27.15005 18.54683 1.000 80.11286 383 LYS A O 1
ATOM 2932 N N . ASN A 1 368 ? -18.07874 25.40466 19.86226 1.000 73.94715 384 ASN A N 1
ATOM 2933 C CA . ASN A 1 368 ? -18.83669 26.24575 20.79353 1.000 65.37077 384 ASN A CA 1
ATOM 2934 C C . ASN A 1 368 ? -18.69673 25.67861 22.20144 1.000 63.29591 384 ASN A C 1
ATOM 2935 O O . ASN A 1 368 ? -19.38929 24.71409 22.56993 1.000 51.66707 384 ASN A O 1
ATOM 2940 N N . ALA A 1 369 ? -17.82201 26.32272 22.98308 1.000 60.37360 385 ALA A N 1
ATOM 2941 C CA . ALA A 1 369 ? -17.56359 25.92416 24.35694 1.000 56.20524 385 ALA A CA 1
ATOM 2942 C C . ALA A 1 369 ? -18.77767 26.12800 25.23437 1.000 54.29604 385 ALA A C 1
ATOM 2943 O O . ALA A 1 369 ? -18.90584 25.42503 26.24666 1.000 60.52310 385 ALA A O 1
ATOM 2945 N N . GLN A 1 370 ? -19.65966 27.08092 24.87537 1.000 49.31226 386 GLN A N 1
ATOM 2946 C CA . GLN A 1 370 ? -20.88690 27.27189 25.63779 1.000 47.49241 386 GLN A CA 1
ATOM 2947 C C . GLN A 1 370 ? -21.73929 26.01585 25.67264 1.000 35.92228 386 GLN A C 1
ATOM 2948 O O . GLN A 1 370 ? -22.45264 25.80181 26.64883 1.000 42.42217 386 GLN A O 1
ATOM 2954 N N . GLU A 1 371 ? -21.68927 25.17678 24.64055 1.000 36.78965 387 GLU A N 1
ATOM 2955 C CA . GLU A 1 371 ? -22.69334 24.11351 24.56813 1.000 31.90265 387 GLU A CA 1
ATOM 2956 C C . GLU A 1 371 ? -22.24329 22.79937 25.18341 1.000 40.69263 387 GLU A C 1
ATOM 2957 O O . GLU A 1 371 ? -23.07410 22.05375 25.73632 1.000 37.73627 387 GLU A O 1
ATOM 2963 N N . ALA A 1 372 ? -20.97406 22.46227 25.04116 1.000 35.98026 388 ALA A N 1
ATOM 2964 C CA . ALA A 1 372 ? -20.50661 21.26330 25.74348 1.000 45.05294 388 ALA A CA 1
ATOM 2965 C C . ALA A 1 372 ? -19.00945 21.35077 25.67981 1.000 43.67381 388 ALA A C 1
ATOM 2966 O O . ALA A 1 372 ? -18.47798 21.48077 24.58175 1.000 43.28040 388 ALA A O 1
ATOM 2968 N N . HIS A 1 373 ? -18.32570 21.31970 26.83837 1.000 38.61058 389 HIS A N 1
ATOM 2969 C CA . HIS A 1 373 ? -16.87604 21.42211 26.78645 1.000 41.45919 389 HIS A CA 1
ATOM 2970 C C . HIS A 1 373 ? -16.13236 20.25775 27.44342 1.000 43.09822 389 HIS A C 1
ATOM 2971 O O . HIS A 1 373 ? -14.90074 20.35406 27.57563 1.000 45.56826 389 HIS A O 1
ATOM 2978 N N . GLU A 1 374 ? -16.79736 19.15481 27.84146 1.000 30.18375 390 GLU A N 1
ATOM 2979 C CA . GLU A 1 374 ? -16.01939 18.04984 28.41777 1.000 31.35263 390 GLU A CA 1
ATOM 2980 C C . GLU A 1 374 ? -16.27300 16.73398 27.66773 1.000 31.95284 390 GLU A C 1
ATOM 2981 O O . GLU A 1 374 ? -17.32072 16.53390 27.05827 1.000 29.71666 390 GLU A O 1
ATOM 2987 N N . ALA A 1 375 ? -15.26220 15.86552 27.64950 1.000 29.38646 391 ALA A N 1
ATOM 2988 C CA . ALA A 1 375 ? -15.43683 14.51897 27.10857 1.000 31.51122 391 ALA A CA 1
ATOM 2989 C C . ALA A 1 375 ? -16.57363 13.79233 27.85545 1.000 27.17270 391 ALA A C 1
ATOM 2990 O O . ALA A 1 375 ? -17.02891 14.21750 28.91767 1.000 26.98362 391 ALA A O 1
ATOM 2992 N N . ILE A 1 376 ? -16.99652 12.66802 27.29061 1.000 26.89412 392 ILE A N 1
ATOM 2993 C CA . ILE A 1 376 ? -17.91871 11.76161 27.96153 1.000 27.74627 392 ILE A CA 1
ATOM 2994 C C . ILE A 1 376 ? -17.07871 10.86185 28.85516 1.000 28.52679 392 ILE A C 1
ATOM 2995 O O . ILE A 1 376 ? -16.24196 10.09891 28.35246 1.000 27.86313 392 ILE A O 1
ATOM 3000 N N . ARG A 1 377 ? -17.31872 10.92933 30.16142 1.000 25.12052 393 ARG A N 1
ATOM 3001 C CA . ARG A 1 377 ? -16.51234 10.20741 31.14351 1.000 27.31818 393 ARG A CA 1
ATOM 3002 C C . ARG A 1 377 ? -17.39257 9.91371 32.34497 1.000 26.53292 393 ARG A C 1
ATOM 3003 O O . ARG A 1 377 ? -18.51634 10.42997 32.44208 1.000 29.89235 393 ARG A O 1
ATOM 3011 N N . PRO A 1 378 ? -16.94626 9.03691 33.25837 1.000 29.32288 394 PRO A N 1
ATOM 3012 C CA . PRO A 1 378 ? -17.74032 8.79151 34.47333 1.000 30.49145 394 PRO A CA 1
ATOM 3013 C C . PRO A 1 378 ? -17.92614 10.07740 35.26501 1.000 33.27351 394 PRO A C 1
ATOM 3014 O O . PRO A 1 378 ? -17.01654 10.91667 35.35310 1.000 33.76770 394 PRO A O 1
ATOM 3018 N N . ALA A 1 379 ? -19.09330 10.20835 35.88313 1.000 29.50336 395 ALA A N 1
ATOM 3019 C CA . ALA A 1 379 ? -19.30714 11.42959 36.66420 1.000 31.08528 395 ALA A CA 1
ATOM 3020 C C . ALA A 1 379 ? -18.54024 11.42256 37.99586 1.000 34.14111 395 ALA A C 1
ATOM 3021 O O . ALA A 1 379 ? -18.14528 10.37491 38.52764 1.000 34.87537 395 ALA A O 1
ATOM 3023 N N . GLY A 1 380 ? -18.30016 12.62687 38.51941 1.000 32.52549 396 GLY A N 1
ATOM 3024 C CA . GLY A 1 380 ? -17.86069 12.76659 39.90216 1.000 38.66590 396 GLY A CA 1
ATOM 3025 C C . GLY A 1 380 ? -16.34865 12.94363 40.03339 1.000 43.09016 396 GLY A C 1
ATOM 3026 O O . GLY A 1 380 ? -15.56458 12.73904 39.09434 1.000 38.17147 396 GLY A O 1
ATOM 3027 N N . GLU A 1 381 ? -15.93961 13.32777 41.25423 1.000 41.34880 397 GLU A N 1
ATOM 3028 C CA . GLU A 1 381 ? -14.53646 13.61931 41.49841 1.000 44.56006 397 GLU A CA 1
ATOM 3029 C C . GLU A 1 381 ? -13.74199 12.32650 41.60725 1.000 43.75863 397 GLU A C 1
ATOM 3030 O O . GLU A 1 381 ? -12.51865 12.32908 41.42366 1.000 47.88933 397 GLU A O 1
ATOM 3036 N N . THR A 1 382 ? -14.41004 11.24448 42.01499 1.000 41.34479 398 THR A N 1
ATOM 3037 C CA A THR A 1 382 ? -13.87004 9.89564 41.94958 0.234 41.76969 398 THR A CA 1
ATOM 3038 C CA B THR A 1 382 ? -13.86550 9.89523 41.94969 0.766 41.77417 398 THR A CA 1
ATOM 3039 C C . THR A 1 382 ? -14.85278 9.05939 41.14390 1.000 43.10691 398 THR A C 1
ATOM 3040 O O . THR A 1 382 ? -16.06301 9.13078 41.37851 1.000 44.36281 398 THR A O 1
ATOM 3047 N N . PHE A 1 383 ? -14.34502 8.29605 40.18262 1.000 36.35893 399 PHE A N 1
ATOM 3048 C CA . PHE A 1 383 ? -15.22516 7.48131 39.36230 1.000 35.13813 399 PHE A CA 1
ATOM 3049 C C . PHE A 1 383 ? -15.63203 6.23105 40.12378 1.000 43.76831 399 PHE A C 1
ATOM 3050 O O . PHE A 1 383 ? -14.79195 5.59659 40.77734 1.000 42.58588 399 PHE A O 1
ATOM 3058 N N . ALA A 1 384 ? -16.91546 5.86740 40.03721 1.000 41.58290 400 ALA A N 1
ATOM 3059 C CA . ALA A 1 384 ? -17.35006 4.56901 40.55457 1.000 41.70355 400 ALA A CA 1
ATOM 3060 C C . ALA A 1 384 ? -16.77753 3.42537 39.70299 1.000 43.03789 400 ALA A C 1
ATOM 3061 O O . ALA A 1 384 ? -16.79079 3.51218 38.47198 1.000 34.82469 400 ALA A O 1
ATOM 3063 N N . THR A 1 385 ? -16.19712 2.37235 40.33748 1.000 38.08490 401 THR A N 1
ATOM 3064 C CA . THR A 1 385 ? -15.66481 1.30770 39.47680 1.000 42.87220 401 THR A CA 1
ATOM 3065 C C . THR A 1 385 ? -16.82744 0.55130 38.84617 1.000 42.22941 401 THR A C 1
ATOM 3066 O O . THR A 1 385 ? -17.95471 0.57145 39.35638 1.000 38.23537 401 THR A O 1
ATOM 3070 N N . PRO A 1 386 ? -16.57378 -0.16399 37.75665 1.000 40.64991 402 PRO A N 1
ATOM 3071 C CA . PRO A 1 386 ? -17.61510 -1.07751 37.25363 1.000 44.13950 402 PRO A CA 1
ATOM 3072 C C . PRO A 1 386 ? -18.03124 -2.14688 38.24935 1.000 46.89648 402 PRO A C 1
ATOM 3073 O O . PRO A 1 386 ? -19.23069 -2.39724 38.40499 1.000 47.58359 402 PRO A O 1
ATOM 3077 N N . ASP A 1 387 ? -17.07783 -2.77680 38.94990 1.000 47.75972 403 ASP A N 1
ATOM 3078 C CA . ASP A 1 387 ? -17.45171 -3.79468 39.93728 1.000 52.61839 403 ASP A CA 1
ATOM 3079 C C . ASP A 1 387 ? -18.42240 -3.21603 40.96754 1.000 53.99054 403 ASP A C 1
ATOM 3080 O O . ASP A 1 387 ? -19.38601 -3.87726 41.37136 1.000 56.78399 403 ASP A O 1
ATOM 3085 N N . ALA A 1 388 ? -18.20347 -1.95208 41.35910 1.000 51.75432 404 ALA A N 1
ATOM 3086 C CA . ALA A 1 388 ? -19.04349 -1.26743 42.34652 1.000 49.97626 404 ALA A CA 1
ATOM 3087 C C . ALA A 1 388 ? -20.45107 -1.01686 41.83470 1.000 55.13128 404 ALA A C 1
ATOM 3088 O O . ALA A 1 388 ? -21.40385 -0.97857 42.62108 1.000 56.54053 404 ALA A O 1
ATOM 3090 N N . VAL A 1 389 ? -20.57291 -0.85878 40.52074 1.000 50.06013 405 VAL A N 1
ATOM 3091 C CA . VAL A 1 389 ? -21.76839 -0.43122 39.81484 1.000 56.80613 405 VAL A CA 1
ATOM 3092 C C . VAL A 1 389 ? -22.47990 -1.61469 39.19661 1.000 57.77804 405 VAL A C 1
ATOM 3093 O O . VAL A 1 389 ? -23.58712 -1.45296 38.65099 1.000 54.56250 405 VAL A O 1
ATOM 3097 N N . ARG A 1 390 ? -21.86393 -2.79595 39.23804 1.000 54.44997 406 ARG A N 1
ATOM 3098 C CA . ARG A 1 390 ? -22.43394 -3.92479 38.52342 1.000 57.48608 406 ARG A CA 1
ATOM 3099 C C . ARG A 1 390 ? -23.71373 -4.38346 39.20014 1.000 53.16129 406 ARG A C 1
ATOM 3100 O O . ARG A 1 390 ? -24.67580 -4.76015 38.51833 1.000 48.72323 406 ARG A O 1
ATOM 3108 N N . ARG A 1 391 ? -23.77298 -4.25925 40.52767 1.000 54.70549 407 ARG A N 1
ATOM 3109 C CA . ARG A 1 391 ? -24.95746 -4.64246 41.27470 1.000 55.63817 407 ARG A CA 1
ATOM 3110 C C . ARG A 1 391 ? -26.14078 -3.69800 41.01833 1.000 56.02725 407 ARG A C 1
ATOM 3111 O O . ARG A 1 391 ? -27.24719 -4.17092 40.73396 1.000 53.08174 407 ARG A O 1
ATOM 3119 N N . GLU A 1 392 ? -25.93156 -2.37311 41.10520 1.000 57.35527 408 GLU A N 1
ATOM 3120 C CA . GLU A 1 392 ? -27.00296 -1.39819 40.84406 1.000 52.39512 408 GLU A CA 1
ATOM 3121 C C . GLU A 1 392 ? -27.59078 -1.52561 39.45125 1.000 53.89140 408 GLU A C 1
ATOM 3122 O O . GLU A 1 392 ? -28.78335 -1.27829 39.24535 1.000 49.56351 408 GLU A O 1
ATOM 3128 N N . LEU A 1 393 ? -26.77099 -1.87610 38.47948 1.000 56.27034 409 LEU A N 1
ATOM 3129 C CA . LEU A 1 393 ? -27.16914 -1.89853 37.08107 1.000 46.93183 409 LEU A CA 1
ATOM 3130 C C . LEU A 1 393 ? -27.28270 -3.32696 36.54779 1.000 51.00726 409 LEU A C 1
ATOM 3131 O O . LEU A 1 393 ? -27.03533 -3.58497 35.37712 1.000 45.12553 409 LEU A O 1
ATOM 3136 N N . ASP A 1 394 ? -27.67208 -4.28574 37.39956 1.000 54.69963 410 ASP A N 1
ATOM 3137 C CA . ASP A 1 394 ? -27.91217 -5.64366 36.92045 1.000 57.50449 410 ASP A CA 1
ATOM 3138 C C . ASP A 1 394 ? -29.33020 -5.78354 36.33875 1.000 55.20323 410 ASP A C 1
ATOM 3139 O O . ASP A 1 394 ? -30.06853 -4.79871 36.17179 1.000 50.33020 410 ASP A O 1
ATOM 3144 N N . GLY A 1 395 ? -29.70417 -7.02728 35.99120 1.000 50.65990 411 GLY A N 1
ATOM 3145 C CA . GLY A 1 395 ? -31.03991 -7.32087 35.52655 1.000 49.53725 411 GLY A CA 1
ATOM 3146 C C . GLY A 1 395 ? -31.41650 -6.53222 34.28454 1.000 52.96926 411 GLY A C 1
ATOM 3147 O O . GLY A 1 395 ? -30.73407 -6.58883 33.24969 1.000 47.95438 411 GLY A O 1
ATOM 3148 N N . PRO A 1 396 ? -32.52023 -5.77827 34.35806 1.000 53.11355 412 PRO A N 1
ATOM 3149 C CA . PRO A 1 396 ? -32.96372 -5.01438 33.18275 1.000 46.28032 412 PRO A CA 1
ATOM 3150 C C . PRO A 1 396 ? -32.07433 -3.83075 32.85377 1.000 49.44726 412 PRO A C 1
ATOM 3151 O O . PRO A 1 396 ? -32.26385 -3.21914 31.79603 1.000 51.91537 412 PRO A O 1
ATOM 3155 N N . ASN A 1 397 ? -31.11306 -3.47518 33.70908 1.000 50.33831 413 ASN A N 1
ATOM 3156 C CA . ASN A 1 397 ? -30.24724 -2.34035 33.41355 1.000 47.66848 413 ASN A CA 1
ATOM 3157 C C . ASN A 1 397 ? -28.86973 -2.75821 32.87281 1.000 43.66667 413 ASN A C 1
ATOM 3158 O O . ASN A 1 397 ? -27.93659 -1.95391 32.89722 1.000 39.52598 413 ASN A O 1
ATOM 3163 N N . ILE A 1 398 ? -28.73498 -3.98786 32.35971 1.000 38.25478 414 ILE A N 1
ATOM 3164 C CA . ILE A 1 398 ? -27.44361 -4.50617 31.89378 1.000 39.84757 414 ILE A CA 1
ATOM 3165 C C . ILE A 1 398 ? -26.84228 -3.65494 30.76328 1.000 37.60776 414 ILE A C 1
ATOM 3166 O O . ILE A 1 398 ? -25.62503 -3.45042 30.71510 1.000 36.62534 414 ILE A O 1
ATOM 3171 N N . ASP A 1 399 ? -27.65962 -3.17984 29.81226 1.000 33.38549 415 ASP A N 1
ATOM 3172 C CA . ASP A 1 399 ? -27.12238 -2.27890 28.77533 1.000 36.86424 415 ASP A CA 1
ATOM 3173 C C . ASP A 1 399 ? -26.39343 -1.07329 29.38950 1.000 34.90056 415 ASP A C 1
ATOM 3174 O O . ASP A 1 399 ? -25.34371 -0.63658 28.89668 1.000 34.23700 415 ASP A O 1
ATOM 3179 N N . ASP A 1 400 ? -26.98709 -0.49100 30.42896 1.000 31.28882 416 ASP A N 1
ATOM 3180 C CA . ASP A 1 400 ? -26.40008 0.68425 31.07600 1.000 31.14190 416 ASP A CA 1
ATOM 3181 C C . ASP A 1 400 ? -25.05172 0.32903 31.67842 1.000 33.47710 416 ASP A C 1
ATOM 3182 O O . ASP A 1 400 ? -24.07766 1.07785 31.56127 1.000 30.52804 416 ASP A O 1
ATOM 3187 N N . PHE A 1 401 ? -24.96884 -0.84708 32.30765 1.000 32.61186 417 PHE A N 1
ATOM 3188 C CA . PHE A 1 401 ? -23.69539 -1.27552 32.87831 1.000 33.65067 417 PHE A CA 1
ATOM 3189 C C . PHE A 1 401 ? -22.66081 -1.41177 31.77926 1.000 31.65762 417 PHE A C 1
ATOM 3190 O O . PHE A 1 401 ? -21.52903 -0.92786 31.89940 1.000 34.58239 417 PHE A O 1
ATOM 3198 N N . ARG A 1 402 ? -23.03873 -2.05507 30.67806 1.000 30.04610 418 ARG A N 1
ATOM 3199 C CA . ARG A 1 402 ? -22.05349 -2.34074 29.64645 1.000 30.54838 418 ARG A CA 1
ATOM 3200 C C . ARG A 1 402 ? -21.52622 -1.06205 29.01799 1.000 33.38778 418 ARG A C 1
ATOM 3201 O O . ARG A 1 402 ? -20.31818 -0.94748 28.72910 1.000 27.40997 418 ARG A O 1
ATOM 3209 N N . LEU A 1 403 ? -22.41493 -0.08011 28.80277 1.000 28.08594 419 LEU A N 1
ATOM 3210 C CA . LEU A 1 403 ? -21.92422 1.16480 28.23950 1.000 28.18384 419 LEU A CA 1
ATOM 3211 C C . LEU A 1 403 ? -21.12230 1.96207 29.27440 1.000 29.10852 419 LEU A C 1
ATOM 3212 O O . LEU A 1 403 ? -20.10702 2.58482 28.92385 1.000 27.60813 419 LEU A O 1
ATOM 3217 N N . TYR A 1 404 ? -21.56703 1.97578 30.54305 1.000 29.64918 420 TYR A N 1
ATOM 3218 C CA . TYR A 1 404 ? -20.76744 2.61968 31.58076 1.000 29.01708 420 TYR A CA 1
ATOM 3219 C C . TYR A 1 404 ? -19.35654 2.02625 31.64743 1.000 32.72285 420 TYR A C 1
ATOM 3220 O O . TYR A 1 404 ? -18.36403 2.76663 31.74368 1.000 29.72997 420 TYR A O 1
ATOM 3229 N N . GLU A 1 405 ? -19.25083 0.68870 31.61613 1.000 28.80022 421 GLU A N 1
ATOM 3230 C CA . GLU A 1 405 ? -17.94037 0.05808 31.65189 1.000 33.40903 421 GLU A CA 1
ATOM 3231 C C . GLU A 1 405 ? -17.04327 0.54507 30.50281 1.000 31.16476 421 GLU A C 1
ATOM 3232 O O . GLU A 1 405 ? -15.85546 0.86945 30.70969 1.000 29.25517 421 GLU A O 1
ATOM 3238 N N . LEU A 1 406 ? -17.58601 0.55311 29.28196 1.000 26.36583 422 LEU A N 1
ATOM 3239 C CA . LEU A 1 406 ? -16.83627 0.99458 28.11267 1.000 26.95578 422 LEU A CA 1
ATOM 3240 C C . LEU A 1 406 ? -16.29001 2.40632 28.32558 1.000 33.25479 422 LEU A C 1
ATOM 3241 O O . LEU A 1 406 ? -15.11003 2.67602 28.07916 1.000 30.45484 422 LEU A O 1
ATOM 3246 N N . ILE A 1 407 ? -17.14572 3.31058 28.81835 1.000 28.75942 423 ILE A N 1
ATOM 3247 C CA . ILE A 1 407 ? -16.73346 4.69107 29.08265 1.000 29.72190 423 ILE A CA 1
ATOM 3248 C C . ILE A 1 407 ? -15.66104 4.75653 30.17063 1.000 30.84141 423 ILE A C 1
ATOM 3249 O O . ILE A 1 407 ? -14.65915 5.48934 30.05053 1.000 28.64024 423 ILE A O 1
ATOM 3254 N N . TRP A 1 408 ? -15.85016 4.00644 31.26515 1.000 30.20210 424 TRP A N 1
ATOM 3255 C CA . TRP A 1 408 ? -14.85219 3.99580 32.33454 1.000 32.54008 424 TRP A CA 1
ATOM 3256 C C . TRP A 1 408 ? -13.51424 3.51398 31.79387 1.000 32.24182 424 TRP A C 1
ATOM 3257 O O . TRP A 1 408 ? -12.47046 4.14296 32.00839 1.000 31.82007 424 TRP A O 1
ATOM 3268 N N . GLN A 1 409 ? -13.54788 2.43112 31.01823 1.000 28.21922 425 GLN A N 1
ATOM 3269 C CA . GLN A 1 409 ? -12.31268 1.82534 30.53741 1.000 30.00764 425 GLN A CA 1
ATOM 3270 C C . GLN A 1 409 ? -11.57865 2.79009 29.60391 1.000 33.16089 425 GLN A C 1
ATOM 3271 O O . GLN A 1 409 ? -10.35466 2.94449 29.67898 1.000 32.47176 425 GLN A O 1
ATOM 3277 N N . ARG A 1 410 ? -12.33103 3.44188 28.70564 1.000 28.39974 426 ARG A N 1
ATOM 3278 C CA . ARG A 1 410 ? -11.75035 4.42317 27.77270 1.000 29.11781 426 ARG A CA 1
ATOM 3279 C C . ARG A 1 410 ? -11.08558 5.58065 28.50211 1.000 34.31956 426 ARG A C 1
ATOM 3280 O O . ARG A 1 410 ? -10.00782 6.05748 28.09810 1.000 31.74818 426 ARG A O 1
ATOM 3288 N N . THR A 1 411 ? -11.74824 6.07692 29.54987 1.000 30.65165 427 THR A N 1
ATOM 3289 C CA . THR A 1 411 ? -11.26925 7.23123 30.29909 1.000 29.38219 427 THR A CA 1
ATOM 3290 C C . THR A 1 411 ? -10.00608 6.89201 31.06639 1.000 35.01115 427 THR A C 1
ATOM 3291 O O . THR A 1 411 ? -9.04846 7.68333 31.08339 1.000 33.25466 427 THR A O 1
ATOM 3295 N N . VAL A 1 412 ? -9.98021 5.71990 31.72622 1.000 33.69803 428 VAL A N 1
ATOM 3296 C CA . VAL A 1 412 ? -8.75481 5.33432 32.43582 1.000 35.28782 428 VAL A CA 1
ATOM 3297 C C . VAL A 1 412 ? -7.61758 5.10149 31.43929 1.000 33.74578 428 VAL A C 1
ATOM 3298 O O . VAL A 1 412 ? -6.47794 5.54081 31.65926 1.000 35.54618 428 VAL A O 1
ATOM 3302 N N . ALA A 1 413 ? -7.90124 4.41491 30.33556 1.000 30.75624 429 ALA A N 1
ATOM 3303 C CA . ALA A 1 413 ? -6.85215 4.16177 29.34961 1.000 34.63157 429 ALA A CA 1
ATOM 3304 C C . ALA A 1 413 ? -6.27691 5.46161 28.77526 1.000 34.77592 429 ALA A C 1
ATOM 3305 O O . ALA A 1 413 ? -5.08085 5.52033 28.48573 1.000 33.55873 429 ALA A O 1
ATOM 3307 N N . SER A 1 414 ? -7.08399 6.52993 28.68147 1.000 32.11317 430 SER A N 1
ATOM 3308 C CA . SER A 1 414 ? -6.57811 7.78111 28.12054 1.000 37.58926 430 SER A CA 1
ATOM 3309 C C . SER A 1 414 ? -5.48647 8.41653 28.97503 1.000 43.11461 430 SER A C 1
ATOM 3310 O O . SER A 1 414 ? -4.77095 9.29189 28.47842 1.000 43.47214 430 SER A O 1
ATOM 3313 N N . GLN A 1 415 ? -5.34012 8.02382 30.25012 1.000 36.02638 431 GLN A N 1
ATOM 3314 C CA . GLN A 1 415 ? -4.29334 8.56575 31.08995 1.000 40.88079 431 GLN A CA 1
ATOM 3315 C C . GLN A 1 415 ? -3.13698 7.58840 31.31648 1.000 42.48297 431 GLN A C 1
ATOM 3316 O O . GLN A 1 415 ? -2.25923 7.85018 32.14762 1.000 43.93989 431 GLN A O 1
ATOM 3322 N N . MET A 1 416 ? -3.08742 6.49959 30.56874 1.000 39.81151 432 MET A N 1
ATOM 3323 C CA . MET A 1 416 ? -2.06193 5.47862 30.76345 1.000 45.83147 432 MET A CA 1
ATOM 3324 C C . MET A 1 416 ? -0.87511 5.69277 29.81421 1.000 47.99385 432 MET A C 1
ATOM 3325 O O . MET A 1 416 ? -0.93891 6.49740 28.87744 1.000 45.65830 432 MET A O 1
ATOM 3330 N N . ALA A 1 417 ? 0.21743 4.96205 30.07768 1.000 42.46054 433 ALA A N 1
ATOM 3331 C CA . ALA A 1 417 ? 1.46836 5.10829 29.32346 1.000 47.22319 433 ALA A CA 1
ATOM 3332 C C . ALA A 1 417 ? 1.32561 4.58955 27.88132 1.000 45.72152 433 ALA A C 1
ATOM 3333 O O . ALA A 1 417 ? 0.46250 3.75927 27.56403 1.000 42.26547 433 ALA A O 1
ATOM 3335 N N . ASP A 1 418 ? 2.14648 5.13977 26.98317 1.000 46.21507 434 ASP A N 1
ATOM 3336 C CA . ASP A 1 418 ? 2.18005 4.66816 25.59236 1.000 47.02577 434 ASP A CA 1
ATOM 3337 C C . ASP A 1 418 ? 2.47032 3.16773 25.51378 1.000 47.44273 434 ASP A C 1
ATOM 3338 O O . ASP A 1 418 ? 3.18434 2.60335 26.35283 1.000 43.87709 434 ASP A O 1
ATOM 3343 N N . ALA A 1 419 ? 1.90725 2.51133 24.49601 1.000 45.16747 435 ALA A N 1
ATOM 3344 C CA . ALA A 1 419 ? 2.32377 1.14769 24.19612 1.000 46.63050 435 ALA A CA 1
ATOM 3345 C C . ALA A 1 419 ? 3.61253 1.17525 23.36588 1.000 47.61817 435 ALA A C 1
ATOM 3346 O O . ALA A 1 419 ? 3.87645 2.12639 22.63433 1.000 48.07527 435 ALA A O 1
ATOM 3348 N N . ARG A 1 420 ? 4.44761 0.15249 23.53249 1.000 44.49272 436 ARG A N 1
ATOM 3349 C CA . ARG A 1 420 ? 5.73414 0.09370 22.83926 1.000 52.40070 436 ARG A CA 1
ATOM 3350 C C . ARG A 1 420 ? 5.92587 -1.26159 22.18076 1.000 49.50208 436 ARG A C 1
ATOM 3351 O O . ARG A 1 420 ? 5.51340 -2.29119 22.72167 1.000 52.87572 436 ARG A O 1
ATOM 3359 N N . GLY A 1 421 ? 6.61117 -1.26371 21.04442 1.000 52.50349 437 GLY A N 1
ATOM 3360 C CA . GLY A 1 421 ? 7.05684 -2.51752 20.47192 1.000 48.53725 437 GLY A CA 1
ATOM 3361 C C . GLY A 1 421 ? 7.96304 -2.26181 19.28605 1.000 58.06071 437 GLY A C 1
ATOM 3362 O O . GLY A 1 421 ? 8.49058 -1.15463 19.10351 1.000 53.58953 437 GLY A O 1
ATOM 3363 N N . MET A 1 422 ? 8.07943 -3.28853 18.43857 1.000 53.53799 438 MET A N 1
ATOM 3364 C CA . MET A 1 422 ? 8.99260 -3.27816 17.31341 1.000 54.81815 438 MET A CA 1
ATOM 3365 C C . MET A 1 422 ? 8.18424 -3.50721 16.03597 1.000 55.37672 438 MET A C 1
ATOM 3366 O O . MET A 1 422 ? 7.31880 -4.38632 16.00080 1.000 54.07900 438 MET A O 1
ATOM 3371 N N . THR A 1 423 ? 8.40290 -2.69194 15.00685 1.000 56.18571 439 THR A N 1
ATOM 3372 C CA . THR A 1 423 ? 7.88559 -3.01703 13.68057 1.000 52.80256 439 THR A CA 1
ATOM 3373 C C . THR A 1 423 ? 8.99079 -3.75971 12.93438 1.000 58.06247 439 THR A C 1
ATOM 3374 O O . THR A 1 423 ? 10.16190 -3.36576 12.99936 1.000 60.47673 439 THR A O 1
ATOM 3378 N N . LEU A 1 424 ? 8.63307 -4.84772 12.25921 1.000 56.20895 440 LEU A N 1
ATOM 3379 C CA . LEU A 1 424 ? 9.61676 -5.76319 11.69150 1.000 56.32349 440 LEU A CA 1
ATOM 3380 C C . LEU A 1 424 ? 9.45808 -5.84262 10.17887 1.000 55.74725 440 LEU A C 1
ATOM 3381 O O . LEU A 1 424 ? 8.34747 -6.01382 9.68346 1.000 52.23261 440 LEU A O 1
ATOM 3386 N N . SER A 1 425 ? 10.56877 -5.75531 9.45426 1.000 60.28801 441 SER A N 1
ATOM 3387 C CA . SER A 1 425 ? 10.55952 -5.90731 8.00415 1.000 60.97358 441 SER A CA 1
ATOM 3388 C C . SER A 1 425 ? 11.64810 -6.89303 7.60342 1.000 60.16432 441 SER A C 1
ATOM 3389 O O . SER A 1 425 ? 12.65050 -7.06227 8.30409 1.000 60.27031 441 SER A O 1
ATOM 3392 N N . LEU A 1 426 ? 11.41990 -7.56932 6.47864 1.000 58.75162 442 LEU A N 1
ATOM 3393 C CA . LEU A 1 426 ? 12.29691 -8.65161 6.04537 1.000 56.51197 442 LEU A CA 1
ATOM 3394 C C . LEU A 1 426 ? 12.21168 -8.71662 4.53199 1.000 55.99657 442 LEU A C 1
ATOM 3395 O O . LEU A 1 426 ? 11.10524 -8.77589 3.99317 1.000 46.51322 442 LEU A O 1
ATOM 3400 N N . ARG A 1 427 ? 13.36139 -8.65923 3.86658 1.000 55.53062 443 ARG A N 1
ATOM 3401 C CA . ARG A 1 427 ? 13.48593 -8.81408 2.42131 1.000 55.35042 443 ARG A CA 1
ATOM 3402 C C . ARG A 1 427 ? 14.39022 -10.00770 2.12886 1.000 53.66343 443 ARG A C 1
ATOM 3403 O O . ARG A 1 427 ? 15.53892 -10.04840 2.58616 1.000 56.38650 443 ARG A O 1
ATOM 3411 N N . ILE A 1 428 ? 13.88173 -10.96805 1.34726 1.000 51.07048 444 ILE A N 1
ATOM 3412 C CA . ILE A 1 428 ? 14.48109 -12.29512 1.20201 1.000 51.24932 444 ILE A CA 1
ATOM 3413 C C . ILE A 1 428 ? 14.61347 -12.59694 -0.28861 1.000 53.41247 444 ILE A C 1
ATOM 3414 O O . ILE A 1 428 ? 13.64342 -12.42568 -1.03996 1.000 51.56937 444 ILE A O 1
ATOM 3419 N N . THR A 1 429 ? 15.78980 -13.04659 -0.71959 1.000 53.54319 445 THR A N 1
ATOM 3420 C CA . THR A 1 429 ? 16.02869 -13.22739 -2.14527 1.000 52.90063 445 THR A CA 1
ATOM 3421 C C . THR A 1 429 ? 16.30782 -14.69406 -2.46276 1.000 56.47660 445 THR A C 1
ATOM 3422 O O . THR A 1 429 ? 16.91310 -15.41827 -1.66408 1.000 56.85901 445 THR A O 1
ATOM 3426 N N . GLY A 1 430 ? 15.87655 -15.12850 -3.65354 1.000 51.91254 446 GLY A N 1
ATOM 3427 C CA . GLY A 1 430 ? 16.21830 -16.46023 -4.12591 1.000 48.73626 446 GLY A CA 1
ATOM 3428 C C . GLY A 1 430 ? 16.33480 -16.53654 -5.63836 1.000 56.71029 446 GLY A C 1
ATOM 3429 O O . GLY A 1 430 ? 16.34458 -15.50895 -6.33881 1.000 54.77342 446 GLY A O 1
ATOM 3430 N N . MET A 1 431 ? 16.39515 -17.75278 -6.16565 1.000 54.76786 447 MET A N 1
ATOM 3431 C CA . MET A 1 431 ? 16.52273 -17.92329 -7.60498 1.000 57.42579 447 MET A CA 1
ATOM 3432 C C . MET A 1 431 ? 15.67464 -19.10162 -8.06152 1.000 56.53877 447 MET A C 1
ATOM 3433 O O . MET A 1 431 ? 15.79461 -20.20854 -7.52208 1.000 53.13863 447 MET A O 1
ATOM 3438 N N . SER A 1 432 ? 14.75798 -18.82080 -8.99558 1.000 49.38111 448 SER A N 1
ATOM 3439 C CA . SER A 1 432 ? 13.85008 -19.80098 -9.57654 1.000 49.90424 448 SER A CA 1
ATOM 3440 C C . SER A 1 432 ? 14.27739 -19.96876 -11.03494 1.000 53.94808 448 SER A C 1
ATOM 3441 O O . SER A 1 432 ? 13.91570 -19.16765 -11.90029 1.000 51.86050 448 SER A O 1
ATOM 3444 N N . GLY A 1 433 ? 15.07135 -20.98906 -11.29641 1.000 55.11446 449 GLY A N 1
ATOM 3445 C CA . GLY A 1 433 ? 15.66089 -21.11095 -12.61622 1.000 62.51167 449 GLY A CA 1
ATOM 3446 C C . GLY A 1 433 ? 16.59722 -19.95320 -12.89630 1.000 60.28414 449 GLY A C 1
ATOM 3447 O O . GLY A 1 433 ? 17.58329 -19.77493 -12.18000 1.000 63.52135 449 GLY A O 1
ATOM 3448 N N . HIS A 1 434 ? 16.30107 -19.14161 -13.90124 1.000 58.49008 450 HIS A N 1
ATOM 3449 C CA . HIS A 1 434 ? 17.17885 -18.03292 -14.25031 1.000 65.30556 450 HIS A CA 1
ATOM 3450 C C . HIS A 1 434 ? 16.69656 -16.70885 -13.68374 1.000 61.59780 450 HIS A C 1
ATOM 3451 O O . HIS A 1 434 ? 17.30631 -15.67628 -13.95954 1.000 65.87428 450 HIS A O 1
ATOM 3458 N N . GLN A 1 435 ? 15.61835 -16.70586 -12.90871 1.000 56.49104 451 GLN A N 1
ATOM 3459 C CA . GLN A 1 435 ? 14.96453 -15.47385 -12.49638 1.000 57.67022 451 GLN A CA 1
ATOM 3460 C C . GLN A 1 435 ? 15.14963 -15.27088 -11.00550 1.000 58.46066 451 GLN A C 1
ATOM 3461 O O . GLN A 1 435 ? 14.76665 -16.13139 -10.21149 1.000 51.79315 451 GLN A O 1
ATOM 3467 N N . GLU A 1 436 ? 15.70551 -14.12658 -10.62961 1.000 60.84199 452 GLU A N 1
ATOM 3468 C CA . GLU A 1 436 ? 15.75543 -13.76341 -9.22677 1.000 56.73856 452 GLU A CA 1
ATOM 3469 C C . GLU A 1 436 ? 14.34179 -13.46231 -8.73140 1.000 58.05554 452 GLU A C 1
ATOM 3470 O O . GLU A 1 436 ? 13.55556 -12.80597 -9.42366 1.000 57.61380 452 GLU A O 1
ATOM 3476 N N . VAL A 1 437 ? 13.99838 -13.98658 -7.55191 1.000 49.48242 453 VAL A N 1
ATOM 3477 C CA . VAL A 1 437 ? 12.73880 -13.69343 -6.88289 1.000 50.94001 453 VAL A CA 1
ATOM 3478 C C . VAL A 1 437 ? 13.03454 -13.01736 -5.55240 1.000 51.46703 453 VAL A C 1
ATOM 3479 O O . VAL A 1 437 ? 14.05108 -13.30240 -4.89975 1.000 49.24344 453 VAL A O 1
ATOM 3483 N N . VAL A 1 438 ? 12.12285 -12.13875 -5.14469 1.000 42.57140 454 VAL A N 1
ATOM 3484 C CA . VAL A 1 438 ? 12.15800 -11.50093 -3.82149 1.000 44.68033 454 VAL A CA 1
ATOM 3485 C C . VAL A 1 438 ? 10.92503 -11.92474 -3.04506 1.000 46.75008 454 VAL A C 1
ATOM 3486 O O . VAL A 1 438 ? 9.80806 -11.92558 -3.58481 1.000 45.10075 454 VAL A O 1
ATOM 3490 N N . PHE A 1 439 ? 11.12238 -12.25273 -1.76052 1.000 47.39310 455 PHE A N 1
ATOM 3491 C CA . PHE A 1 439 ? 10.04379 -12.59725 -0.83643 1.000 45.22346 455 PHE A CA 1
ATOM 3492 C C . PHE A 1 439 ? 10.02901 -11.58402 0.30318 1.000 45.85212 455 PHE A C 1
ATOM 3493 O O . PHE A 1 439 ? 11.09175 -11.15258 0.76117 1.000 46.21496 455 PHE A O 1
ATOM 3501 N N . SER A 1 440 ? 8.83834 -11.21284 0.77597 1.000 44.39213 456 SER A N 1
ATOM 3502 C CA . SER A 1 440 ? 8.73920 -10.19837 1.81705 1.000 46.52639 456 SER A CA 1
ATOM 3503 C C . SER A 1 440 ? 7.90366 -10.69822 2.98131 1.000 48.51463 456 SER A C 1
ATOM 3504 O O . SER A 1 440 ? 6.96164 -11.47363 2.81689 1.000 45.22015 456 SER A O 1
ATOM 3507 N N . ALA A 1 441 ? 8.26241 -10.22915 4.17071 1.000 48.26217 457 ALA A N 1
ATOM 3508 C CA . ALA A 1 441 ? 7.49778 -10.51865 5.37384 1.000 48.95329 457 ALA A CA 1
ATOM 3509 C C . ALA A 1 441 ? 7.57936 -9.29749 6.26937 1.000 54.77668 457 ALA A C 1
ATOM 3510 O O . ALA A 1 441 ? 8.53932 -8.52433 6.18736 1.000 49.73034 457 ALA A O 1
ATOM 3512 N N . THR A 1 442 ? 6.52159 -9.08521 7.05433 1.000 51.92545 458 THR A N 1
ATOM 3513 C CA . THR A 1 442 ? 6.48306 -8.01830 8.03927 1.000 55.59154 458 THR A CA 1
ATOM 3514 C C . THR A 1 442 ? 6.00065 -8.59494 9.36146 1.000 58.68423 458 THR A C 1
ATOM 3515 O O . THR A 1 442 ? 5.62305 -9.76809 9.47401 1.000 56.92548 458 THR A O 1
ATOM 3519 N N . GLY A 1 443 ? 6.02536 -7.75515 10.37876 1.000 55.88697 459 GLY A N 1
ATOM 3520 C CA . GLY A 1 443 ? 5.80933 -8.25574 11.72009 1.000 55.13406 459 GLY A CA 1
ATOM 3521 C C . GLY A 1 443 ? 5.71481 -7.07999 12.65618 1.000 54.36390 459 GLY A C 1
ATOM 3522 O O . GLY A 1 443 ? 6.08193 -5.95286 12.31205 1.000 53.10413 459 GLY A O 1
ATOM 3523 N N . ARG A 1 444 ? 5.20287 -7.35842 13.84448 1.000 56.64304 460 ARG A N 1
ATOM 3524 C CA . ARG A 1 444 ? 5.01282 -6.30952 14.84609 1.000 52.32898 460 ARG A CA 1
ATOM 3525 C C . ARG A 1 444 ? 4.97982 -6.96025 16.21405 1.000 53.98980 460 ARG A C 1
ATOM 3526 O O . ARG A 1 444 ? 4.26978 -7.94764 16.40768 1.000 55.46792 460 ARG A O 1
ATOM 3534 N N . THR A 1 445 ? 5.76134 -6.43213 17.14870 1.000 52.34837 461 THR A N 1
ATOM 3535 C CA . THR A 1 445 ? 5.71254 -6.90651 18.52091 1.000 52.37151 461 THR A CA 1
ATOM 3536 C C . THR A 1 445 ? 5.03442 -5.85545 19.38302 1.000 49.55656 461 THR A C 1
ATOM 3537 O O . THR A 1 445 ? 4.89357 -4.68508 19.00038 1.000 47.58794 461 THR A O 1
ATOM 3541 N N . LEU A 1 446 ? 4.60709 -6.30557 20.55566 1.000 52.77585 462 LEU A N 1
ATOM 3542 C CA . LEU A 1 446 ? 4.07221 -5.45133 21.61287 1.000 50.36257 462 LEU A CA 1
ATOM 3543 C C . LEU A 1 446 ? 4.87225 -5.83344 22.85270 1.000 52.46804 462 LEU A C 1
ATOM 3544 O O . LEU A 1 446 ? 4.49941 -6.76606 23.56637 1.000 53.50203 462 LEU A O 1
ATOM 3549 N N . THR A 1 447 ? 6.01351 -5.16244 23.04647 1.000 49.80651 463 THR A N 1
ATOM 3550 C CA . THR A 1 447 ? 6.87420 -5.38696 24.20288 1.000 54.42052 463 THR A CA 1
ATOM 3551 C C . THR A 1 447 ? 6.29585 -4.75804 25.47343 1.000 51.40924 463 THR A C 1
ATOM 3552 O O . THR A 1 447 ? 6.64246 -5.18586 26.57499 1.000 53.61586 463 THR A O 1
ATOM 3556 N N . PH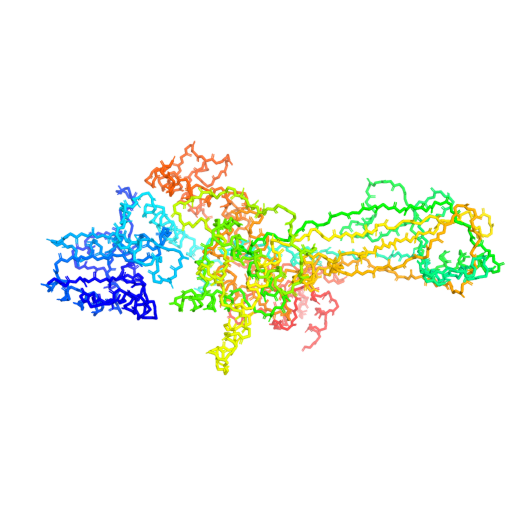E A 1 448 ? 5.41481 -3.78042 25.34983 1.000 50.88283 464 PHE A N 1
ATOM 3557 C CA . PHE A 1 448 ? 4.83355 -3.12594 26.53360 1.000 54.82550 464 PHE A CA 1
ATOM 3558 C C . PHE A 1 448 ? 3.41316 -2.67576 26.21129 1.000 47.99696 464 PHE A C 1
ATOM 3559 O O . PHE A 1 448 ? 3.22243 -1.75356 25.41389 1.000 47.04355 464 PHE A O 1
ATOM 3567 N N . PRO A 1 449 ? 2.40163 -3.27172 26.84368 1.000 48.24080 465 PRO A N 1
ATOM 3568 C CA . PRO A 1 449 ? 1.01258 -2.96457 26.44528 1.000 49.07361 465 PRO A CA 1
ATOM 3569 C C . PRO A 1 449 ? 0.59096 -1.52912 26.77166 1.000 42.62724 465 PRO A C 1
ATOM 3570 O O . PRO A 1 449 ? -0.25431 -0.96174 26.07378 1.000 43.46302 465 PRO A O 1
ATOM 3574 N N . GLY A 1 450 ? 1.15324 -0.91874 27.80462 1.000 46.63773 466 GLY A N 1
ATOM 3575 C CA . GLY A 1 450 ? 0.64342 0.39475 28.19352 1.000 48.95913 466 GLY A CA 1
ATOM 3576 C C . GLY A 1 450 ? -0.88571 0.41046 28.32079 1.000 41.29084 466 GLY A C 1
ATOM 3577 O O . GLY A 1 450 ? -1.50896 -0.52458 28.85743 1.000 42.78954 466 GLY A O 1
ATOM 3578 N N . PHE A 1 451 ? -1.48591 1.47691 27.79231 1.000 36.48827 467 PHE A N 1
ATOM 3579 C CA . PHE A 1 451 ? -2.93146 1.68328 27.84441 1.000 35.11355 467 PHE A CA 1
ATOM 3580 C C . PHE A 1 451 ? -3.72700 0.54550 27.20159 1.000 40.34815 467 PHE A C 1
ATOM 3581 O O . PHE A 1 451 ? -4.92769 0.42208 27.45129 1.000 37.88349 467 PHE A O 1
ATOM 3589 N N . LEU A 1 452 ? -3.11552 -0.24660 26.31995 1.000 37.40152 468 LEU A N 1
ATOM 3590 C CA . LEU A 1 452 ? -3.85552 -1.32458 25.67575 1.000 40.85670 468 LEU A CA 1
ATOM 3591 C C . LEU A 1 452 ? -4.26078 -2.41571 26.65964 1.000 39.34715 468 LEU A C 1
ATOM 3592 O O . LEU A 1 452 ? -5.12736 -3.23346 26.34493 1.000 42.42438 468 LEU A O 1
ATOM 3597 N N . LYS A 1 453 ? -3.63700 -2.47836 27.82890 1.000 41.13372 469 LYS A N 1
ATOM 3598 C CA . LYS A 1 453 ? -4.13429 -3.39110 28.84002 1.000 43.27554 469 LYS A CA 1
ATOM 3599 C C . LYS A 1 453 ? -5.53007 -2.97256 29.31604 1.000 45.61347 469 LYS A C 1
ATOM 3600 O O . LYS A 1 453 ? -6.31835 -3.83010 29.73235 1.000 44.43320 469 LYS A O 1
ATOM 3606 N N . ALA A 1 454 ? -5.87082 -1.67772 29.22235 1.000 40.47834 470 ALA A N 1
ATOM 3607 C CA . ALA A 1 454 ? -7.17682 -1.19853 29.66590 1.000 40.00930 470 ALA A CA 1
ATOM 3608 C C . ALA A 1 454 ? -8.18205 -0.98001 28.54291 1.000 41.66324 470 ALA A C 1
ATOM 3609 O O . ALA A 1 454 ? -9.38587 -1.11666 28.79335 1.000 35.29287 470 ALA A O 1
ATOM 3611 N N . TYR A 1 455 ? -7.73594 -0.58569 27.33919 1.000 37.10803 471 TYR A N 1
ATOM 3612 C CA . TYR A 1 455 ? -8.66254 -0.34602 26.23102 1.000 34.05126 471 TYR A CA 1
ATOM 3613 C C . TYR A 1 455 ? -7.95400 -0.66092 24.92516 1.000 35.18705 471 TYR A C 1
ATOM 3614 O O . TYR A 1 455 ? -6.85513 -0.14887 24.69736 1.000 35.95691 471 TYR A O 1
ATOM 3623 N N . VAL A 1 456 ? -8.60273 -1.45292 24.07234 1.000 36.10666 472 VAL A N 1
ATOM 3624 C CA . VAL A 1 456 ? -8.21945 -1.67640 22.67818 1.000 36.90397 472 VAL A CA 1
ATOM 3625 C C . VAL A 1 456 ? -9.43142 -1.41999 21.79478 1.000 33.79532 472 VAL A C 1
ATOM 3626 O O . VAL A 1 456 ? -10.47650 -2.03394 22.00377 1.000 36.35217 472 VAL A O 1
ATOM 3630 N N . GLU A 1 457 ? -9.28366 -0.59084 20.76471 1.000 34.56860 473 GLU A N 1
ATOM 3631 C CA . GLU A 1 457 ? -10.39633 -0.35086 19.85665 1.000 35.15417 473 GLU A CA 1
ATOM 3632 C C . GLU A 1 457 ? -10.74984 -1.61119 19.05833 1.000 40.16503 473 GLU A C 1
ATOM 3633 O O . GLU A 1 457 ? -9.91766 -2.49463 18.85333 1.000 36.40516 473 GLU A O 1
ATOM 3639 N N . THR A 1 458 ? -12.01736 -1.70811 18.63877 1.000 37.28008 474 THR A N 1
ATOM 3640 C CA . THR A 1 458 ? -12.49415 -2.86192 17.88525 1.000 37.68622 474 THR A CA 1
ATOM 3641 C C . THR A 1 458 ? -12.48852 -2.51037 16.39813 1.000 36.79300 474 THR A C 1
ATOM 3642 O O . THR A 1 458 ? -12.85460 -1.38472 16.01172 1.000 32.48402 474 THR A O 1
ATOM 3646 N N . VAL A 1 459 ? -11.98617 -3.43809 15.56254 1.000 39.09642 475 VAL A N 1
ATOM 3647 C CA . VAL A 1 459 ? -11.89492 -3.11286 14.12992 1.000 37.98366 475 VAL A CA 1
ATOM 3648 C C . VAL A 1 459 ? -13.28620 -3.18028 13.51547 1.000 34.71505 475 VAL A C 1
ATOM 3649 O O . VAL A 1 459 ? -14.11932 -4.00283 13.90862 1.000 36.65685 475 VAL A O 1
ATOM 3653 N N . ASP A 1 460 ? -13.53574 -2.31832 12.52376 1.000 36.58190 476 ASP A N 1
ATOM 3654 C CA . ASP A 1 460 ? -14.81206 -2.36301 11.80341 1.000 35.48082 476 ASP A CA 1
ATOM 3655 C C . ASP A 1 460 ? -14.95361 -3.71407 11.10355 1.000 36.62256 476 ASP A C 1
ATOM 3656 O O . ASP A 1 460 ? -14.03820 -4.17483 10.41847 1.000 35.90424 476 ASP A O 1
ATOM 3661 N N . GLU A 1 461 ? -16.10428 -4.33668 11.29626 1.000 33.16759 477 GLU A N 1
ATOM 3662 C CA . GLU A 1 461 ? -16.32811 -5.70341 10.88030 1.000 38.50353 477 GLU A CA 1
ATOM 3663 C C . GLU A 1 461 ? -16.32439 -5.85113 9.35432 1.000 37.92419 477 GLU A C 1
ATOM 3664 O O . GLU A 1 461 ? -16.01069 -6.92744 8.84577 1.000 35.31193 477 GLU A O 1
ATOM 3670 N N . LEU A 1 462 ? -16.65421 -4.78377 8.62170 1.000 34.62390 478 LEU A N 1
ATOM 3671 C CA . LEU A 1 462 ? -16.71901 -4.80367 7.15798 1.000 38.38601 478 LEU A CA 1
ATOM 3672 C C . LEU A 1 462 ? -15.42109 -4.33578 6.50541 1.000 41.61738 478 LEU A C 1
ATOM 3673 O O . LEU A 1 462 ? -15.06436 -4.83982 5.43644 1.000 41.00089 478 LEU A O 1
ATOM 3678 N N . VAL A 1 463 ? -14.72051 -3.37270 7.11851 1.000 42.41381 479 VAL A N 1
ATOM 3679 C CA . VAL A 1 463 ? -13.42415 -2.93659 6.61368 1.000 42.52042 479 VAL A CA 1
ATOM 3680 C C . VAL A 1 463 ? -12.34913 -3.96631 6.94012 1.000 49.73182 479 VAL A C 1
ATOM 3681 O O . VAL A 1 463 ? -11.44740 -4.19838 6.13057 1.000 53.65227 479 VAL A O 1
ATOM 3685 N N . GLY A 1 464 ? -12.43284 -4.61716 8.12271 1.000 44.09273 480 GLY A N 1
ATOM 3686 C CA . GLY A 1 464 ? -11.40114 -5.53943 8.56492 1.000 50.09260 480 GLY A CA 1
ATOM 3687 C C . GLY A 1 464 ? -10.12107 -4.80066 8.92671 1.000 50.57481 480 GLY A C 1
ATOM 3688 O O . GLY A 1 464 ? -10.04036 -3.56881 8.88338 1.000 47.20587 480 GLY A O 1
ATOM 3689 N N . GLY A 1 465 ? -9.10512 -5.56913 9.31428 1.000 50.41189 481 GLY A N 1
ATOM 3690 C CA . GLY A 1 465 ? -7.81089 -5.02398 9.68146 1.000 48.71037 481 GLY A CA 1
ATOM 3691 C C . GLY A 1 465 ? -7.30052 -5.65679 10.95608 1.000 42.56819 481 GLY A C 1
ATOM 3692 O O . GLY A 1 465 ? -7.94606 -6.51114 11.56136 1.000 45.31647 481 GLY A O 1
ATOM 3693 N N . GLU A 1 466 ? -6.11492 -5.22305 11.37579 1.000 44.57146 482 GLU A N 1
ATOM 3694 C CA . GLU A 1 466 ? -5.51667 -5.77183 12.58847 1.000 45.80957 482 GLU A CA 1
ATOM 3695 C C . GLU A 1 466 ? -5.80295 -4.87815 13.79414 1.000 42.95562 482 GLU A C 1
ATOM 3696 O O . GLU A 1 466 ? -5.68228 -3.65207 13.70742 1.000 47.06239 482 GLU A O 1
ATOM 3702 N N . ALA A 1 467 ? -6.15014 -5.49943 14.92025 1.000 41.31556 483 ALA A N 1
ATOM 3703 C CA . ALA A 1 467 ? -6.34915 -4.73647 16.15754 1.000 46.09619 483 ALA A CA 1
ATOM 3704 C C . ALA A 1 467 ? -5.01709 -4.16751 16.66197 1.000 44.34458 483 ALA A C 1
ATOM 3705 O O . ALA A 1 467 ? -3.95584 -4.74608 16.45049 1.000 41.59550 483 ALA A O 1
ATOM 3707 N N . ASP A 1 468 ? -5.09163 -3.03540 17.39218 1.000 45.45483 484 ASP A N 1
ATOM 3708 C CA . ASP A 1 468 ? -3.88135 -2.35353 17.87465 1.000 45.60507 484 ASP A CA 1
ATOM 3709 C C . ASP A 1 468 ? -2.99008 -3.19521 18.77812 1.000 44.48519 484 ASP A C 1
ATOM 3710 O O . ASP A 1 468 ? -1.81639 -2.84968 18.92443 1.000 47.48219 484 ASP A O 1
ATOM 3715 N N . ASP A 1 469 ? -3.49805 -4.26967 19.39879 1.000 43.85754 485 ASP A N 1
ATOM 3716 C CA . ASP A 1 469 ? -2.68624 -5.10048 20.27818 1.000 42.19632 485 ASP A CA 1
ATOM 3717 C C . ASP A 1 469 ? -2.26545 -6.41407 19.63716 1.000 45.95030 485 ASP A C 1
ATOM 3718 O O . ASP A 1 469 ? -1.61249 -7.22468 20.29387 1.000 47.11618 485 ASP A O 1
ATOM 3723 N N . ALA A 1 470 ? -2.62224 -6.64431 18.38073 1.000 44.33975 486 ALA A N 1
ATOM 3724 C CA . ALA A 1 470 ? -2.22861 -7.87219 17.70768 1.000 47.79572 486 ALA A CA 1
ATOM 3725 C C . ALA A 1 470 ? -0.73176 -7.87308 17.44037 1.000 49.04862 486 ALA A C 1
ATOM 3726 O O . ALA A 1 470 ? -0.13233 -6.83919 17.12110 1.000 46.48523 486 ALA A O 1
ATOM 3728 N N . GLU A 1 471 ? -0.14759 -9.06554 17.50489 1.000 46.20045 487 GLU A N 1
ATOM 3729 C CA . GLU A 1 471 ? 1.27935 -9.26493 17.34336 1.000 50.63896 487 GLU A CA 1
ATOM 3730 C C . GLU A 1 471 ? 1.50279 -10.24224 16.18725 1.000 57.96519 487 GLU A C 1
ATOM 3731 O O . GLU A 1 471 ? 0.75951 -11.22053 16.03867 1.000 52.14728 487 GLU A O 1
ATOM 3737 N N . ARG A 1 472 ? 2.50297 -9.95946 15.35466 1.000 53.15828 488 ARG A N 1
ATOM 3738 C CA . ARG A 1 472 ? 2.93771 -10.86867 14.28917 1.000 58.27170 488 ARG A CA 1
ATOM 3739 C C . ARG A 1 472 ? 4.44101 -11.09005 14.45126 1.000 54.29623 488 ARG A C 1
ATOM 3740 O O . ARG A 1 472 ? 5.22935 -10.22156 14.06992 1.000 55.70987 488 ARG A O 1
ATOM 3748 N N . ARG A 1 473 ? 4.83816 -12.24612 14.98732 1.000 54.38426 489 ARG A N 1
ATOM 3749 C CA . ARG A 1 473 ? 6.22324 -12.48053 15.36556 1.000 62.71578 489 ARG A CA 1
ATOM 3750 C C . ARG A 1 473 ? 7.06012 -12.96965 14.19000 1.000 62.37346 4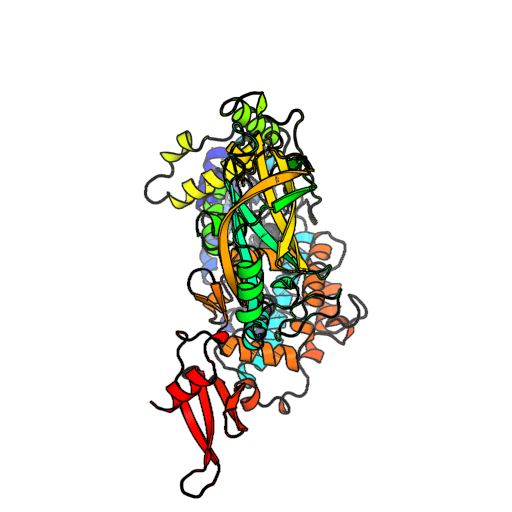89 ARG A C 1
ATOM 3751 O O . ARG A 1 473 ? 6.57162 -13.67133 13.29602 1.000 65.02848 489 ARG A O 1
ATOM 3759 N N . LEU A 1 474 ? 8.34267 -12.59842 14.21046 1.000 63.38743 490 LEU A N 1
ATOM 3760 C CA . LEU A 1 474 ? 9.32718 -12.98728 13.20653 1.000 59.67983 490 LEU A CA 1
ATOM 3761 C C . LEU A 1 474 ? 10.63151 -13.23353 13.94831 1.000 65.77202 490 LEU A C 1
ATOM 3762 O O . LEU A 1 474 ? 10.96744 -12.46927 14.86652 1.000 62.36824 490 LEU A O 1
ATOM 3767 N N . PRO A 1 475 ? 11.38022 -14.27524 13.58478 1.000 61.69801 491 PRO A N 1
ATOM 3768 C CA . PRO A 1 475 ? 12.68797 -14.49366 14.21069 1.000 65.89949 491 PRO A CA 1
ATOM 3769 C C . PRO A 1 475 ? 13.64493 -13.35630 13.88967 1.000 69.44825 491 PRO A C 1
ATOM 3770 O O . PRO A 1 475 ? 13.47359 -12.59743 12.92865 1.000 68.32895 491 PRO A O 1
ATOM 3774 N N . HIS A 1 476 ? 14.66535 -13.23661 14.73145 1.000 67.29569 492 HIS A N 1
ATOM 3775 C CA . HIS A 1 476 ? 15.73472 -12.28810 14.47674 1.000 70.35854 492 HIS A CA 1
ATOM 3776 C C . HIS A 1 476 ? 16.68266 -12.90546 13.45049 1.000 71.21838 492 HIS A C 1
ATOM 3777 O O . HIS A 1 476 ? 17.15674 -14.03199 13.64020 1.000 74.36752 492 HIS A O 1
ATOM 3784 N N . LEU A 1 477 ? 16.93526 -12.18776 12.35311 1.000 72.92491 493 LEU A N 1
ATOM 3785 C CA . LEU A 1 477 ? 17.70002 -12.71486 11.22817 1.000 68.86802 493 LEU A CA 1
ATOM 3786 C C . LEU A 1 477 ? 18.71827 -11.67906 10.78276 1.000 68.67351 493 LEU A C 1
ATOM 3787 O O . LEU A 1 477 ? 18.55725 -10.47808 11.02183 1.000 72.22109 493 LEU A O 1
ATOM 3792 N N . THR A 1 478 ? 19.76482 -12.15830 10.10697 1.000 75.72139 494 THR A N 1
ATOM 3793 C CA . THR A 1 478 ? 20.89966 -11.32948 9.73256 1.000 71.85263 494 THR A CA 1
ATOM 3794 C C . THR A 1 478 ? 21.12496 -11.38734 8.22272 1.000 69.59544 494 THR A C 1
ATOM 3795 O O . THR A 1 478 ? 21.01475 -12.46602 7.62116 1.000 67.91012 494 THR A O 1
ATOM 3799 N N . PRO A 1 479 ? 21.44181 -10.25640 7.58728 1.000 68.30782 495 PRO A N 1
ATOM 3800 C CA . PRO A 1 479 ? 21.66444 -10.25639 6.12873 1.000 70.47934 495 PRO A CA 1
ATOM 3801 C C . PRO A 1 479 ? 22.68870 -11.30863 5.73760 1.000 67.74912 495 PRO A C 1
ATOM 3802 O O . PRO A 1 479 ? 23.78411 -11.36252 6.30206 1.000 73.53681 495 PRO A O 1
ATOM 3806 N N . GLY A 1 480 ? 22.32566 -12.15391 4.76654 1.000 69.45528 496 GLY A N 1
ATOM 3807 C CA . GLY A 1 480 ? 23.18119 -13.24248 4.32303 1.000 66.29934 496 GLY A CA 1
ATOM 3808 C C . GLY A 1 480 ? 22.83560 -14.59041 4.92147 1.000 67.68861 496 GLY A C 1
ATOM 3809 O O . GLY A 1 480 ? 23.37579 -15.60101 4.48641 1.000 63.50557 496 GLY A O 1
ATOM 3810 N N . GLN A 1 481 ? 21.93150 -14.62850 5.89393 1.000 71.44826 497 GLN A N 1
ATOM 3811 C CA . GLN A 1 481 ? 21.52533 -15.88399 6.51482 1.000 70.99834 497 GLN A CA 1
ATOM 3812 C C . GLN A 1 481 ? 20.71558 -16.73452 5.53910 1.000 71.51732 497 GLN A C 1
ATOM 3813 O O . GLN A 1 481 ? 19.77464 -16.24444 4.89848 1.000 66.30718 497 GLN A O 1
ATOM 3819 N N . ARG A 1 482 ? 21.03587 -18.02384 5.47568 1.000 70.03481 498 ARG A N 1
ATOM 3820 C CA . ARG A 1 482 ? 20.28659 -18.95896 4.64712 1.000 70.71643 498 ARG A CA 1
ATOM 3821 C C . ARG A 1 482 ? 19.00133 -19.40503 5.34625 1.000 73.18781 498 ARG A C 1
ATOM 3822 O O . ARG A 1 482 ? 18.94123 -19.48737 6.58156 1.000 72.54475 498 ARG A O 1
ATOM 3830 N N . LEU A 1 483 ? 17.96392 -19.68968 4.53462 1.000 66.69455 499 LEU A N 1
ATOM 3831 C CA . LEU A 1 483 ? 16.68570 -20.23550 4.99202 1.000 62.11151 499 LEU A CA 1
ATOM 3832 C C . LEU A 1 483 ? 16.25593 -21.40212 4.10527 1.000 67.98389 499 LEU A C 1
ATOM 3833 O O . LEU A 1 483 ? 16.39321 -21.35070 2.87439 1.000 63.31821 499 LEU A O 1
ATOM 3838 N N . ASP A 1 484 ? 15.69621 -22.43533 4.73927 1.000 66.48464 500 ASP A N 1
ATOM 3839 C CA . ASP A 1 484 ? 15.07034 -23.55164 4.04147 1.000 64.73627 500 ASP A CA 1
ATOM 3840 C C . ASP A 1 484 ? 13.59703 -23.28026 3.77647 1.000 64.08833 500 ASP A C 1
ATOM 3841 O O . ASP A 1 484 ? 12.92880 -22.56835 4.53964 1.000 62.04554 500 ASP A O 1
ATOM 3846 N N . ILE A 1 485 ? 13.08732 -23.87146 2.69737 1.000 62.00318 501 ILE A N 1
ATOM 3847 C CA . ILE A 1 485 ? 11.68179 -23.74356 2.30488 1.000 66.58702 501 ILE A CA 1
ATOM 3848 C C . ILE A 1 485 ? 10.90879 -24.96845 2.79325 1.000 65.17779 501 ILE A C 1
ATOM 3849 O O . ILE A 1 485 ? 11.17729 -26.09088 2.36326 1.000 69.64428 501 ILE A O 1
ATOM 3854 N N . VAL A 1 486 ? 9.92738 -24.75956 3.66671 1.000 66.45668 502 VAL A N 1
ATOM 3855 C CA . VAL A 1 486 ? 9.07292 -25.86239 4.11021 1.000 69.24896 502 VAL A CA 1
ATOM 3856 C C . VAL A 1 486 ? 8.00760 -26.17624 3.07032 1.000 71.33511 502 VAL A C 1
ATOM 3857 O O . VAL A 1 486 ? 7.83740 -27.32698 2.65037 1.000 68.01131 502 VAL A O 1
ATOM 3861 N N . GLU A 1 487 ? 7.25760 -25.15485 2.66421 1.000 63.66226 503 GLU A N 1
ATOM 3862 C CA . GLU A 1 487 ? 6.12516 -25.31241 1.76846 1.000 66.07458 503 GLU A CA 1
ATOM 3863 C C . GLU A 1 487 ? 6.08615 -24.10277 0.85252 1.000 59.10492 503 GLU A C 1
ATOM 3864 O O . GLU A 1 487 ? 6.40499 -22.98049 1.26653 1.000 59.07272 503 GLU A O 1
ATOM 3870 N N . LEU A 1 488 ? 5.68731 -24.34245 -0.38256 1.000 56.18647 504 LEU A N 1
ATOM 3871 C CA . LEU A 1 488 ? 5.49274 -23.30836 -1.37734 1.000 57.46695 504 LEU A CA 1
ATOM 3872 C C . LEU A 1 488 ? 4.08758 -23.48165 -1.92430 1.000 55.90794 504 LEU A C 1
ATOM 3873 O O . LEU A 1 488 ? 3.71771 -24.58684 -2.33834 1.000 58.33189 504 LEU A O 1
ATOM 3878 N N . THR A 1 489 ? 3.31541 -22.39852 -1.93742 1.000 49.12070 505 THR A N 1
ATOM 3879 C CA . THR A 1 489 ? 1.91588 -22.43970 -2.35051 1.000 48.11754 505 THR A CA 1
ATOM 3880 C C . THR A 1 489 ? 1.58548 -21.32294 -3.32427 1.000 44.18463 505 THR A C 1
ATOM 3881 O O . THR A 1 489 ? 1.41055 -20.16778 -2.90967 1.000 41.65555 505 THR A O 1
ATOM 3885 N N . PRO A 1 490 ? 1.48648 -21.63134 -4.61275 1.000 44.33903 506 PRO A N 1
ATOM 3886 C CA . PRO A 1 490 ? 0.91546 -20.65376 -5.54760 1.000 43.29429 506 PRO A CA 1
ATOM 3887 C C . PRO A 1 490 ? -0.48310 -20.28780 -5.06922 1.000 42.47203 506 PRO A C 1
ATOM 3888 O O . PRO A 1 490 ? -1.29042 -21.15048 -4.71464 1.000 43.83396 506 PRO A O 1
ATOM 3892 N N . ASP A 1 491 ? -0.72648 -18.98598 -4.96208 1.000 38.45599 507 ASP A N 1
ATOM 3893 C CA . ASP A 1 491 ? -1.86837 -18.45373 -4.22543 1.000 40.72594 507 ASP A CA 1
ATOM 3894 C C . ASP A 1 491 ? -2.64266 -17.47485 -5.10738 1.000 39.60718 507 ASP A 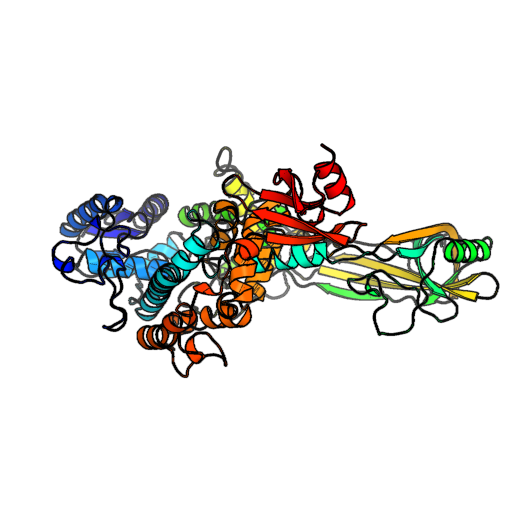C 1
ATOM 3895 O O . ASP A 1 491 ? -2.08422 -16.47099 -5.58003 1.000 39.99630 507 ASP A O 1
ATOM 3900 N N . GLY A 1 492 ? -3.92338 -17.75183 -5.30567 1.000 39.97882 508 GLY A N 1
ATOM 3901 C CA . GLY A 1 492 ? -4.76902 -16.95227 -6.16031 1.000 36.00412 508 GLY A CA 1
ATOM 3902 C C . GLY A 1 492 ? -5.64338 -15.98083 -5.39066 1.000 37.66666 508 GLY A C 1
ATOM 3903 O O . GLY A 1 492 ? -6.08826 -16.25800 -4.28232 1.000 35.76382 508 GLY A O 1
ATOM 3904 N N . HIS A 1 493 ? -5.87221 -14.82029 -5.99310 1.000 33.10221 509 HIS A N 1
ATOM 3905 C CA . HIS A 1 493 ? -6.56000 -13.72183 -5.32410 1.000 35.79466 509 HIS A CA 1
ATOM 3906 C C . HIS A 1 493 ? -7.50020 -13.01137 -6.28754 1.000 35.22303 509 HIS A C 1
ATOM 3907 O O . HIS A 1 493 ? -7.31301 -13.04089 -7.49825 1.000 33.12093 509 HIS A O 1
ATOM 3914 N N . ALA A 1 494 ? -8.48366 -12.29592 -5.73467 1.000 37.56745 510 ALA A N 1
ATOM 3915 C CA . ALA A 1 494 ? -9.32427 -11.44107 -6.55551 1.000 35.64587 510 ALA A CA 1
ATOM 3916 C C . ALA A 1 494 ? -9.51701 -10.13429 -5.81063 1.000 34.08244 510 ALA A C 1
ATOM 3917 O O . ALA A 1 494 ? -9.58233 -10.14055 -4.58243 1.000 33.70617 510 ALA A O 1
ATOM 3919 N N . THR A 1 495 ? -9.59128 -9.02275 -6.53517 1.000 30.57737 511 THR A N 1
ATOM 3920 C CA . THR A 1 495 ? -9.86528 -7.76243 -5.83699 1.000 31.24232 511 THR A CA 1
ATOM 3921 C C . THR A 1 495 ? -11.30445 -7.74506 -5.32993 1.000 32.11078 511 THR A C 1
ATOM 3922 O O . THR A 1 495 ? -12.18142 -8.41787 -5.86783 1.000 29.94207 511 THR A O 1
ATOM 3926 N N . ASN A 1 496 ? -11.55054 -6.94661 -4.29176 1.000 31.74347 512 ASN A N 1
ATOM 3927 C CA . ASN A 1 496 ? -12.82636 -6.94251 -3.59076 1.000 33.27990 512 ASN A CA 1
ATOM 3928 C C . ASN A 1 496 ? -13.51165 -5.59085 -3.75594 1.000 29.98150 512 ASN A C 1
ATOM 3929 O O . ASN A 1 496 ? -12.82512 -4.56849 -3.85558 1.000 29.51229 512 ASN A O 1
ATOM 3934 N N . PRO A 1 497 ? -14.84569 -5.55305 -3.83754 1.000 32.16947 513 PRO A N 1
ATOM 3935 C CA . PRO A 1 497 ? -15.55148 -4.25790 -3.95842 1.000 29.58531 513 PRO A CA 1
ATOM 3936 C C . PRO A 1 497 ? -15.40114 -3.44756 -2.67561 1.000 31.84590 513 PRO A C 1
ATOM 3937 O O . PRO A 1 497 ? -15.13953 -4.01919 -1.60004 1.000 30.69238 513 PRO A O 1
ATOM 3941 N N . PRO A 1 498 ? -15.54295 -2.12533 -2.74405 1.000 29.97024 514 PRO A N 1
ATOM 3942 C CA . PRO A 1 498 ? -15.38352 -1.30254 -1.53735 1.000 29.69995 514 PRO A CA 1
ATOM 3943 C C . PRO A 1 498 ? -16.43839 -1.69837 -0.52302 1.000 32.03052 514 PRO A C 1
ATOM 3944 O O . PRO A 1 498 ? -17.57502 -2.04030 -0.88930 1.000 28.60592 514 PRO A O 1
ATOM 3948 N N . ALA A 1 499 ? -16.02596 -1.70813 0.74936 1.000 27.30770 515 ALA A N 1
ATOM 3949 C CA . ALA A 1 499 ? -16.85632 -2.15651 1.87032 1.000 32.05436 515 ALA A CA 1
ATOM 3950 C C . ALA A 1 499 ? -18.12784 -1.31523 2.02681 1.000 28.56793 515 ALA A C 1
ATOM 3951 O O . ALA A 1 499 ? -18.11248 -0.10050 1.84329 1.000 30.30846 515 ALA A O 1
ATOM 3953 N N . ARG A 1 500 ? -19.23427 -1.96854 2.39659 1.000 28.27339 516 ARG A N 1
ATOM 3954 C CA . ARG A 1 500 ? -20.42863 -1.20993 2.81656 1.000 25.56694 516 ARG A CA 1
ATOM 3955 C C . ARG A 1 500 ? -20.14864 -0.50032 4.14861 1.000 30.74311 516 ARG A C 1
ATOM 3956 O O . ARG A 1 500 ? -19.19604 -0.83714 4.88563 1.000 26.78778 516 ARG A O 1
ATOM 3964 N N . TYR A 1 501 ? -20.97892 0.49014 4.45296 1.000 27.21943 517 TYR A N 1
ATOM 3965 C CA . TYR A 1 501 ? -20.86972 1.17346 5.75111 1.000 26.96989 517 TYR A CA 1
ATOM 3966 C C . TYR A 1 501 ? -21.54772 0.36396 6.83476 1.000 28.77426 517 TYR A C 1
ATOM 3967 O O . TYR A 1 501 ? -22.62471 -0.18504 6.59948 1.000 29.74876 517 TYR A O 1
ATOM 3976 N N . THR A 1 502 ? -20.95940 0.36654 8.05212 1.000 27.01454 518 THR A N 1
ATOM 3977 C CA . THR A 1 502 ? -21.70309 -0.02242 9.24653 1.000 26.46450 518 THR A CA 1
ATOM 3978 C C . THR A 1 502 ? -22.29100 1.23573 9.86661 1.000 29.86514 518 THR A C 1
ATOM 3979 O O . THR A 1 502 ? -22.00192 2.35643 9.42933 1.000 25.34384 518 THR A O 1
ATOM 3983 N N . GLU A 1 503 ? -23.03753 1.09106 10.97777 1.000 24.35238 519 GLU A N 1
ATOM 3984 C CA . GLU A 1 503 ? -23.45050 2.31873 11.65498 1.000 27.37467 519 GLU A CA 1
ATOM 3985 C C . GLU A 1 503 ? -22.22315 3.06897 12.16375 1.000 23.61125 519 GLU A C 1
ATOM 3986 O O . GLU A 1 503 ? -22.10814 4.29151 12.00113 1.000 24.63919 519 GLU A O 1
ATOM 3992 N N . ALA A 1 504 ? -21.22074 2.32639 12.65406 1.000 27.26195 520 ALA A N 1
ATOM 3993 C CA . ALA A 1 504 ? -19.98737 2.94570 13.11107 1.000 23.76266 520 ALA A CA 1
ATOM 3994 C C . ALA A 1 504 ? -19.31112 3.73378 11.99053 1.000 28.01069 520 ALA A C 1
ATOM 3995 O O . ALA A 1 504 ? -18.79950 4.83819 12.22433 1.000 25.30483 520 ALA A O 1
ATOM 3997 N N . SER A 1 505 ? -19.21998 3.14078 10.77654 1.000 23.33267 521 SER A N 1
ATOM 3998 C CA . SER A 1 505 ? -18.40150 3.84316 9.78634 1.000 21.93936 521 SER A CA 1
ATOM 3999 C C . SER A 1 505 ? -19.22559 4.94585 9.13716 1.000 22.43153 521 SER A C 1
ATOM 4000 O O . SER A 1 505 ? -18.65434 5.91784 8.63476 1.000 22.10698 521 SER A O 1
ATOM 4003 N N . LEU A 1 506 ? -20.55625 4.87246 9.20633 1.000 21.45885 522 LEU A N 1
ATOM 4004 C CA . LEU A 1 506 ? -21.35562 6.02481 8.72308 1.000 24.04142 522 LEU A CA 1
ATOM 4005 C C . LEU A 1 506 ? -21.24217 7.22079 9.67331 1.000 21.71053 522 LEU A C 1
ATOM 4006 O O . LEU A 1 506 ? -21.08770 8.35067 9.22415 1.000 23.80331 522 LEU A O 1
ATOM 4011 N N . VAL A 1 507 ? -21.27468 6.98391 10.99468 1.000 22.63102 523 VAL A N 1
ATOM 4012 C CA . VAL A 1 507 ? -21.00848 8.07166 11.94833 1.000 22.48825 523 VAL A CA 1
ATOM 4013 C C . VAL A 1 507 ? -19.65026 8.69873 11.65378 1.000 23.64718 523 VAL A C 1
ATOM 4014 O O . VAL A 1 507 ? -19.49717 9.93550 11.60486 1.000 24.00757 523 VAL A O 1
ATOM 4018 N N . LYS A 1 508 ? -18.62333 7.86101 11.46625 1.000 25.07732 524 LYS A N 1
ATOM 4019 C CA . LYS A 1 508 ? -17.29729 8.40651 11.17013 1.000 24.90599 524 LYS A CA 1
ATOM 4020 C C . LYS A 1 508 ? -17.31802 9.27353 9.90819 1.000 25.69589 524 LYS A C 1
ATOM 4021 O O . LYS A 1 508 ? -16.73104 10.35616 9.86378 1.000 25.23418 524 LYS A O 1
ATOM 4027 N N . ALA A 1 509 ? -18.01857 8.82874 8.86880 1.000 24.85444 525 ALA A N 1
ATOM 4028 C CA . ALA A 1 509 ? -18.06332 9.65673 7.65816 1.000 25.86712 525 ALA A CA 1
ATOM 4029 C C . ALA A 1 509 ? -18.86923 10.94503 7.87140 1.000 26.08442 525 ALA A C 1
ATOM 4030 O O . ALA A 1 509 ? -18.45890 12.01495 7.40602 1.000 27.85418 525 ALA A O 1
ATOM 4032 N N . LEU A 1 510 ? -20.00662 10.87015 8.57599 1.000 26.34072 526 LEU A N 1
ATOM 4033 C CA . LEU A 1 510 ? -20.77206 12.09906 8.84801 1.000 26.29201 526 LEU A CA 1
ATOM 4034 C C . LEU A 1 510 ? -19.93655 13.10289 9.63427 1.000 28.24740 526 LEU A C 1
ATOM 4035 O O . LEU A 1 510 ? -20.06144 14.31562 9.44297 1.000 28.85848 526 LEU A O 1
ATOM 4040 N N . GLU A 1 511 ? -19.09236 12.61260 10.53882 1.000 25.09517 527 GLU A N 1
ATOM 4041 C CA . GLU A 1 511 ? -18.21951 13.50856 11.28561 1.000 24.93492 527 GLU A CA 1
ATOM 4042 C C . GLU A 1 511 ? -17.11604 14.05765 10.40030 1.000 27.39209 527 GLU A C 1
ATOM 4043 O O . GLU A 1 511 ? -16.88821 15.27653 10.35878 1.000 26.46189 527 GLU A O 1
ATOM 4049 N N . GLU A 1 512 ? -16.46348 13.18879 9.61900 1.000 24.15731 528 GLU A N 1
ATOM 4050 C CA . GLU A 1 512 ? -15.34607 13.68656 8.78815 1.000 29.33786 528 GLU A CA 1
ATOM 4051 C C . GLU A 1 512 ? -15.80819 14.58553 7.65091 1.000 32.20181 528 GLU A C 1
ATOM 4052 O O . GLU A 1 512 ? -15.08497 15.51793 7.28337 1.000 29.29477 528 GLU A O 1
ATOM 4058 N N . LEU A 1 513 ? -17.00526 14.34455 7.08895 1.000 26.05535 529 LEU A N 1
ATOM 4059 C CA . LEU A 1 513 ? -17.52189 15.25436 6.07500 1.000 27.04823 529 LEU A CA 1
ATOM 4060 C C . LEU A 1 513 ? -18.07749 16.54270 6.67025 1.000 29.14292 529 LEU A C 1
ATOM 4061 O O . LEU A 1 513 ? -18.41865 17.46548 5.91197 1.000 29.85644 529 LEU A O 1
ATOM 4066 N N . GLY A 1 514 ? -18.19665 16.63270 7.98137 1.000 31.85832 530 GLY A N 1
ATOM 4067 C CA . GLY A 1 514 ? -18.69128 17.84573 8.60652 1.000 31.05954 530 GLY A CA 1
ATOM 4068 C C . GLY A 1 514 ? -20.20469 18.00469 8.48455 1.000 30.01985 530 GLY A C 1
ATOM 4069 O O . GLY A 1 514 ? -20.73203 19.12517 8.63595 1.000 30.49715 530 GLY A O 1
ATOM 4070 N N . ILE A 1 515 ? -20.91019 16.90819 8.25483 1.000 27.49533 531 ILE A N 1
ATOM 4071 C CA . ILE A 1 515 ? -22.34984 16.91583 8.03998 1.000 26.37743 531 ILE A CA 1
ATOM 4072 C C . ILE A 1 515 ? -23.12478 16.57655 9.30940 1.000 29.91274 531 ILE A C 1
ATOM 4073 O O . ILE A 1 515 ? -24.21313 17.11225 9.53506 1.000 31.23548 531 ILE A O 1
ATOM 4078 N N . GLY A 1 516 ? -22.60545 15.65850 10.11733 1.000 25.71692 532 GLY A N 1
ATOM 4079 C CA . GLY A 1 516 ? -23.22676 15.32315 11.38994 1.000 28.92549 532 GLY A CA 1
ATOM 4080 C C . GLY A 1 516 ? -22.76212 16.22283 12.51315 1.000 27.30037 532 GLY A C 1
ATOM 4081 O O . GLY A 1 516 ? -21.80782 16.95036 12.33358 1.000 27.64324 532 GLY A O 1
ATOM 4082 N N . ARG A 1 517 ? -23.52993 16.24172 13.60408 1.000 25.53396 533 ARG A N 1
ATOM 4083 C CA . ARG A 1 517 ? -23.15627 16.91753 14.83800 1.000 25.07290 533 ARG A CA 1
ATOM 4084 C C . ARG A 1 517 ? -23.42862 15.94014 15.97668 1.000 26.09100 533 ARG A C 1
ATOM 4085 O O . ARG A 1 517 ? -24.23903 15.01645 15.82736 1.000 25.27086 533 ARG A O 1
ATOM 4093 N N . PRO A 1 518 ? -22.81773 16.16114 17.15797 1.000 25.41198 534 PRO A N 1
ATOM 4094 C CA . PRO A 1 518 ? -23.11748 15.26692 18.28591 1.000 25.29520 534 PRO A CA 1
ATOM 4095 C C . PRO A 1 518 ? -24.58643 15.03784 18.49195 1.000 26.53844 534 PRO A C 1
ATOM 4096 O O . PRO A 1 518 ? -24.99778 13.89630 18.75066 1.000 27.85857 534 PRO A O 1
ATOM 4100 N N . SER A 1 519 ? -25.41225 16.09133 18.37670 1.000 26.90803 535 SER A N 1
ATOM 4101 C CA . SER A 1 519 ? -26.84466 15.90689 18.58326 1.000 29.14508 535 SER A CA 1
ATOM 4102 C C . SER A 1 519 ? -27.57643 15.23748 17.42948 1.000 29.87420 535 SER A C 1
ATOM 4103 O O . SER A 1 519 ? -28.73713 14.86763 17.62636 1.000 31.12596 535 SER A O 1
ATOM 4106 N N . THR A 1 520 ? -26.95900 15.08452 16.24797 1.000 26.84801 536 THR A N 1
ATOM 4107 C CA . THR A 1 520 ? -27.67646 14.55296 15.09347 1.000 30.00199 536 THR A CA 1
ATOM 4108 C C . THR A 1 520 ? -27.19279 13.18467 14.57734 1.000 26.12843 536 THR A C 1
ATOM 4109 O O . THR A 1 520 ? -27.91106 12.58534 13.78193 1.000 29.82776 536 THR A O 1
ATOM 4113 N N . TYR A 1 521 ? -25.99226 12.70318 14.93088 1.000 24.89990 537 TYR A N 1
ATOM 4114 C CA . TYR A 1 521 ? -25.51077 11.46169 14.30472 1.000 25.85442 537 TYR A CA 1
ATOM 4115 C C . TYR A 1 521 ? -26.55789 10.36464 14.43001 1.000 27.85275 537 TYR A C 1
ATOM 4116 O O . TYR A 1 521 ? -26.90204 9.69233 13.45295 1.000 27.63673 537 TYR A O 1
ATOM 4125 N N . SER A 1 522 ? -27.06713 10.14947 15.64107 1.000 25.94116 538 SER A N 1
ATOM 4126 C CA . SER A 1 522 ? -27.91099 8.97988 15.81970 1.000 24.14691 538 SER A CA 1
ATOM 4127 C C . SER A 1 522 ? -29.30645 9.19445 15.27944 1.000 25.63249 538 SER A C 1
ATOM 4128 O O . SER A 1 522 ? -29.92552 8.24149 14.80031 1.000 25.86533 538 SER A O 1
ATOM 4131 N N . SER A 1 523 ? -29.82651 10.41728 15.33687 1.000 22.91451 539 SER A N 1
ATOM 4132 C CA . SER A 1 523 ? -31.14997 10.65266 14.77545 1.000 26.99856 539 SER A CA 1
ATOM 4133 C C . SER A 1 523 ? -31.12823 10.54269 13.24027 1.000 27.77658 539 SER A C 1
ATOM 4134 O O . SER A 1 523 ? -32.09882 10.06161 12.64671 1.000 26.99900 539 SER A O 1
ATOM 4137 N N . ILE A 1 524 ? -30.05109 11.01314 12.57584 1.000 24.44849 540 ILE A N 1
ATOM 4138 C CA . ILE A 1 524 ? -29.92727 10.79560 11.11895 1.000 23.55124 540 ILE A CA 1
ATOM 4139 C C . ILE A 1 524 ? -29.96676 9.29563 10.80709 1.000 26.67025 540 ILE A C 1
ATOM 4140 O O . ILE A 1 524 ? -30.69544 8.83085 9.91656 1.000 26.76716 540 ILE A O 1
ATOM 4145 N N . ILE A 1 525 ? -29.14274 8.52175 11.51675 1.000 24.93713 541 ILE A N 1
ATOM 4146 C CA . ILE A 1 525 ? -29.01101 7.10712 11.19934 1.000 28.93383 541 ILE A CA 1
ATOM 4147 C C . ILE A 1 525 ? -30.28411 6.35003 11.52407 1.000 28.32413 541 ILE A C 1
ATOM 4148 O O . ILE A 1 525 ? -30.68556 5.42873 10.78719 1.000 26.45524 541 ILE A O 1
ATOM 4153 N N . LYS A 1 526 ? -30.94992 6.71472 12.62536 1.000 26.55314 542 LYS A N 1
ATOM 4154 C CA . LYS A 1 526 ? -32.23619 6.08187 12.89493 1.000 24.92651 542 LYS A CA 1
ATOM 4155 C C . LYS A 1 526 ? -33.30377 6.47474 11.86130 1.000 29.96692 542 LYS A C 1
ATOM 4156 O O . LYS A 1 526 ? -34.06317 5.61145 11.39387 1.000 30.20927 542 LYS A O 1
ATOM 4162 N N . THR A 1 527 ? -33.36396 7.74940 11.45111 1.000 26.46273 543 THR A N 1
ATOM 4163 C CA A THR A 1 527 ? -34.47323 8.17295 10.60886 0.585 29.62519 543 THR A CA 1
ATOM 4164 C CA B THR A 1 527 ? -34.49048 8.15415 10.59974 0.415 29.69391 543 THR A CA 1
ATOM 4165 C C . THR A 1 527 ? -34.35309 7.57454 9.19349 1.000 32.34214 543 THR A C 1
ATOM 4166 O O . THR A 1 527 ? -35.35922 7.19051 8.57668 1.000 29.69338 543 THR A O 1
ATOM 4173 N N . ILE A 1 528 ? -33.12386 7.45420 8.67631 1.000 26.35507 544 ILE A N 1
ATOM 4174 C CA . ILE A 1 528 ? -32.99949 6.90416 7.32599 1.000 27.12447 544 ILE A CA 1
ATOM 4175 C C . ILE A 1 528 ? -33.36837 5.42720 7.30053 1.000 28.55212 544 ILE A C 1
ATOM 4176 O O . ILE A 1 528 ? -33.79100 4.91092 6.25631 1.000 31.38789 544 ILE A O 1
ATOM 4181 N N . GLN A 1 529 ? -33.30423 4.73862 8.44236 1.000 28.47514 545 GLN A N 1
ATOM 4182 C CA . GLN A 1 529 ? -33.77414 3.36569 8.50088 1.000 31.06870 545 GLN A CA 1
ATOM 4183 C C . GLN A 1 529 ? -35.27569 3.28420 8.73373 1.000 33.86677 545 GLN A C 1
ATOM 4184 O O . GLN A 1 529 ? -35.92647 2.38255 8.19769 1.000 39.97954 545 GLN A O 1
ATOM 4190 N N . ASP A 1 530 ? -35.86860 4.22380 9.49021 1.000 38.48760 546 ASP A N 1
ATOM 4191 C CA . ASP A 1 530 ? -37.30166 4.10889 9.80359 1.000 37.32141 546 ASP A CA 1
ATOM 4192 C C . ASP A 1 530 ? -38.15413 4.51184 8.62393 1.000 45.85773 546 ASP A C 1
ATOM 4193 O O . ASP A 1 530 ? -39.17601 3.86283 8.34495 1.000 46.43155 546 ASP A O 1
ATOM 4198 N N . ARG A 1 531 ? -37.74748 5.54747 7.88566 1.000 50.45402 547 ARG A N 1
ATOM 4199 C CA . ARG A 1 531 ? -38.50764 5.97357 6.71270 1.000 50.25580 547 ARG A CA 1
ATOM 4200 C C . ARG A 1 531 ? -38.28429 5.07061 5.50374 1.000 48.48075 547 ARG A C 1
ATOM 4201 O O . ARG A 1 531 ? -38.78606 5.38263 4.41017 1.000 48.06596 547 ARG A O 1
ATOM 4209 N N . GLY A 1 532 ? -37.59078 3.94206 5.68988 1.000 46.62775 548 GLY A N 1
ATOM 4210 C CA . GLY A 1 532 ? -37.44601 2.95865 4.61483 1.000 44.29792 548 GLY A CA 1
ATOM 4211 C C . GLY A 1 532 ? -36.36870 3.25809 3.60619 1.000 35.98924 548 GLY A C 1
ATOM 4212 O O . GLY A 1 532 ? -36.34799 2.65241 2.51871 1.000 40.07389 548 GLY A O 1
ATOM 4213 N N . TYR A 1 533 ? -35.55861 4.25475 3.85002 1.000 33.47095 549 TYR A N 1
ATOM 4214 C CA . TYR A 1 533 ? -34.49790 4.42640 2.87702 1.000 39.85702 549 TYR A CA 1
ATOM 4215 C C . TYR A 1 533 ? -33.44442 3.32156 3.00751 1.000 36.03291 549 TYR A C 1
ATOM 4216 O O . TYR A 1 533 ? -32.80272 2.97643 2.01223 1.000 40.32011 549 TYR A O 1
ATOM 4225 N N . VAL A 1 534 ? -33.17800 2.79373 4.21763 1.000 30.78996 550 VAL A N 1
ATOM 4226 C CA . VAL A 1 534 ? -31.93772 2.04238 4.42205 1.000 27.84164 550 VAL A CA 1
ATOM 4227 C C . VAL A 1 534 ? -32.28396 0.82659 5.26672 1.000 34.43898 550 VAL A C 1
ATOM 4228 O O . VAL A 1 534 ? -33.00230 0.95543 6.25999 1.000 31.42859 550 VAL A O 1
ATOM 4232 N N . HIS A 1 535 ? -31.78050 -0.34744 4.92663 1.000 31.58195 551 HIS A N 1
ATOM 4233 C CA . HIS A 1 535 ? -31.98344 -1.38473 5.93291 1.000 37.47455 551 HIS A CA 1
ATOM 4234 C C . HIS A 1 535 ? -30.66804 -2.06155 6.27597 1.000 36.95736 551 HIS A C 1
ATOM 4235 O O . HIS A 1 535 ? -29.61465 -1.72256 5.74746 1.000 33.35949 551 HIS A O 1
ATOM 4242 N N . LYS A 1 536 ? -30.73095 -2.96851 7.24824 1.000 35.81251 552 LYS A N 1
ATOM 4243 C CA . LYS A 1 536 ? -29.54605 -3.62696 7.79255 1.000 38.01215 552 LYS A CA 1
ATOM 4244 C C . LYS A 1 536 ? -29.47216 -5.07253 7.34025 1.000 43.59404 552 LYS A C 1
ATOM 4245 O O . LYS A 1 536 ? -30.44079 -5.82656 7.46728 1.000 44.56642 552 LYS A O 1
ATOM 4251 N N . LYS A 1 537 ? -28.32148 -5.44241 6.81683 1.000 39.31668 553 LYS A N 1
ATOM 4252 C CA . LYS A 1 537 ? -27.99460 -6.81043 6.45036 1.000 41.75285 553 LYS A CA 1
ATOM 4253 C C . LYS A 1 537 ? -26.80729 -7.13699 7.35321 1.000 39.18064 553 LYS A C 1
ATOM 4254 O O . LYS A 1 537 ? -25.67896 -6.68706 7.10543 1.000 35.56814 553 LYS A O 1
ATOM 4260 N N . GLY A 1 538 ? -27.08133 -7.85969 8.43735 1.000 42.12272 554 GLY A N 1
ATOM 4261 C CA . GLY A 1 538 ? -26.08471 -8.01881 9.48416 1.000 38.03450 554 GLY A CA 1
ATOM 4262 C C . GLY A 1 538 ? -25.73056 -6.65606 10.02822 1.000 35.21785 554 GLY A C 1
ATOM 4263 O O . GLY A 1 538 ? -26.58167 -5.90807 10.48246 1.000 38.55665 554 GLY A O 1
ATOM 4264 N N . SER A 1 539 ? -24.47040 -6.28482 9.98423 1.000 32.55573 555 SER A N 1
ATOM 4265 C CA . SER A 1 539 ? -24.07279 -4.96064 10.44633 1.000 35.43018 555 SER A CA 1
ATOM 4266 C C . SER A 1 539 ? -23.97249 -3.93780 9.31630 1.000 33.63569 555 SER A C 1
ATOM 4267 O O . SER A 1 539 ? -23.68637 -2.75065 9.58433 1.000 31.06038 555 SER A O 1
ATOM 4270 N N . ALA A 1 540 ? -24.23488 -4.34904 8.08372 1.000 29.71258 556 ALA A N 1
ATOM 4271 C CA . ALA A 1 540 ? -24.13667 -3.45692 6.91438 1.000 28.06642 556 ALA A CA 1
ATOM 4272 C C . ALA A 1 540 ? -25.43560 -2.68254 6.65516 1.000 28.46464 556 ALA A C 1
ATOM 4273 O O . ALA A 1 540 ? -26.52711 -3.23113 6.73438 1.000 29.19341 556 ALA A O 1
ATOM 4275 N N . LEU A 1 541 ? -25.29289 -1.40534 6.32627 1.000 28.40474 557 LEU A N 1
ATOM 4276 C CA . LEU A 1 541 ? -26.37658 -0.55702 5.85030 1.000 27.65493 557 LEU A CA 1
ATOM 4277 C C . LEU A 1 541 ? -26.53059 -0.74001 4.33197 1.000 24.81299 557 LEU A C 1
ATOM 4278 O O . LEU A 1 541 ? -25.56308 -0.60196 3.58025 1.000 29.20815 557 LEU A O 1
ATOM 4283 N N . VAL A 1 542 ? -27.73721 -1.04467 3.88321 1.000 26.75872 558 VAL A N 1
ATOM 4284 C CA . VAL A 1 542 ? -27.99698 -1.32843 2.47317 1.000 26.11276 558 VAL A CA 1
ATOM 4285 C C . VAL A 1 542 ? -29.13202 -0.41353 2.03926 1.000 29.14427 558 VAL A C 1
ATOM 4286 O O . VAL A 1 542 ? -30.18081 -0.40694 2.68106 1.000 30.93447 558 VAL A O 1
ATOM 4290 N N . PRO A 1 543 ? -28.97813 0.36246 0.97052 1.000 26.07018 559 PRO A N 1
ATOM 4291 C CA . PRO A 1 543 ? -30.07635 1.21312 0.51168 1.000 26.62248 559 PRO A CA 1
ATOM 4292 C C . PRO A 1 543 ? -31.17894 0.40686 -0.14918 1.000 27.67573 559 PRO A C 1
ATOM 4293 O O . PRO A 1 543 ? -30.90640 -0.54221 -0.88475 1.000 28.33585 559 PRO A O 1
ATOM 4297 N N . SER A 1 544 ? -32.42587 0.85381 0.04913 1.000 29.90075 560 SER A N 1
ATOM 4298 C CA . SER A 1 544 ? -33.59872 0.32612 -0.63302 1.000 27.32982 560 SER A CA 1
ATOM 4299 C C . SER A 1 544 ? -33.70841 0.93217 -2.03868 1.000 30.96946 560 SER A C 1
ATOM 4300 O O . SER A 1 544 ? -33.03990 1.90624 -2.37563 1.000 25.40806 560 SER A O 1
ATOM 4303 N N . TRP A 1 545 ? -34.57883 0.34543 -2.86277 1.000 29.94035 561 TRP A N 1
ATOM 4304 C CA . TRP A 1 545 ? -34.66600 0.86171 -4.23063 1.000 30.45340 561 TRP A CA 1
ATOM 4305 C C . TRP A 1 545 ? -35.28957 2.25866 -4.23632 1.000 25.66917 561 TRP A C 1
ATOM 4306 O O . TRP A 1 545 ? -34.86564 3.10986 -5.01296 1.000 27.15932 561 TRP A O 1
ATOM 4317 N N . VAL A 1 546 ? -36.27144 2.53509 -3.34619 1.000 25.69984 562 VAL A N 1
ATOM 4318 C CA . VAL A 1 546 ? -36.79255 3.89992 -3.35251 1.000 30.22536 562 VAL A CA 1
ATOM 4319 C C . VAL A 1 546 ? -35.70910 4.90722 -2.94838 1.000 27.93990 562 VAL A C 1
ATOM 4320 O O . VAL A 1 546 ? -35.72309 6.05455 -3.41969 1.000 26.01968 562 VAL A O 1
ATOM 4324 N N . ALA A 1 547 ? -34.73130 4.50426 -2.11133 1.000 24.17855 563 ALA A N 1
ATOM 4325 C CA . ALA A 1 547 ? -33.59706 5.40321 -1.84697 1.000 31.21875 563 ALA A CA 1
ATOM 4326 C C . ALA A 1 547 ? -32.83208 5.73999 -3.12958 1.000 27.04141 563 ALA A C 1
ATOM 4327 O O . ALA A 1 547 ? -32.33558 6.87305 -3.30185 1.000 25.49409 563 ALA A O 1
ATOM 4329 N N . PHE A 1 548 ? -32.70129 4.77671 -4.05743 1.000 25.76167 564 PHE A N 1
ATOM 4330 C CA . PHE A 1 548 ? -32.06552 5.11553 -5.33314 1.000 25.23254 564 PHE A CA 1
ATOM 4331 C C . PHE A 1 548 ? -32.90740 6.13990 -6.07512 1.000 25.56836 564 PHE A C 1
ATOM 4332 O O . PHE A 1 548 ? -32.35627 7.08553 -6.65994 1.000 25.54680 564 PHE A O 1
ATOM 4340 N N . ALA A 1 549 ? -34.25860 5.95514 -6.06959 1.000 25.30542 565 ALA A N 1
ATOM 4341 C CA . ALA A 1 549 ? -35.14196 6.84467 -6.82624 1.000 28.41483 565 ALA A CA 1
ATOM 4342 C C . ALA A 1 549 ? -35.06350 8.26565 -6.28973 1.000 27.94566 565 ALA A C 1
ATOM 4343 O O . ALA A 1 549 ? -34.85516 9.23996 -7.03992 1.000 24.56928 565 ALA A O 1
ATOM 4345 N N . VAL A 1 550 ? -35.21381 8.40564 -4.97075 1.000 26.49671 566 VAL A N 1
ATOM 4346 C CA . VAL A 1 550 ? -35.16049 9.74366 -4.38033 1.000 26.39468 566 VAL A CA 1
ATOM 4347 C C . VAL A 1 550 ? -33.77820 10.37712 -4.54002 1.000 26.52969 566 VAL A C 1
ATOM 4348 O O . VAL A 1 550 ? -33.66430 11.56142 -4.89702 1.000 24.67695 566 VAL A O 1
ATOM 4352 N N . THR A 1 551 ? -32.70486 9.60893 -4.29505 1.000 24.62681 567 THR A N 1
ATOM 4353 C CA . THR A 1 551 ? -31.35906 10.16917 -4.42639 1.000 25.23778 567 THR A CA 1
ATOM 4354 C C . THR A 1 551 ? -31.10805 10.62574 -5.87233 1.000 27.46677 567 THR A C 1
ATOM 4355 O O . THR A 1 551 ? -30.54738 11.70273 -6.10923 1.000 23.54485 567 THR A O 1
ATOM 4359 N N . GLY A 1 552 ? -31.56590 9.83760 -6.85016 1.000 27.48069 568 GLY A N 1
ATOM 4360 C CA . GLY A 1 552 ? -31.38934 10.24091 -8.24010 1.000 25.27859 568 GLY A CA 1
ATOM 4361 C C . GLY A 1 552 ? -32.14076 11.51410 -8.58334 1.000 27.22761 568 GLY A C 1
ATOM 4362 O O . GLY A 1 552 ? -31.61901 12.38017 -9.30102 1.000 27.98678 568 GLY A O 1
ATOM 4363 N N . LEU A 1 553 ? -33.38382 11.63728 -8.09401 1.000 24.48005 569 LEU A N 1
ATOM 4364 C CA . LEU A 1 553 ? -34.16157 12.84334 -8.35225 1.000 26.47431 569 LEU A CA 1
ATOM 4365 C C . LEU A 1 553 ? -33.43889 14.07609 -7.82491 1.000 28.76361 569 LEU A C 1
ATOM 4366 O O . LEU A 1 553 ? -33.29083 15.07304 -8.53560 1.000 26.36724 569 LEU A O 1
ATOM 4371 N N . LEU A 1 554 ? -32.97443 14.01881 -6.56023 1.000 25.73678 570 LEU A N 1
ATOM 4372 C CA . LEU A 1 554 ? -32.25969 15.16526 -5.98855 1.000 24.63361 570 LEU A CA 1
ATOM 4373 C C . LEU A 1 554 ? -30.95276 15.45476 -6.72751 1.000 25.97220 570 LEU A C 1
ATOM 4374 O O . LEU A 1 554 ? -30.65492 16.61280 -7.04148 1.000 26.42800 570 LEU A O 1
ATOM 4379 N N . GLU A 1 555 ? -30.17202 14.40848 -7.05303 1.000 25.59811 571 GLU A N 1
ATOM 4380 C CA . GLU A 1 555 ? -28.90132 14.59072 -7.76203 1.000 26.86431 571 GLU A CA 1
ATOM 4381 C C . GLU A 1 555 ? -29.11368 15.18073 -9.14879 1.000 28.82458 571 GLU A C 1
ATOM 4382 O O . GLU A 1 555 ? -28.36289 16.07608 -9.58782 1.000 25.01497 571 GLU A O 1
ATOM 4388 N N . GLN A 1 556 ? -30.15018 14.69475 -9.86072 1.000 28.70677 572 GLN A N 1
ATOM 4389 C CA . GLN A 1 556 ? -30.32087 15.12578 -11.25245 1.000 29.41667 572 GLN A CA 1
ATOM 4390 C C . GLN A 1 556 ? -30.89000 16.52757 -11.37527 1.000 28.43571 572 GLN A C 1
ATOM 4391 O O . GLN A 1 556 ? -30.56237 17.23737 -12.34112 1.000 28.88678 572 GLN A O 1
ATOM 4397 N N . HIS A 1 557 ? -31.76014 16.93784 -10.46215 1.000 30.20957 573 HIS A N 1
ATOM 4398 C CA . HIS A 1 557 ? -32.51856 18.18047 -10.63786 1.000 31.69358 573 HIS A CA 1
ATOM 4399 C C . HIS A 1 557 ? -32.36245 19.19917 -9.52048 1.000 30.16166 573 HIS A C 1
ATOM 4400 O O . HIS A 1 557 ? -32.67051 20.37012 -9.75773 1.000 30.70233 573 HIS A O 1
ATOM 4407 N N . PHE A 1 558 ? -31.85741 18.81230 -8.35214 1.000 26.82469 574 PHE A N 1
ATOM 4408 C CA . PHE A 1 558 ? -31.68796 19.71344 -7.18886 1.000 30.95888 574 PHE A CA 1
ATOM 4409 C C . PHE A 1 558 ? -30.32032 19.48076 -6.52669 1.000 27.74032 574 PHE A C 1
ATOM 4410 O O . PHE A 1 558 ? -30.19578 19.35844 -5.30602 1.000 28.10518 574 PHE A O 1
ATOM 4418 N N . GLY A 1 559 ? -29.30190 19.33306 -7.35129 1.000 27.67625 575 GLY A N 1
ATOM 4419 C CA . GLY A 1 559 ? -28.03981 18.76887 -6.88252 1.000 28.93526 575 GLY A CA 1
ATOM 4420 C C . GLY A 1 559 ? -27.41235 19.51880 -5.71958 1.000 26.45128 575 GLY A C 1
ATOM 4421 O O . GLY A 1 559 ? -26.81408 18.90454 -4.84093 1.000 27.96581 575 GLY A O 1
ATOM 4422 N N . ARG A 1 560 ? -27.55788 20.84618 -5.67893 1.000 25.87500 576 ARG A N 1
ATOM 4423 C CA . ARG A 1 560 ? -26.95303 21.59430 -4.57216 1.000 28.09804 576 ARG A CA 1
ATOM 4424 C C . ARG A 1 560 ? -27.48003 21.14252 -3.20791 1.000 24.60027 576 ARG A C 1
ATOM 4425 O O . ARG A 1 560 ? -26.77140 21.27485 -2.20203 1.000 23.68288 576 ARG A O 1
ATOM 4433 N N . LEU A 1 561 ? -28.70551 20.60153 -3.15685 1.000 25.14092 577 LEU A N 1
ATOM 4434 C CA . LEU A 1 561 ? -29.32372 20.21231 -1.89526 1.000 25.13949 577 LEU A CA 1
ATOM 4435 C C . LEU A 1 561 ? -28.69483 18.94555 -1.29747 1.000 25.58439 577 LEU A C 1
ATOM 4436 O O . LEU A 1 561 ? -28.92166 18.67088 -0.10124 1.000 26.03825 577 LEU A O 1
ATOM 4441 N N . VAL A 1 562 ? -27.98817 18.13930 -2.09298 1.000 23.35317 578 VAL A N 1
ATOM 4442 C CA . VAL A 1 562 ? -27.36703 16.90505 -1.60189 1.000 24.21900 578 VAL A CA 1
ATOM 4443 C C . VAL A 1 562 ? -25.86889 16.93611 -1.78161 1.000 23.46580 578 VAL A C 1
ATOM 4444 O O . VAL A 1 562 ? -25.20085 15.89792 -1.70492 1.000 23.96871 578 VAL A O 1
ATOM 4448 N N . ASP A 1 563 ? -25.30888 18.11017 -2.06273 1.000 24.01264 579 ASP A N 1
ATOM 4449 C CA . ASP A 1 563 ? -23.86871 18.25886 -2.16837 1.000 22.01817 579 ASP A CA 1
ATOM 4450 C C . ASP A 1 563 ? -23.21500 18.23881 -0.79645 1.000 25.28324 579 ASP A C 1
ATOM 4451 O O . ASP A 1 563 ? -23.66249 18.94104 0.12621 1.000 23.29597 579 ASP A O 1
ATOM 4456 N N . TYR A 1 564 ? -22.16112 17.41240 -0.64633 1.000 24.40761 580 TYR A N 1
ATOM 4457 C CA . TYR A 1 564 ? -21.54145 17.25214 0.69286 1.000 27.29645 580 TYR A CA 1
ATOM 4458 C C . TYR A 1 564 ? -20.96826 18.58219 1.20950 1.000 28.03759 580 TYR A C 1
ATOM 4459 O O . TYR A 1 564 ? -21.14933 18.93356 2.39047 1.000 25.15007 580 TYR A O 1
ATOM 4468 N N . ASP A 1 565 ? -20.28364 19.33997 0.33001 1.000 22.34842 581 ASP A N 1
ATOM 4469 C CA . ASP A 1 565 ? -19.61233 20.55717 0.77254 1.000 26.22641 581 ASP A CA 1
ATOM 4470 C C . ASP A 1 565 ? -20.61381 21.66543 1.11203 1.000 26.22655 581 ASP A C 1
ATOM 4471 O O . ASP A 1 565 ? -20.41241 22.43603 2.08994 1.000 25.34442 581 ASP A O 1
ATOM 4476 N N . PHE A 1 566 ? -21.67370 21.81797 0.28513 1.000 24.75617 582 PHE A N 1
ATOM 4477 C CA . PHE A 1 566 ? -22.69601 22.81289 0.58319 1.000 23.93429 582 PHE A CA 1
ATOM 4478 C C . PHE A 1 566 ? -23.39520 22.47036 1.89766 1.000 28.56536 582 PHE A C 1
ATOM 4479 O O . PHE A 1 566 ? -23.69968 23.35443 2.69704 1.000 25.24174 582 PHE A O 1
ATOM 4487 N N . THR A 1 567 ? -23.66000 21.17782 2.12815 1.000 24.22549 583 THR A N 1
ATOM 4488 C CA . THR A 1 567 ? -24.30335 20.76124 3.37839 1.000 28.47817 583 THR A CA 1
ATOM 4489 C C . THR A 1 567 ? -23.43781 21.07333 4.61701 1.000 23.69629 583 THR A C 1
ATOM 4490 O O . THR A 1 567 ? -23.95436 21.55918 5.64320 1.000 23.71821 583 THR A O 1
ATOM 4494 N N . ALA A 1 568 ? -22.15884 20.73001 4.56489 1.000 23.83616 584 ALA A N 1
ATOM 4495 C CA . ALA A 1 568 ? -21.25474 21.00724 5.66875 1.000 25.52058 584 ALA A CA 1
ATOM 4496 C C . ALA A 1 568 ? -21.13690 22.50589 5.89639 1.000 27.56552 584 ALA A C 1
ATOM 4497 O O . ALA A 1 568 ? -21.07419 22.95737 7.05150 1.000 26.20405 584 ALA A O 1
ATOM 4499 N N . ALA A 1 569 ? -21.10748 23.30543 4.81211 1.000 26.18380 585 ALA A N 1
ATOM 4500 C CA . ALA A 1 569 ? -21.04424 24.76504 4.99685 1.000 29.26797 585 ALA A CA 1
ATOM 4501 C C . ALA A 1 569 ? -22.30926 25.28184 5.70707 1.000 26.65570 585 ALA A C 1
ATOM 4502 O O . ALA A 1 569 ? -22.21657 26.15781 6.58863 1.000 25.56149 585 ALA A O 1
ATOM 4504 N N . MET A 1 570 ? -23.49404 24.76582 5.35884 1.000 28.17263 586 MET A N 1
ATOM 4505 C CA . MET A 1 570 ? -24.69671 25.17858 6.09368 1.000 24.89082 586 MET A CA 1
ATOM 4506 C C . MET A 1 570 ? -24.62057 24.82272 7.56801 1.000 27.12585 586 MET A C 1
ATOM 4507 O O . MET A 1 570 ? -25.03422 25.62456 8.41981 1.000 26.66827 586 MET A O 1
ATOM 4512 N N . GLU A 1 571 ? -24.21341 23.59098 7.88707 1.000 25.05899 587 GLU A N 1
ATOM 4513 C CA . GLU A 1 571 ? -24.04666 23.22634 9.29596 1.000 26.06744 587 GLU A CA 1
ATOM 4514 C C . GLU A 1 571 ? -23.06283 24.16432 10.00499 1.000 25.85844 587 GLU A C 1
ATOM 4515 O O . GLU A 1 571 ? -23.29411 24.55073 11.15001 1.000 24.76514 587 GLU A O 1
ATOM 4521 N N . ASP A 1 572 ? -21.96418 24.55709 9.33256 1.000 23.39060 588 ASP A N 1
ATOM 4522 C CA A ASP A 1 572 ? -21.01368 25.49360 9.94236 0.477 26.05184 588 ASP A CA 1
ATOM 4523 C CA B ASP A 1 572 ? -21.00416 25.48798 9.91664 0.523 26.50724 588 ASP A CA 1
ATOM 4524 C C . ASP A 1 572 ? -21.64839 26.86315 10.14184 1.000 25.81568 588 ASP A C 1
ATOM 4525 O O . ASP A 1 572 ? -21.40363 27.52988 11.16234 1.000 24.25429 588 ASP A O 1
ATOM 4534 N N . GLU A 1 573 ? -22.41198 27.33038 9.15923 1.000 23.97228 589 GLU A N 1
ATOM 4535 C CA . GLU A 1 573 ? -23.09728 28.63221 9.28836 1.000 26.27046 589 GLU A CA 1
ATOM 4536 C C . GLU A 1 573 ? -24.08210 28.67652 10.46475 1.000 25.93524 589 GLU A C 1
ATOM 4537 O O . GLU A 1 573 ? -24.16749 29.70034 11.17258 1.000 23.41584 589 GLU A O 1
ATOM 4543 N N . LEU A 1 574 ? -24.86028 27.60261 10.66923 1.000 24.31559 590 LEU A N 1
ATOM 4544 C CA . LEU A 1 574 ? -25.73028 27.52483 11.86372 1.000 24.73996 590 LEU A CA 1
ATOM 4545 C C . LEU A 1 574 ? -24.90134 27.63806 13.14279 1.000 23.85293 590 LEU A C 1
ATOM 4546 O O . LEU A 1 574 ? -25.34112 28.24379 14.14453 1.000 25.00804 590 LEU A O 1
ATOM 4551 N N . ASP A 1 575 ? -23.72992 27.00108 13.16411 1.000 22.06568 591 ASP A N 1
ATOM 4552 C CA . ASP A 1 575 ? -22.84243 27.13660 14.32628 1.000 26.13499 591 ASP A CA 1
ATOM 4553 C C . ASP A 1 575 ? -22.35091 28.57894 14.51217 1.000 28.47198 591 ASP A C 1
ATOM 4554 O O . ASP A 1 575 ? -22.19976 29.04855 15.64607 1.000 26.58400 591 ASP A O 1
ATOM 4559 N N . GLU A 1 576 ? -22.07390 29.29156 13.42301 1.000 26.48855 592 GLU A N 1
ATOM 4560 C CA . GLU A 1 576 ? -21.68568 30.69064 13.52057 1.000 26.10846 592 GLU A CA 1
ATOM 4561 C C . GLU A 1 576 ? -22.81601 31.52943 14.12346 1.000 27.07183 592 GLU A C 1
ATOM 4562 O O . GLU A 1 576 ? -22.57400 32.49969 14.84568 1.000 26.13543 592 GLU A O 1
ATOM 4568 N N . ILE A 1 577 ? -24.08288 31.19918 13.78771 1.000 22.19076 593 ILE A N 1
ATOM 4569 C CA . ILE A 1 577 ? -25.20338 31.89339 14.43308 1.000 22.98896 593 ILE A CA 1
ATOM 4570 C C . ILE A 1 577 ? -25.15628 31.63625 15.93397 1.000 25.68317 593 ILE A C 1
ATOM 4571 O O . ILE A 1 577 ? -25.31084 32.55639 16.74048 1.000 27.63692 593 ILE A O 1
ATOM 4576 N N . ALA A 1 578 ? -24.91234 30.37658 16.32104 1.000 22.60111 594 ALA A N 1
ATOM 4577 C CA . ALA A 1 578 ? -24.89026 30.00931 17.74057 1.000 26.62209 594 ALA A CA 1
ATOM 4578 C C . ALA A 1 578 ? -23.80037 30.74806 18.48196 1.000 30.57603 594 ALA A C 1
ATOM 4579 O O . ALA A 1 578 ? -23.95790 31.04338 19.67481 1.000 29.30653 594 ALA A O 1
ATOM 4581 N N . ALA A 1 579 ? -22.70041 31.07518 17.78854 1.000 32.05998 595 ALA A N 1
ATOM 4582 C CA . ALA A 1 579 ? -21.57671 31.81071 18.37622 1.000 35.27622 595 ALA A CA 1
ATOM 4583 C C . ALA A 1 579 ? -21.74733 33.32844 18.32028 1.000 36.58011 595 ALA A C 1
ATOM 4584 O O . ALA A 1 579 ? -20.86502 34.05128 18.81556 1.000 34.37567 595 ALA A O 1
ATOM 4586 N N . GLY A 1 580 ? -22.84441 33.82897 17.73451 1.000 27.82259 596 GLY A N 1
ATOM 4587 C CA . GLY A 1 580 ? -23.04821 35.26219 17.58507 1.000 32.86118 596 GLY A CA 1
ATOM 4588 C C . GLY A 1 580 ? -22.21666 35.93243 16.49638 1.000 36.29501 596 GLY A C 1
ATOM 4589 O O . GLY A 1 580 ? -21.97028 37.15421 16.57687 1.000 31.60246 596 GLY A O 1
ATOM 4590 N N . ASN A 1 581 ? -21.76622 35.16941 15.47889 1.000 31.40452 597 ASN A N 1
ATOM 4591 C CA . ASN A 1 581 ? -20.98914 35.70181 14.36015 1.000 32.50494 597 ASN A CA 1
ATOM 4592 C C . ASN A 1 581 ? -21.79621 35.81817 13.07856 1.000 34.57975 597 ASN A C 1
ATOM 4593 O O . ASN A 1 581 ? -21.26984 36.33567 12.08279 1.000 35.64508 597 ASN A O 1
ATOM 4598 N N . GLU A 1 582 ? -23.05223 35.38966 13.09622 1.000 29.98122 598 GLU A N 1
ATOM 4599 C CA . GLU A 1 582 ? -23.93973 35.44451 11.93374 1.000 29.97813 598 GLU A CA 1
ATOM 4600 C C . GLU A 1 582 ? -25.34877 35.58835 12.47800 1.000 28.61667 598 GLU A C 1
ATOM 4601 O O . GLU A 1 582 ? -25.65486 35.09758 13.56629 1.000 27.23393 598 GLU A O 1
ATOM 4607 N N . ARG A 1 583 ? -26.15973 36.37463 11.79986 1.000 25.54735 599 ARG A N 1
ATOM 4608 C CA . ARG A 1 583 ? -27.50099 36.69766 12.26862 1.000 29.01806 599 ARG A CA 1
ATOM 4609 C C . ARG A 1 583 ? -28.51299 35.73456 11.66941 1.000 25.37935 599 ARG A C 1
ATOM 4610 O O . ARG A 1 583 ? -28.49244 35.48030 10.45298 1.000 26.69109 599 ARG A O 1
ATOM 4618 N N . ARG A 1 584 ? -29.43460 35.29074 12.52250 1.000 25.62401 600 ARG A N 1
ATOM 4619 C CA . ARG A 1 584 ? -30.57206 34.45762 12.11308 1.000 25.81729 600 ARG A CA 1
ATOM 4620 C C . ARG A 1 584 ? -31.29794 35.04449 10.91458 1.000 26.59557 600 ARG A C 1
ATOM 4621 O O . ARG A 1 584 ? -31.52395 34.34382 9.91915 1.000 24.73331 600 ARG A O 1
ATOM 4629 N N . THR A 1 585 ? -31.71374 36.31342 11.00432 1.000 25.98241 601 THR A N 1
ATOM 4630 C CA . THR A 1 585 ? -32.48565 36.89757 9.90279 1.000 25.76357 601 THR A CA 1
ATOM 4631 C C . THR A 1 585 ? -31.65692 36.96713 8.61663 1.000 26.85148 601 THR A C 1
ATOM 4632 O O . THR A 1 585 ? -32.15837 36.66192 7.51404 1.000 25.73258 601 THR A O 1
ATOM 4636 N N . ASN A 1 586 ? -30.40329 37.43249 8.71753 1.000 25.63859 602 ASN A N 1
ATOM 4637 C CA . ASN A 1 586 ? -29.57002 37.50477 7.51520 1.000 27.67013 602 ASN A CA 1
ATOM 4638 C C . ASN A 1 586 ? -29.45897 36.13311 6.85723 1.000 29.38464 602 ASN A C 1
ATOM 4639 O O . ASN A 1 586 ? -29.57281 36.00532 5.62567 1.000 29.29064 602 ASN A O 1
ATOM 4644 N N . TRP A 1 587 ? -29.19776 35.10890 7.66871 1.000 25.43290 603 TRP A N 1
ATOM 4645 C CA . TRP A 1 587 ? -28.98181 33.76682 7.13146 1.000 28.40799 603 TRP A CA 1
ATOM 4646 C C . TRP A 1 587 ? -30.24591 33.24918 6.44077 1.000 23.85258 603 TRP A C 1
ATOM 4647 O O . TRP A 1 587 ? -30.18782 32.75396 5.31712 1.000 25.05454 603 TRP A O 1
ATOM 4658 N N . LEU A 1 588 ? -31.40719 33.40937 7.07621 1.000 21.32861 604 LEU A N 1
ATOM 4659 C CA . LEU A 1 588 ? -32.63526 32.87099 6.48731 1.000 21.32255 604 LEU A CA 1
ATOM 4660 C C . LEU A 1 588 ? -33.01237 33.62795 5.21938 1.000 25.97929 604 LEU A C 1
ATOM 4661 O O . LEU A 1 588 ? -33.45669 33.02271 4.21973 1.000 24.45311 604 LEU A O 1
ATOM 4666 N N . ASN A 1 589 ? -32.84777 34.96027 5.23452 1.000 26.24331 605 ASN A N 1
ATOM 4667 C CA . ASN A 1 589 ? -33.13684 35.72570 4.00963 1.000 27.01775 605 ASN A CA 1
ATOM 4668 C C . ASN A 1 589 ? -32.23881 35.27866 2.85084 1.000 26.26077 605 ASN A C 1
ATOM 4669 O O . ASN A 1 589 ? -32.71959 35.05820 1.73237 1.000 27.46727 605 ASN A O 1
ATOM 4674 N N . ASN A 1 590 ? -30.91909 35.16782 3.09405 1.000 26.75715 606 ASN A N 1
ATOM 4675 C CA . ASN A 1 590 ? -29.97573 34.71875 2.05342 1.000 29.05066 606 ASN A CA 1
ATOM 4676 C C . ASN A 1 590 ? -30.30954 33.32120 1.56133 1.000 27.54183 606 ASN A C 1
ATOM 4677 O O . ASN A 1 590 ? -30.34691 33.07717 0.35381 1.000 25.91569 606 ASN A O 1
ATOM 4682 N N . PHE A 1 591 ? -30.56673 32.39316 2.48181 1.000 24.99671 607 PHE A N 1
ATOM 4683 C CA . PHE A 1 591 ? -30.83780 31.00863 2.06930 1.000 26.01649 607 PHE A CA 1
ATOM 4684 C C . PHE A 1 591 ? -32.16832 30.89655 1.32395 1.000 25.06002 607 PHE A C 1
ATOM 4685 O O . PHE A 1 591 ? -32.27276 30.19006 0.30901 1.000 25.90061 607 PHE A O 1
ATOM 4693 N N . TYR A 1 592 ? -33.22052 31.54931 1.83864 1.000 24.17734 608 TYR A N 1
ATOM 4694 C CA . TYR A 1 592 ? -34.54164 31.31039 1.25152 1.000 26.79172 608 TYR A CA 1
ATOM 4695 C C . TYR A 1 592 ? -34.76053 32.15703 -0.00573 1.000 26.52072 608 TYR A C 1
ATOM 4696 O O . TYR A 1 592 ? -35.28424 31.66511 -1.01059 1.000 26.77611 608 TYR A O 1
ATOM 4705 N N . PHE A 1 593 ? -34.38552 33.44241 0.05017 1.000 24.48736 609 PHE A N 1
ATOM 4706 C CA . PHE A 1 593 ? -34.65221 34.36290 -1.04430 1.000 26.71703 609 PHE A CA 1
ATOM 4707 C C . PHE A 1 593 ? -33.45367 34.60614 -1.95679 1.000 26.92424 609 PHE A C 1
ATOM 4708 O O . PHE A 1 593 ? -33.60877 35.24586 -3.02880 1.000 27.74820 609 PHE A O 1
ATOM 4716 N N . GLY A 1 594 ? -32.27361 34.16297 -1.56517 1.000 28.41715 610 GLY A N 1
ATOM 4717 C CA . GLY A 1 594 ? -31.06712 34.39117 -2.35127 1.000 32.30738 610 GLY A CA 1
ATOM 4718 C C . GLY A 1 594 ? -30.27896 35.56392 -1.80729 1.000 32.15151 610 GLY A C 1
ATOM 4719 O O . GLY A 1 594 ? -30.83879 36.54808 -1.29255 1.000 28.16329 610 GLY A O 1
ATOM 4720 N N . GLY A 1 595 ? -28.95386 35.47988 -1.94308 1.000 30.84927 611 GLY A N 1
ATOM 4721 C CA . GLY A 1 595 ? -28.09586 36.54036 -1.44423 1.000 39.50653 611 GLY A CA 1
ATOM 4722 C C . GLY A 1 595 ? -26.66192 36.34477 -1.91909 1.000 39.66937 611 GLY A C 1
ATOM 4723 O O . GLY A 1 595 ? -26.32328 35.36810 -2.58511 1.000 38.42620 611 GLY A O 1
ATOM 4724 N N . ASP A 1 596 ? -25.80529 37.27105 -1.53595 1.000 39.04095 612 ASP A N 1
ATOM 4725 C CA . ASP A 1 596 ? -24.42576 37.24303 -2.00259 1.000 44.12727 612 ASP A CA 1
ATOM 4726 C C . ASP A 1 596 ? -23.46471 36.70418 -0.95485 1.000 38.62547 612 ASP A C 1
ATOM 4727 O O . ASP A 1 596 ? -22.30478 37.11842 -0.90956 1.000 42.00589 612 ASP A O 1
ATOM 4732 N N . HIS A 1 597 ? -23.92355 35.80361 -0.10356 1.000 42.26152 613 HIS A N 1
ATOM 4733 C CA . HIS A 1 597 ? -23.14081 35.33384 1.02992 1.000 38.93954 613 HIS A CA 1
ATOM 4734 C C . HIS A 1 597 ? -23.06836 33.81920 1.01867 1.000 40.37930 613 HIS A C 1
ATOM 4735 O O . HIS A 1 597 ? -24.02706 33.14896 0.63889 1.000 37.40732 613 HIS A O 1
ATOM 4742 N N . GLY A 1 598 ? -21.93434 33.29007 1.45847 1.000 38.69141 614 GLY A N 1
ATOM 4743 C CA . GLY A 1 598 ? -21.75753 31.85572 1.59491 1.000 39.39603 614 GLY A CA 1
ATOM 4744 C C . GLY A 1 598 ? -20.80455 31.32995 0.53878 1.000 36.50183 614 GLY A C 1
ATOM 4745 O O . GLY A 1 598 ? -20.22909 32.08119 -0.24811 1.000 35.79936 614 GLY A O 1
ATOM 4746 N N . VAL A 1 599 ? -20.64981 30.00971 0.51080 1.000 31.97037 615 VAL A N 1
ATOM 4747 C CA . VAL A 1 599 ? -19.62408 29.47891 -0.39585 1.000 33.66420 615 VAL A CA 1
ATOM 4748 C C . VAL A 1 599 ? -20.10160 29.65004 -1.84046 1.000 29.48514 615 VAL A C 1
ATOM 4749 O O . VAL A 1 599 ? -21.32333 29.64584 -2.11207 1.000 29.67273 615 VAL A O 1
ATOM 4753 N N . PRO A 1 600 ? -19.18108 29.72831 -2.79547 1.000 34.82203 616 PRO A N 1
ATOM 4754 C CA . PRO A 1 600 ? -19.58935 29.99993 -4.18579 1.000 31.26613 616 PRO A CA 1
ATOM 4755 C C . PRO A 1 600 ? -20.52081 28.91027 -4.70306 1.000 32.62646 616 PRO A C 1
ATOM 4756 O O . PRO A 1 600 ? -20.35893 27.72223 -4.39058 1.000 29.24899 616 PRO A O 1
ATOM 4760 N N . ASP A 1 601 ? -21.61585 29.35752 -5.35813 1.000 29.80639 617 ASP A N 1
ATOM 4761 C CA . ASP A 1 601 ? -22.55983 28.47724 -6.04342 1.000 30.97631 617 ASP A CA 1
ATOM 4762 C C . ASP A 1 601 ? -23.43459 27.67406 -5.08349 1.000 32.40092 617 ASP A C 1
ATOM 4763 O O . ASP A 1 601 ? -24.11454 26.71515 -5.49395 1.000 29.88653 617 ASP A O 1
ATOM 4768 N N . SER A 1 602 ? -23.50150 28.07667 -3.81811 1.000 28.18694 618 SER A N 1
ATOM 4769 C CA . SER A 1 602 ? -24.41139 27.45508 -2.88033 1.000 23.97707 618 SER A CA 1
ATOM 4770 C C . SER A 1 602 ? -25.86815 27.79506 -3.23415 1.000 25.24328 618 SER A C 1
ATOM 4771 O O . SER A 1 602 ? -26.16445 28.62583 -4.10508 1.000 26.27130 618 SER A O 1
ATOM 4774 N N . VAL A 1 603 ? -26.79691 27.16519 -2.51859 1.000 24.01527 619 VAL A N 1
ATOM 4775 C CA . VAL A 1 603 ? -28.21629 27.49615 -2.69644 1.000 23.43746 619 VAL A CA 1
ATOM 4776 C C . VAL A 1 603 ? -28.44409 29.00544 -2.57086 1.000 27.28678 619 VAL A C 1
ATOM 4777 O O . VAL A 1 603 ? -29.09276 29.62244 -3.42549 1.000 26.67858 619 VAL A O 1
ATOM 4781 N N . ALA A 1 604 ? -27.90009 29.63491 -1.52809 1.000 25.70130 620 ALA A N 1
ATOM 4782 C CA . ALA A 1 604 ? -28.10446 31.08839 -1.37113 1.000 28.95970 620 ALA A CA 1
ATOM 4783 C C . ALA A 1 604 ? -27.54346 31.86111 -2.55062 1.000 27.97908 620 ALA A C 1
ATOM 4784 O O . ALA A 1 604 ? -28.18712 32.77146 -3.09101 1.000 28.44369 620 ALA A O 1
ATOM 4786 N N . ARG A 1 605 ? -26.32607 31.53492 -2.97631 1.000 29.26531 621 ARG A N 1
ATOM 4787 C CA . ARG A 1 605 ? -25.73987 32.36819 -4.02398 1.000 32.21528 621 ARG A CA 1
ATOM 4788 C C . ARG A 1 605 ? -26.36325 32.09030 -5.37934 1.000 32.32866 621 ARG A C 1
ATOM 4789 O O . ARG A 1 605 ? -26.23344 32.91372 -6.28267 1.000 34.13008 621 ARG A O 1
ATOM 4797 N N . SER A 1 606 ? -27.04387 30.95818 -5.53739 1.000 29.34211 622 SER A N 1
ATOM 4798 C CA . SER A 1 606 ? -27.68275 30.68868 -6.81386 1.000 30.04525 622 SER A CA 1
ATOM 4799 C C . SER A 1 606 ? -29.07434 31.32259 -6.92685 1.000 33.80005 622 SER A C 1
ATOM 4800 O O . SER A 1 606 ? -29.64976 31.30564 -8.01886 1.000 37.00126 622 SER A O 1
ATOM 4803 N N . GLY A 1 607 ? -29.59389 31.93304 -5.87472 1.000 28.56951 623 GLY A N 1
ATOM 4804 C CA . GLY A 1 607 ? -30.89545 32.59890 -5.97804 1.000 31.50545 623 GLY A CA 1
ATOM 4805 C C . GLY A 1 607 ? -31.86721 32.16924 -4.88145 1.000 30.57324 623 GLY A C 1
ATOM 4806 O O . GLY A 1 607 ? -32.93669 32.75012 -4.76392 1.000 29.05994 623 GLY A O 1
ATOM 4807 N N . GLY A 1 608 ? -31.45883 31.24158 -4.02240 1.000 28.15745 624 GLY A N 1
ATOM 4808 C CA . GLY A 1 608 ? -32.23790 30.87456 -2.84127 1.000 25.61579 624 GLY A CA 1
ATOM 4809 C C . GLY A 1 608 ? -33.06339 29.61508 -3.07023 1.000 24.55514 624 GLY A C 1
ATOM 4810 O O . GLY A 1 608 ? -33.31880 29.20169 -4.20937 1.000 27.77309 624 GLY A O 1
ATOM 4811 N N . LEU A 1 609 ? -33.51209 28.99960 -1.94135 1.000 24.57671 625 LEU A N 1
ATOM 4812 C CA . LEU A 1 609 ? -34.28544 27.75578 -2.00919 1.000 29.12218 625 LEU A CA 1
ATOM 4813 C C . LEU A 1 609 ? -35.56536 27.92788 -2.82272 1.000 27.26001 625 LEU A C 1
ATOM 4814 O O . LEU A 1 609 ? -35.92193 27.05165 -3.61910 1.000 26.54718 625 LEU A O 1
ATOM 4819 N N . LYS A 1 610 ? -36.32304 29.00934 -2.56811 1.000 25.41236 626 LYS A N 1
ATOM 4820 C CA . LYS A 1 610 ? -37.61450 29.17501 -3.20926 1.000 27.47682 626 LYS A CA 1
ATOM 4821 C C . LYS A 1 610 ? -37.46099 29.14349 -4.72314 1.000 32.66830 626 LYS A C 1
ATOM 4822 O O . LYS A 1 610 ? -38.24239 28.48416 -5.42475 1.000 30.64136 626 LYS A O 1
ATOM 4828 N N . LYS A 1 611 ? -36.45033 29.84515 -5.24844 1.000 29.75815 627 LYS A N 1
ATOM 4829 C CA . LYS A 1 611 ? -36.27875 29.85766 -6.71188 1.000 30.25194 627 LYS A CA 1
ATOM 4830 C C . LYS A 1 611 ? -35.75507 28.52961 -7.19257 1.000 32.14073 627 LYS A C 1
ATOM 4831 O O . LYS A 1 611 ? -36.12838 28.06009 -8.27071 1.000 30.93087 627 LYS A O 1
ATOM 4837 N N . LEU A 1 612 ? -34.88653 27.91296 -6.39560 1.000 28.68210 628 LEU A N 1
ATOM 4838 C CA . LEU A 1 612 ? -34.23384 26.66883 -6.81002 1.000 33.83060 628 LEU A CA 1
ATOM 4839 C C . LEU A 1 612 ? -35.25726 25.56724 -7.02446 1.000 39.52220 628 LEU A C 1
ATOM 4840 O O . LEU A 1 612 ? -35.22589 24.85818 -8.04017 1.000 34.85763 628 LEU A O 1
ATOM 4845 N N . VAL A 1 613 ? -36.17225 25.40892 -6.06143 1.000 34.40096 629 VAL A N 1
ATOM 4846 C CA . VAL A 1 613 ? -37.17131 24.35928 -6.16336 1.000 34.96728 629 VAL A CA 1
ATOM 4847 C C . VAL A 1 613 ? -38.25850 24.73072 -7.13472 1.000 40.03244 629 VAL A C 1
ATOM 4848 O O . VAL A 1 613 ? -38.84168 23.85145 -7.75644 1.000 48.81512 629 VAL A O 1
ATOM 4852 N N . GLY A 1 614 ? -38.55218 26.01645 -7.31789 1.000 39.76743 630 GLY A N 1
ATOM 4853 C CA . GLY A 1 614 ? -39.71364 26.37385 -8.09654 1.000 44.77673 630 GLY A CA 1
ATOM 4854 C C . GLY A 1 614 ? -39.45919 26.44937 -9.58880 1.000 52.45873 630 GLY A C 1
ATOM 4855 O O . GLY A 1 614 ? -40.03972 27.28551 -10.28958 1.000 56.87887 630 GLY A O 1
ATOM 4856 N N . ILE A 1 615 ? -38.57672 25.59842 -10.08586 1.000 50.85820 631 ILE A N 1
ATOM 4857 C CA . ILE A 1 615 ? -38.38537 25.46627 -11.51812 1.000 55.73833 631 ILE A CA 1
ATOM 4858 C C . ILE A 1 615 ? -39.60063 24.78147 -12.13380 1.000 64.26436 631 ILE A C 1
ATOM 4859 O O . ILE A 1 615 ? -40.58027 24.46947 -11.44130 1.000 56.30749 631 ILE A O 1
ATOM 4864 N N . ASN A 1 616 ? -39.57297 24.58034 -13.45178 1.000 67.96218 632 ASN A N 1
ATOM 4865 C CA . ASN A 1 616 ? -40.68542 23.90111 -14.09837 1.000 68.73518 632 ASN A CA 1
ATOM 4866 C C . ASN A 1 616 ? -40.49523 22.40207 -13.92889 1.000 62.92699 632 ASN A C 1
ATOM 4867 O O . ASN A 1 616 ? -39.56654 21.81568 -14.49520 1.000 65.36263 632 ASN A O 1
ATOM 4872 N N . LEU A 1 617 ? -41.37547 21.79595 -13.13281 1.000 69.31209 633 LEU A N 1
ATOM 4873 C CA . LEU A 1 617 ? -41.32555 20.38265 -12.78863 1.000 67.46903 633 LEU A CA 1
ATOM 4874 C C . LEU A 1 617 ? -41.93083 19.50140 -13.86297 1.000 68.48539 633 LEU A C 1
ATOM 4875 O O . LEU A 1 617 ? -41.78287 18.27732 -13.78837 1.000 60.86689 633 LEU A O 1
ATOM 4880 N N . GLU A 1 618 ? -42.60894 20.09544 -14.85286 1.000 73.72683 634 GLU A N 1
ATOM 4881 C CA . GLU A 1 618 ? -43.21452 19.31053 -15.92143 1.000 75.44296 634 GLU A CA 1
ATOM 4882 C C . GLU A 1 618 ? -42.16162 18.49413 -16.66139 1.000 71.52249 634 GLU A C 1
ATOM 4883 O O . GLU A 1 618 ? -42.44933 17.40537 -17.16711 1.000 73.27430 634 GLU A O 1
ATOM 4889 N N . GLY A 1 619 ? -40.92786 18.99663 -16.71746 1.000 72.18315 635 GLY A N 1
ATOM 4890 C CA . GLY A 1 619 ? -39.88652 18.28415 -17.42452 1.000 72.83796 635 GLY A CA 1
ATOM 4891 C C . GLY A 1 619 ? -39.39192 17.05796 -16.69443 1.000 75.21044 635 GLY A C 1
ATOM 4892 O O . GLY A 1 619 ? -38.80865 16.17329 -17.33038 1.000 79.41224 635 GLY A O 1
ATOM 4893 N N . ILE A 1 620 ? -39.61491 16.98432 -15.38062 1.000 70.90293 636 ILE A N 1
ATOM 4894 C CA . ILE A 1 620 ? -39.24286 15.81971 -14.57395 1.000 62.56152 636 ILE A CA 1
ATOM 4895 C C . ILE A 1 620 ? -40.29021 14.72244 -14.78733 1.000 63.82323 636 ILE A C 1
ATOM 4896 O O . ILE A 1 620 ? -41.44443 14.84873 -14.36629 1.000 56.11203 636 ILE A O 1
ATOM 4901 N N . ASP A 1 621 ? -39.89219 13.62686 -15.40918 1.000 61.35569 637 ASP A N 1
ATOM 4902 C CA . ASP A 1 621 ? -40.85082 12.58503 -15.72554 1.000 60.56911 637 ASP A CA 1
ATOM 4903 C C . ASP A 1 621 ? -40.83321 11.54186 -14.61165 1.000 59.82501 637 ASP A C 1
ATOM 4904 O O . ASP A 1 621 ? -39.79105 10.91556 -14.35192 1.000 54.87336 637 ASP A O 1
ATOM 4909 N N . ALA A 1 622 ? -41.98972 11.36061 -13.94728 1.000 55.64551 638 ALA A N 1
ATOM 4910 C CA . ALA A 1 622 ? -42.05264 10.47009 -12.78507 1.000 54.63865 638 ALA A CA 1
ATOM 4911 C C . ALA A 1 622 ? -41.66958 9.03421 -13.14270 1.000 58.08212 638 ALA A C 1
ATOM 4912 O O . ALA A 1 622 ? -41.12543 8.29878 -12.29321 1.000 49.24206 638 ALA A O 1
ATOM 4914 N N . ARG A 1 623 ? -41.89815 8.64146 -14.40245 1.000 57.32982 639 ARG A N 1
ATOM 4915 C CA . ARG A 1 623 ? -41.64991 7.27147 -14.81587 1.000 54.43216 639 ARG A CA 1
ATOM 4916 C C . ARG A 1 623 ? -40.16585 6.95778 -14.82065 1.000 51.54496 639 ARG A C 1
ATOM 4917 O O . ARG A 1 623 ? -39.76989 5.90332 -14.31129 1.000 49.50947 639 ARG A O 1
ATOM 4925 N N . GLU A 1 624 ? -39.32161 7.84066 -15.39632 1.000 52.75710 640 GLU A N 1
ATOM 4926 C CA . GLU A 1 624 ? -37.88115 7.60998 -15.27556 1.000 51.65374 640 GLU A CA 1
ATOM 4927 C C . GLU A 1 624 ? -37.38394 7.74726 -13.85147 1.000 46.90921 640 GLU A C 1
ATOM 4928 O O . GLU A 1 624 ? -36.45618 7.02108 -13.47156 1.000 43.43796 640 GLU A O 1
ATOM 4934 N N . VAL A 1 625 ? -37.94908 8.66756 -13.06212 1.000 43.80829 641 VAL A N 1
ATOM 4935 C CA . VAL A 1 625 ? -37.48130 8.81483 -11.67170 1.000 43.40097 641 VAL A CA 1
ATOM 4936 C C . VAL A 1 625 ? -37.58355 7.49401 -10.93813 1.000 39.29590 641 VAL A C 1
ATOM 4937 O O . VAL A 1 625 ? -36.68382 7.11820 -10.18088 1.000 37.55337 641 VAL A O 1
ATOM 4941 N N . ASN A 1 626 ? -38.69680 6.78199 -11.11854 1.000 36.97339 642 ASN A N 1
ATOM 4942 C CA . ASN A 1 626 ? -38.89045 5.51208 -10.44350 1.000 40.22964 642 ASN A CA 1
ATOM 4943 C C . ASN A 1 626 ? -38.38711 4.31769 -11.24453 1.000 43.06400 642 ASN A C 1
ATOM 4944 O O . ASN A 1 626 ? -38.88493 3.20864 -11.04703 1.000 40.89737 642 ASN A O 1
ATOM 4949 N N . SER A 1 627 ? -37.37801 4.50820 -12.08782 1.000 40.21993 643 SER A N 1
ATOM 4950 C CA . SER A 1 627 ? -36.79163 3.43578 -12.88797 1.000 42.38276 643 SER A CA 1
ATOM 4951 C C . SER A 1 627 ? -35.29417 3.46050 -12.63565 1.000 40.49323 643 SER A C 1
ATOM 4952 O O . SER A 1 627 ? -34.64816 4.48554 -12.87290 1.000 45.91635 643 SER A O 1
ATOM 4955 N N . ILE A 1 628 ? -34.76048 2.38365 -12.06732 1.000 35.42822 644 ILE A N 1
ATOM 4956 C CA . ILE A 1 628 ? -33.33174 2.30400 -11.79845 1.000 33.26511 644 ILE A CA 1
ATOM 4957 C C . ILE A 1 628 ? -32.66965 1.38153 -12.82476 1.000 33.98581 644 ILE A C 1
ATOM 4958 O O . ILE A 1 628 ? -32.85257 0.15844 -12.79422 1.000 31.22095 644 ILE A O 1
ATOM 4963 N N . LYS A 1 629 ? -31.90492 1.97307 -13.73691 1.000 32.34228 645 LYS A N 1
ATOM 4964 C CA . LYS A 1 629 ? -31.26074 1.18359 -14.78776 1.000 38.39309 645 LYS A CA 1
ATOM 4965 C C . LYS A 1 629 ? -30.20644 0.28741 -14.16940 1.000 32.68490 645 LYS A C 1
ATOM 4966 O O . LYS A 1 629 ? -29.42610 0.73723 -13.32772 1.000 33.98476 645 LYS A O 1
ATOM 4972 N N . LEU A 1 630 ? -30.22513 -1.00688 -14.52171 1.000 29.79883 646 LEU A N 1
ATOM 4973 C CA . LEU A 1 630 ? -29.21241 -1.93129 -14.00544 1.000 32.07520 646 LEU A CA 1
ATOM 4974 C C . LEU A 1 630 ? -28.16285 -2.24535 -15.07258 1.000 36.49671 646 LEU A C 1
ATOM 4975 O O . LEU A 1 630 ? -26.96904 -1.95495 -14.89530 1.000 33.29551 646 LEU A O 1
ATOM 4980 N N . PHE A 1 631 ? -28.58591 -2.86058 -16.16654 1.000 34.24037 647 PHE A N 1
ATOM 4981 C CA . PHE A 1 631 ? -27.67006 -3.29513 -17.22040 1.000 33.91217 647 PHE A CA 1
ATOM 4982 C C . PHE A 1 631 ? -28.53108 -3.77083 -18.37982 1.000 36.62703 647 PHE A C 1
ATOM 4983 O O . PHE A 1 631 ? -29.75509 -3.88068 -18.25833 1.000 34.43716 647 PHE A O 1
ATOM 4991 N N . ASP A 1 632 ? -27.87657 -4.05931 -19.50967 1.000 35.06107 648 ASP A N 1
ATOM 4992 C CA . ASP A 1 632 ? -28.54083 -4.71319 -20.61451 1.000 34.86805 648 ASP A CA 1
ATOM 4993 C C . ASP A 1 632 ? -28.40850 -6.20986 -20.42512 1.000 35.76741 648 ASP A C 1
ATOM 4994 O O . ASP A 1 632 ? -27.42088 -6.67625 -19.85091 1.000 35.09937 648 ASP A O 1
ATOM 4999 N N . ASP A 1 633 ? -29.39267 -6.96338 -20.92995 1.000 38.05163 649 ASP A N 1
ATOM 5000 C CA . ASP A 1 633 ? -29.26860 -8.41662 -20.96794 1.000 40.12267 649 ASP A CA 1
ATOM 5001 C C . ASP A 1 633 ? -28.39237 -8.81576 -22.16105 1.000 41.45696 649 ASP A C 1
ATOM 5002 O O . ASP A 1 633 ? -27.83965 -7.95075 -22.84844 1.000 40.28004 649 ASP A O 1
ATOM 5007 N N . THR A 1 634 ? -28.27749 -10.13242 -22.45322 1.000 42.81763 650 THR A N 1
ATOM 5008 C CA . THR A 1 634 ? -27.33674 -10.54269 -23.50488 1.000 46.71977 650 THR A CA 1
ATOM 5009 C C . THR A 1 634 ? -27.85578 -10.18486 -24.88198 1.000 48.15773 650 THR A C 1
ATOM 5010 O O . THR A 1 634 ? -27.09726 -10.27686 -25.85120 1.000 51.96843 650 THR A O 1
ATOM 5014 N N . HIS A 1 635 ? -29.14225 -9.87364 -25.00546 1.000 45.73629 651 HIS A N 1
ATOM 5015 C CA . HIS A 1 635 ? -29.69590 -9.42445 -26.27024 1.000 49.38853 651 HIS A CA 1
ATOM 5016 C C . HIS A 1 635 ? -29.60169 -7.91658 -26.45092 1.000 45.79478 651 HIS A C 1
ATOM 5017 O O . HIS A 1 635 ? -30.00606 -7.41377 -27.50995 1.000 46.89592 651 HIS A O 1
ATOM 5024 N N . GLY A 1 636 ? -29.05373 -7.19382 -25.47638 1.000 41.69570 652 GLY A N 1
ATOM 5025 C CA . GLY A 1 636 ? -29.03662 -5.74314 -25.52317 1.000 44.34992 652 GLY A CA 1
ATOM 5026 C C . GLY A 1 636 ? -30.29349 -5.03568 -25.02854 1.000 44.70708 652 GLY A C 1
ATOM 5027 O O . GLY A 1 636 ? -30.42264 -3.82383 -25.24223 1.000 43.28848 652 GLY A O 1
ATOM 5028 N N . ARG A 1 637 ? -31.23505 -5.75501 -24.38846 1.000 44.07023 653 ARG A N 1
ATOM 5029 C CA . ARG A 1 637 ? -32.46910 -5.14811 -23.89085 1.000 39.82936 653 ARG A CA 1
ATOM 5030 C C . ARG A 1 637 ? -32.24680 -4.63269 -22.47549 1.000 37.86615 653 ARG A C 1
ATOM 5031 O O . ARG A 1 637 ? -31.71385 -5.37236 -21.62666 1.000 36.28535 653 ARG A O 1
ATOM 5039 N N . PRO A 1 638 ? -32.56944 -3.36274 -22.18637 1.000 38.38689 654 PRO A N 1
ATOM 5040 C CA . PRO A 1 638 ? -32.30950 -2.83170 -20.83865 1.000 37.51580 654 PRO A CA 1
ATOM 5041 C C . PRO A 1 638 ? -33.18203 -3.50360 -19.78677 1.000 36.69018 654 PRO A C 1
ATOM 5042 O O . PRO A 1 638 ? -34.36367 -3.78230 -20.00860 1.000 34.60131 654 PRO A O 1
ATOM 5046 N N . ILE A 1 639 ? -32.56592 -3.79478 -18.65354 1.000 33.76168 655 ILE A N 1
ATOM 5047 C CA . ILE A 1 639 ? -33.24065 -4.30670 -17.47515 1.000 36.91145 655 ILE A CA 1
ATOM 5048 C C . ILE A 1 639 ? -33.17067 -3.22556 -16.39751 1.000 34.06709 655 ILE A C 1
ATOM 5049 O O . ILE A 1 639 ? -32.10892 -2.64234 -16.15070 1.000 34.58206 655 ILE A O 1
ATOM 5054 N N . TYR A 1 640 ? -34.28852 -2.96173 -15.74948 1.000 32.36214 656 TYR A N 1
ATOM 5055 C CA . TYR A 1 640 ? -34.30641 -1.92084 -14.72410 1.000 31.12498 656 TYR A CA 1
ATOM 5056 C C . TYR A 1 640 ? -35.26064 -2.32832 -13.60817 1.000 33.77330 656 TYR A C 1
ATOM 5057 O O . TYR A 1 640 ? -36.09655 -3.23067 -13.76394 1.000 34.34799 656 TYR A O 1
ATOM 5066 N N . VAL A 1 641 ? -35.03879 -1.73909 -12.44916 1.000 31.50239 657 VAL A N 1
ATOM 5067 C CA . VAL A 1 641 ? -35.95106 -1.89912 -11.31976 1.000 34.91764 657 VAL A CA 1
ATOM 5068 C C . VAL A 1 641 ? -36.94606 -0.75050 -11.37986 1.000 35.67193 657 VAL A C 1
ATOM 5069 O O . VAL A 1 641 ? -36.54562 0.40572 -11.56668 1.000 35.64277 657 VAL A O 1
ATOM 5073 N N . ARG A 1 642 ? -38.22844 -1.05363 -11.24553 1.000 35.76678 658 ARG A N 1
ATOM 5074 C CA . ARG A 1 642 ? -39.25773 -0.03245 -11.10059 1.000 39.47860 658 ARG A CA 1
ATOM 5075 C C . ARG A 1 642 ? -39.76213 -0.04694 -9.66782 1.000 38.53186 658 ARG A C 1
ATOM 5076 O O . ARG A 1 642 ? -40.05662 -1.11498 -9.12449 1.000 38.48879 658 ARG A O 1
ATOM 5084 N N . VAL A 1 643 ? -39.88653 1.13047 -9.09123 1.000 38.46760 659 VAL A N 1
ATOM 5085 C CA . VAL A 1 643 ? -40.40046 1.28539 -7.74271 1.000 44.28289 659 VAL A CA 1
ATOM 5086 C C . VAL A 1 643 ? -41.87537 1.61663 -7.89877 1.000 45.10949 659 VAL A C 1
ATOM 5087 O O . VAL A 1 643 ? -42.23755 2.74701 -8.23569 1.000 43.93278 659 VAL A O 1
ATOM 5091 N N . GLY A 1 644 ? -42.72421 0.60906 -7.69717 1.000 47.48781 660 GLY A N 1
ATOM 5092 C CA . GLY A 1 644 ? -44.15685 0.76691 -7.83311 1.000 59.53252 660 GLY A CA 1
ATOM 5093 C C . GLY A 1 644 ? -44.85572 1.05476 -6.50624 1.000 66.24309 660 GLY A C 1
ATOM 5094 O O . GLY A 1 644 ? -44.23995 1.12377 -5.44261 1.000 58.79267 660 GLY A O 1
ATOM 5095 N N . LYS A 1 645 ? -46.18388 1.22444 -6.59503 1.000 71.01286 661 LYS A N 1
ATOM 5096 C CA . LYS A 1 645 ? -46.98119 1.47103 -5.38798 1.000 73.46568 661 LYS A CA 1
ATOM 5097 C C . LYS A 1 645 ? -46.93469 0.28450 -4.44147 1.000 69.42403 661 LYS A C 1
ATOM 5098 O O . LYS A 1 645 ? -47.02510 0.45764 -3.21759 1.000 69.18248 661 LYS A O 1
ATOM 5104 N N . ASN A 1 646 ? -46.77207 -0.92342 -4.98006 1.000 62.40626 662 ASN A N 1
ATOM 5105 C CA . ASN A 1 646 ? -46.70366 -2.10512 -4.14178 1.000 64.22420 662 ASN A CA 1
ATOM 5106 C C . ASN A 1 646 ? -45.28237 -2.58572 -3.90998 1.000 64.95057 662 ASN A C 1
ATOM 5107 O O . ASN A 1 646 ? -45.08625 -3.74250 -3.51408 1.000 65.87062 662 ASN A O 1
ATOM 5112 N N . GLY A 1 647 ? -44.29268 -1.73088 -4.14736 1.000 58.04822 663 GLY A N 1
ATOM 5113 C CA . GLY A 1 647 ? -42.92071 -2.10646 -3.94098 1.000 59.92544 663 GLY A CA 1
ATOM 5114 C C . GLY A 1 647 ? -42.20249 -2.35884 -5.25248 1.000 58.18958 663 GLY A C 1
ATOM 5115 O O . GLY A 1 647 ? -42.78228 -2.27514 -6.33652 1.000 55.37010 663 GLY A O 1
ATOM 5116 N N . PRO A 1 648 ? -40.93134 -2.72214 -5.16654 1.000 52.49845 664 PRO A N 1
ATOM 5117 C CA . PRO A 1 648 ? -40.08471 -2.77419 -6.36198 1.000 51.52048 664 PRO A CA 1
ATOM 5118 C C . PRO A 1 648 ? -40.28618 -4.03929 -7.17270 1.000 49.48700 664 PRO A C 1
ATOM 5119 O O . PRO A 1 648 ? -40.61778 -5.10125 -6.64098 1.000 55.30431 664 PRO A O 1
ATOM 5123 N N . TYR A 1 649 ? -40.06996 -3.92240 -8.48512 1.000 44.38541 665 TYR A N 1
ATOM 5124 C CA . TYR A 1 649 ? -40.08779 -5.09167 -9.35066 1.000 45.50223 665 TYR A CA 1
ATOM 5125 C C . TYR A 1 649 ? -39.09327 -4.89319 -10.50279 1.000 45.74348 665 TYR A C 1
ATOM 5126 O O . TYR A 1 649 ? -38.77217 -3.76359 -10.88217 1.000 38.77413 665 TYR A O 1
ATOM 5135 N N . LEU A 1 650 ? -38.59723 -6.00884 -11.03401 1.000 39.48897 666 LEU A N 1
ATOM 5136 C CA . LEU A 1 650 ? -37.69950 -5.99641 -12.18098 1.000 44.09458 666 LEU A CA 1
ATOM 5137 C C . LEU A 1 650 ? -38.50712 -5.92297 -13.47249 1.000 47.35904 666 LEU A C 1
ATOM 5138 O O . LEU A 1 650 ? -39.57044 -6.53679 -13.57012 1.000 47.76681 666 LEU A O 1
ATOM 5143 N N . GLU A 1 651 ? -38.02575 -5.15375 -14.45733 1.000 45.32364 667 GLU A N 1
ATOM 5144 C CA . GLU A 1 651 ? -38.74603 -5.03281 -15.72307 1.000 46.45711 667 GLU A CA 1
ATOM 5145 C C . GLU A 1 651 ? -37.79410 -4.92740 -16.91678 1.000 46.09697 667 GLU A C 1
ATOM 5146 O O . GLU A 1 651 ? -36.66767 -4.42584 -16.81360 1.000 38.44572 667 GLU A O 1
ATOM 5152 N N . ARG A 1 652 ? -38.27145 -5.41133 -18.06416 1.000 43.12286 668 ARG A N 1
ATOM 5153 C CA . ARG A 1 652 ? -37.56234 -5.26270 -19.31945 1.000 42.40912 668 ARG A CA 1
ATOM 5154 C C . ARG A 1 652 ? -38.60127 -5.36733 -20.42579 1.000 50.37382 668 ARG A C 1
ATOM 5155 O O . ARG A 1 652 ? -39.62546 -6.02907 -20.25943 1.000 49.44020 668 ARG A O 1
ATOM 5163 N N . LEU A 1 653 ? -38.32453 -4.72935 -21.55491 1.000 44.82006 669 LEU A N 1
ATOM 5164 C CA . LEU A 1 653 ? -39.23236 -4.78724 -22.69175 1.000 52.09875 669 LEU A CA 1
ATOM 5165 C C . LEU A 1 653 ? -38.79791 -5.91007 -23.63469 1.000 54.65071 669 LEU A C 1
ATOM 5166 O O . LEU A 1 653 ? -37.60738 -6.04400 -23.94046 1.000 54.15093 669 LEU A O 1
ATOM 5171 N N . VAL A 1 654 ? -39.75982 -6.72164 -24.08014 1.000 54.07441 670 VAL A N 1
ATOM 5172 C CA . VAL A 1 654 ? -39.47515 -7.88040 -24.91873 1.000 60.97545 670 VAL A CA 1
ATOM 5173 C C . VAL A 1 654 ? -40.49518 -7.92866 -26.04988 1.000 65.21688 670 VAL A C 1
ATOM 5174 O O . VAL A 1 654 ? -41.54613 -7.29072 -25.99153 1.000 66.86048 670 VAL A O 1
ATOM 5178 N N . ALA A 1 655 ? -40.19336 -8.72265 -27.07963 1.000 63.33672 671 ALA A N 1
ATOM 5179 C CA . ALA A 1 655 ? -41.11073 -8.82010 -28.20908 1.000 77.17566 671 ALA A CA 1
ATOM 5180 C C . ALA A 1 655 ? -42.32369 -9.66680 -27.82778 1.000 77.36682 671 ALA A C 1
ATOM 5181 O O . ALA A 1 655 ? -42.18205 -10.78441 -27.32102 1.000 75.68915 671 ALA A O 1
ATOM 5183 N N . GLY A 1 656 ? -43.51705 -9.11728 -28.03840 1.000 82.40098 672 GLY A N 1
ATOM 5184 C CA . GLY A 1 656 ? -44.74869 -9.81249 -27.72668 1.000 87.76322 672 GLY A CA 1
ATOM 5185 C C . GLY A 1 656 ? -45.10691 -10.84788 -28.77656 1.000 94.45800 672 GLY A C 1
ATOM 5186 O O . GLY A 1 656 ? -44.26329 -11.32965 -29.53942 1.000 90.93027 672 GLY A O 1
ATOM 5187 N N . ASP A 1 657 ? -46.39448 -11.20380 -28.79610 1.000 100.36642 673 ASP A N 1
ATOM 5188 C CA . ASP A 1 657 ? -46.90117 -12.12000 -29.81749 1.000 105.69016 673 ASP A CA 1
ATOM 5189 C C . ASP A 1 657 ? -46.94368 -11.44971 -31.18591 1.000 108.35088 673 ASP A C 1
ATOM 5190 O O . ASP A 1 657 ? -46.62979 -12.07672 -32.20656 1.000 103.25938 673 ASP A O 1
ATOM 5195 N N . THR A 1 658 ? -47.33808 -10.17696 -31.22126 1.000 116.17284 674 THR A N 1
ATOM 5196 C CA . THR A 1 658 ? -47.27194 -9.34832 -32.41727 1.000 112.10241 674 THR A CA 1
ATOM 5197 C C . THR A 1 658 ? -45.85826 -8.87057 -32.72398 1.000 112.08544 674 THR A C 1
ATOM 5198 O O . THR A 1 658 ? -45.64753 -8.25118 -33.77459 1.000 108.51861 674 THR A O 1
ATOM 5202 N N . GLY A 1 659 ? -44.89711 -9.13145 -31.82827 1.000 103.98970 675 GLY A N 1
ATOM 5203 C CA . GLY A 1 659 ? -43.54791 -8.64182 -31.96480 1.000 98.69699 675 GLY A CA 1
ATOM 5204 C C . GLY A 1 659 ? -43.32292 -7.26174 -31.39511 1.000 96.84924 675 GLY A C 1
ATOM 5205 O O . GLY A 1 659 ? -42.16798 -6.83134 -31.29869 1.000 98.05955 675 GLY A O 1
ATOM 5206 N N . GLU A 1 660 ? -44.38125 -6.55808 -31.01452 1.000 95.71610 676 GLU A N 1
ATOM 5207 C CA . GLU A 1 660 ? -44.24639 -5.22929 -30.44928 1.000 94.37231 676 GLU A CA 1
ATOM 5208 C C . GLU A 1 660 ? -43.74056 -5.31136 -29.00873 1.000 88.82940 676 GLU A C 1
ATOM 5209 O O . GLU A 1 660 ? -43.81756 -6.37153 -28.37708 1.000 85.64589 676 GLU A O 1
ATOM 5215 N N . PRO A 1 661 ? -43.19802 -4.21203 -28.47396 1.000 85.99539 677 PRO A N 1
ATOM 5216 C CA . PRO A 1 661 ? -42.64914 -4.24838 -27.10262 1.000 82.96722 677 PRO A CA 1
ATOM 5217 C C . PRO A 1 661 ? -43.72193 -4.56839 -26.06519 1.000 81.46111 677 PRO A C 1
ATOM 5218 O O . PRO A 1 661 ? -44.81494 -3.99911 -26.07573 1.000 82.08650 677 PRO A O 1
ATOM 5222 N N . THR A 1 662 ? -43.38885 -5.49175 -25.15860 1.000 77.61433 678 THR A N 1
ATOM 5223 C CA . THR A 1 662 ? -44.28085 -5.99226 -24.11432 1.000 76.85271 678 THR A CA 1
ATOM 5224 C C . THR A 1 662 ? -43.48015 -6.03325 -22.81850 1.000 68.96095 678 THR A C 1
ATOM 5225 O O . THR A 1 662 ? -42.33552 -6.51290 -22.82349 1.000 64.11582 678 THR A O 1
ATOM 5229 N N . PRO A 1 663 ? -44.03305 -5.56797 -21.69784 1.000 70.71648 679 PRO A N 1
ATOM 5230 C CA . PRO A 1 663 ? -43.27987 -5.60488 -20.43314 1.000 65.63951 679 PRO A CA 1
ATOM 5231 C C . PRO A 1 663 ? -43.23604 -7.01482 -19.85493 1.000 63.13110 679 PRO A C 1
ATOM 5232 O O . PRO A 1 663 ? -44.26027 -7.69692 -19.76021 1.000 63.93728 679 PRO A O 1
ATOM 5236 N N . GLN A 1 664 ? -42.03283 -7.46779 -19.51377 1.000 56.95860 680 GLN A N 1
ATOM 5237 C CA . GLN A 1 664 ? -41.83984 -8.66843 -18.70729 1.000 56.60433 680 GLN A CA 1
ATOM 5238 C C . GLN A 1 664 ? -41.42455 -8.19968 -17.31894 1.000 57.31996 680 GLN A C 1
ATOM 5239 O O . GLN A 1 664 ? -40.60168 -7.28107 -17.19840 1.000 50.90907 680 GLN A O 1
ATOM 5245 N N . ARG A 1 665 ? -41.99744 -8.80503 -16.27621 1.000 56.12203 681 ARG A N 1
ATOM 5246 C CA . ARG A 1 665 ? -41.82359 -8.30104 -14.91797 1.000 53.45292 681 ARG A CA 1
ATOM 5247 C C . ARG A 1 665 ? -41.53516 -9.42502 -13.93054 1.000 53.21518 681 ARG A C 1
ATOM 5248 O O . ARG A 1 665 ? -41.88395 -10.58299 -14.15743 1.000 58.95210 681 ARG A O 1
ATOM 5256 N N . ALA A 1 666 ? -40.91263 -9.06051 -12.80564 1.000 54.07620 682 ALA A N 1
ATOM 5257 C CA . ALA A 1 666 ? -40.63159 -10.00078 -11.72042 1.000 55.46556 682 ALA A CA 1
ATOM 5258 C C . ALA A 1 666 ? -40.56034 -9.23704 -10.40524 1.000 57.21775 682 ALA A C 1
ATOM 5259 O O . ALA A 1 666 ? -39.78378 -8.28434 -10.27410 1.000 53.78065 682 ALA A O 1
ATOM 5261 N N . ASN A 1 667 ? -41.35108 -9.63476 -9.41661 1.000 49.80130 683 ASN A N 1
ATOM 5262 C CA . ASN A 1 667 ? -41.38586 -8.80887 -8.21888 1.000 60.62156 683 ASN A CA 1
ATOM 5263 C C . ASN A 1 667 ? -40.12220 -9.03229 -7.38755 1.000 55.72121 683 ASN A C 1
ATOM 5264 O O . ASN A 1 667 ? -39.42521 -10.04186 -7.52374 1.000 54.19487 683 ASN A O 1
ATOM 5269 N N . LEU A 1 668 ? -39.79770 -8.04654 -6.56561 1.000 56.77231 684 LEU A N 1
ATOM 5270 C CA . LEU A 1 668 ? -38.50798 -8.00152 -5.90015 1.000 60.75883 684 LEU A CA 1
ATOM 5271 C C . LEU A 1 668 ? -38.70111 -7.74541 -4.41581 1.000 63.18812 684 LEU A C 1
ATOM 5272 O O . LEU A 1 668 ? -39.50324 -6.88673 -4.01832 1.000 63.33146 684 LEU A O 1
ATOM 5277 N N . SER A 1 669 ? -37.96014 -8.48533 -3.60041 1.000 69.67600 685 SER A N 1
ATOM 5278 C CA . SER A 1 669 ? -37.95841 -8.26137 -2.16754 1.000 75.56597 685 SER A CA 1
ATOM 5279 C C . SER A 1 669 ? -36.62122 -7.67873 -1.75218 1.000 72.65261 685 SER A C 1
ATOM 5280 O O . SER A 1 669 ? -35.63391 -7.77905 -2.48210 1.000 74.90459 685 SER A O 1
ATOM 5283 N N . ASP A 1 670 ? -36.58524 -7.07456 -0.56101 1.000 59.41253 686 ASP A N 1
ATOM 5284 C CA . ASP A 1 670 ? -35.30524 -6.64593 -0.01915 1.000 59.80838 686 ASP A CA 1
ATOM 5285 C C . ASP A 1 670 ? -34.40789 -7.81502 0.39660 1.000 57.35625 686 ASP A C 1
ATOM 5286 O O . ASP A 1 670 ? -33.33326 -7.58624 0.96481 1.000 58.38500 686 ASP A O 1
ATOM 5291 N N . SER A 1 671 ? -34.78737 -9.05878 0.11766 1.000 50.19927 687 SER A N 1
ATOM 5292 C CA . SER A 1 671 ? -33.84951 -10.14260 0.35698 1.000 53.07212 687 SER A CA 1
ATOM 5293 C C . SER A 1 671 ? -32.63151 -10.02833 -0.56749 1.000 56.89489 687 SER A C 1
ATOM 5294 O O . SER A 1 671 ? -31.53317 -10.47075 -0.20148 1.000 58.22221 687 SER A O 1
ATOM 5297 N N . ILE A 1 672 ? -32.79024 -9.42691 -1.74901 1.000 46.22274 688 ILE A N 1
ATOM 5298 C CA . ILE A 1 672 ? -31.69116 -9.29610 -2.69364 1.000 39.61978 688 ILE A CA 1
ATOM 5299 C C . ILE A 1 672 ? -31.13374 -7.87922 -2.59728 1.000 39.90342 688 ILE A C 1
ATOM 5300 O O . ILE A 1 672 ? -31.84184 -6.91491 -2.89692 1.000 40.14528 688 ILE A O 1
ATOM 5305 N N . THR A 1 673 ? -29.87031 -7.74234 -2.19414 1.000 34.31750 689 THR A N 1
ATOM 5306 C CA . THR A 1 673 ? -29.24392 -6.42896 -2.14462 1.000 33.23085 689 THR A CA 1
ATOM 5307 C C . THR A 1 673 ? -28.94545 -5.92960 -3.55950 1.000 33.01220 689 THR A C 1
ATOM 5308 O O . THR A 1 673 ? -28.84268 -6.71590 -4.50648 1.000 32.01913 689 THR A O 1
ATOM 5312 N N . PRO A 1 674 ? -28.88257 -4.61924 -3.75371 1.000 30.59869 690 PRO A N 1
ATOM 5313 C CA . PRO A 1 674 ? -28.73599 -4.13022 -5.13705 1.000 31.47843 690 PRO A CA 1
ATOM 5314 C C . PRO A 1 674 ? -27.48827 -4.68002 -5.83236 1.000 34.38467 690 PRO A C 1
ATOM 5315 O O . PRO A 1 674 ? -27.54447 -5.02934 -7.02700 1.000 33.46689 690 PRO A O 1
ATOM 5319 N N . ASP A 1 675 ? -26.34841 -4.75995 -5.12641 1.000 30.11311 691 ASP A N 1
ATOM 5320 C CA . ASP A 1 675 ? -25.17401 -5.29443 -5.81545 1.000 32.74061 691 ASP A CA 1
ATOM 5321 C C . ASP A 1 675 ? -25.24270 -6.80655 -6.01310 1.000 35.57341 691 ASP A C 1
ATOM 5322 O O . ASP A 1 675 ? -24.44177 -7.35443 -6.77548 1.000 35.24282 691 ASP A O 1
ATOM 5327 N N . GLU A 1 676 ? -26.21331 -7.49402 -5.39376 1.000 32.45396 692 GLU A N 1
ATOM 5328 C CA . GLU A 1 676 ? -26.39092 -8.92058 -5.66304 1.000 34.07496 692 GLU A CA 1
ATOM 5329 C C . GLU A 1 676 ? -27.24690 -9.22086 -6.89267 1.000 34.46475 692 GLU A C 1
ATOM 5330 O O . GLU A 1 676 ? -27.26838 -10.36792 -7.35377 1.000 34.29450 692 GLU A O 1
ATOM 5336 N N . LEU A 1 677 ? -28.02166 -8.25085 -7.36581 1.000 32.49217 693 LEU A N 1
ATOM 5337 C CA . LEU A 1 677 ? -28.91477 -8.44872 -8.49543 1.000 33.42191 693 LEU A CA 1
ATOM 5338 C C . LEU A 1 677 ? -28.08770 -8.27124 -9.76780 1.000 33.69781 693 LEU A C 1
ATOM 5339 O O . LEU A 1 677 ? -28.15276 -7.26374 -10.48758 1.000 34.16065 693 LEU A O 1
ATOM 5344 N N . THR A 1 678 ? -27.28993 -9.29996 -10.04761 1.000 36.81564 694 THR A N 1
ATOM 5345 C CA . THR A 1 678 ? -26.52528 -9.46079 -11.28308 1.000 35.50801 694 THR A CA 1
ATOM 5346 C C . THR A 1 678 ? -27.43042 -9.83816 -12.45788 1.000 37.87652 694 THR A C 1
ATOM 5347 O O . THR A 1 678 ? -28.57828 -10.25422 -12.29240 1.000 37.29760 694 THR A O 1
ATOM 5351 N N . LEU A 1 679 ? -26.86468 -9.74738 -13.66950 1.000 39.08236 695 LEU A N 1
ATOM 5352 C CA . LEU A 1 679 ? -27.58870 -10.24833 -14.84765 1.000 41.51750 695 LEU A CA 1
ATOM 5353 C C . LEU A 1 679 ? -28.05462 -11.69694 -14.64358 1.000 41.59077 695 LEU A C 1
ATOM 5354 O O . LEU A 1 679 ? -29.20200 -12.04599 -14.95536 1.000 43.91993 695 LEU A O 1
ATOM 5359 N N . GLN A 1 680 ? -27.19144 -12.54754 -14.08570 1.000 42.84038 696 GLN A N 1
ATOM 5360 C CA . GLN A 1 680 ? -27.54791 -13.95816 -13.92247 1.000 49.23254 696 GLN A CA 1
ATOM 5361 C C . GLN A 1 680 ? -28.74689 -14.10754 -12.99126 1.000 50.12848 696 GLN A C 1
ATOM 5362 O O . GLN A 1 680 ? -29.69017 -14.85144 -13.27831 1.000 46.18473 696 GLN A O 1
ATOM 5368 N N . VAL A 1 681 ? -28.73762 -13.37351 -11.88339 1.000 45.42307 697 VAL A N 1
ATOM 5369 C CA . VAL A 1 681 ? -29.86640 -13.36989 -10.97238 1.000 46.35235 697 VAL A CA 1
ATOM 5370 C C . VAL A 1 681 ? -31.11652 -12.82298 -11.65375 1.000 46.53092 697 VAL A C 1
ATOM 5371 O O . VAL A 1 681 ? -32.21717 -13.34254 -11.45492 1.000 44.88398 697 VAL A O 1
ATOM 5375 N N . ALA A 1 682 ? -30.98201 -11.74962 -12.44058 1.000 43.23585 698 ALA A N 1
ATOM 5376 C CA . ALA A 1 682 ? -32.16371 -11.20134 -13.09612 1.000 46.02489 698 ALA A CA 1
ATOM 5377 C C . ALA A 1 682 ? -32.80122 -12.22699 -14.03165 1.000 45.99862 698 ALA A C 1
ATOM 5378 O O . ALA A 1 682 ? -34.02102 -12.39038 -14.03341 1.000 44.93851 698 ALA A O 1
ATOM 5380 N N . GLU A 1 683 ? -31.99734 -12.92617 -14.82891 1.000 42.69437 699 GLU A N 1
ATOM 5381 C CA . GLU A 1 683 ? -32.57376 -13.93968 -15.72368 1.000 51.62914 699 GLU A CA 1
ATOM 5382 C C . GLU A 1 683 ? -33.28274 -15.04090 -14.93568 1.000 52.90198 699 GLU A C 1
ATOM 5383 O O . GLU A 1 683 ? -34.32242 -15.54217 -15.36298 1.000 53.31274 699 GLU A O 1
ATOM 5389 N N . GLU A 1 684 ? -32.77607 -15.37219 -13.75161 1.000 50.80215 700 GLU A N 1
ATOM 5390 C CA . GLU A 1 684 ? -33.43722 -16.34902 -12.89804 1.000 55.04156 700 GLU A CA 1
ATOM 5391 C C . GLU A 1 684 ? -34.77517 -15.82169 -12.39806 1.000 56.91432 700 GLU A C 1
ATOM 5392 O O . GLU A 1 684 ? -35.77364 -16.55406 -12.37793 1.000 57.95507 700 GLU A O 1
ATOM 5398 N N . LEU A 1 685 ? -34.82230 -14.55016 -11.98551 1.000 50.03983 701 LEU A N 1
ATOM 5399 C CA . LEU A 1 685 ? -36.09867 -13.99557 -11.56851 1.000 54.29205 701 LEU A CA 1
ATOM 5400 C C . LEU A 1 685 ? -37.07925 -13.93621 -12.72116 1.000 55.97971 701 LEU A C 1
ATOM 5401 O O . LEU A 1 685 ? -38.27708 -14.13881 -12.51371 1.000 60.72021 701 LEU A O 1
ATOM 5406 N N . PHE A 1 686 ? -36.58522 -13.68066 -13.93483 1.000 55.13678 702 PHE A N 1
ATOM 5407 C CA . PHE A 1 686 ? -37.45667 -13.56868 -15.09898 1.000 53.23796 702 PHE A CA 1
ATOM 5408 C C . PHE A 1 686 ? -37.98903 -14.92749 -15.54268 1.000 61.84714 702 PHE A C 1
ATOM 5409 O O . PHE A 1 686 ? -39.06721 -14.99625 -16.13941 1.000 63.90415 702 PHE A O 1
ATOM 5417 N N . ALA A 1 687 ? -37.25006 -16.01042 -15.27379 1.000 63.27012 703 ALA A N 1
ATOM 5418 C CA . ALA A 1 687 ? -37.71549 -17.35675 -15.62152 1.000 67.38109 703 ALA A CA 1
ATOM 5419 C C . ALA A 1 687 ? -38.97363 -17.73864 -14.84698 1.000 74.16182 703 ALA A C 1
ATOM 5420 O O . ALA A 1 687 ? -39.95559 -18.22540 -15.42758 1.000 81.32137 703 ALA A O 1
ATOM 5422 N N . THR A 1 688 ? -38.94835 -17.56044 -13.53108 1.000 74.73039 704 THR A N 1
ATOM 5423 C CA . THR A 1 688 ? -40.09478 -17.86929 -12.68531 1.000 83.32343 704 THR A CA 1
ATOM 5424 C C . THR A 1 688 ? -41.30087 -17.02440 -13.09289 1.000 86.14945 704 THR A C 1
ATOM 5425 O O . THR A 1 688 ? -42.44741 -17.39571 -12.83440 1.000 93.76601 704 THR A O 1
#

B-factor: mean 42.14, std 15.88, range [19.45, 116.17]

Nearest PDB structures (foldseek):
  5ujy-assembly1_A  TM=9.941E-01  e=0.000E+00  Mycobacterium tuberculosis
  6cq2-assembly1_A  TM=9.446E-01  e=0.000E+00  Mycobacterium tuberculosis H37Rv
  6cqi-assembly1_A  TM=9.441E-01  e=0.000E+00  Mycobacterium tuberculosis H37Rv
  8czq-assembly1_A  TM=8.932E-01  e=0.000E+00  Mycobacterium tuberculosis
  6pcm-assembly2_B  TM=9.243E-01  e=6.543E-98  Mycolicibacterium smegmatis MC2 155

Sequence (688 aa):
GRRLVIVESPTKARKLASYLGSGYIVESSRGHIRDLPRAASDVPAKYKSQPWARLGVNVDADFEPLYIISPEKRSTVSELRGLLKDVDELYLATDGDREGEAIAWHLLETLKPRIPVKRMVFHEITEPAIRAAAEHPRDLDIDLVDAQETRRILDRLYGYEVSPVLWKKVAPKLSAGRVQSSVATRIIIVARERDRMAFRSAAYWDILAKLDASVSDPDAAPPTFSARLTAVAGRRVATGRDFDSLGTLRKGDEVIVLDEGSATALAAGLDGTTQLTVASAEEEKPYARRRPYPPFMTSSTLQQEASRKLRFSAERTMSSIAQRLYENGYITYMRTDSTTLSESAINAARTQARQLLYGDEYVAPAPRQYTRKVKNAQEAHEAIRPAGETTFATPDAVRRELDGPNIDDFRLYELIWQRTVASQMADARGMTLSLRITGMSGHQEVVFSATGRTLTFPGFLKAYVETVDELVGGEADDAERRLPHLTPGQRLDIVELTPDGHATNPPARYTEASLVKALEELGIGRPSTYSSIIKTTIQDRGYVHKKGSALVPSWVAFAVTGLLEQHFGRLVDYDFTAAMEDDELDEIAAGNERRTNWLNNFYFGGDHGVPDSVARSGGLKKLVGINLEGIDAREVNSIKLFDDTHGRPIYVRVGKNGPYLERLVAGDTGEPTPQRANLSDSITPDELTLQVAEELFAT